Protein AF-0000000069709027 (afdb_homodimer)

InterPro domains:
  IPR002847 Coenzyme F420:L-glutamate ligase-like domain [PF01996] (66-306)

Sequence (684 aa):
MWPVWLRSEYRHFIRIFPNGDAGCELFLTDSVRKNRYDISSTPVEVRFDLPGTRRITHMSELSFRGIDIGRVEPGEDLVEPLVETTNDEYPLQDGDVVVITSKVVSTAETRFVAADSVTVTDRDERVADVTGLDPREVAVIYEESEVLGAIPVGDIGKDLLLEQAVDTETAEEAIERMPAALLTDRNGRLCTNAGVDWSNSPEGMMTLLPEDPDASAREIREQLEDRTGADLAVILADSEIMGSGSMDLAVGCSGIEAIDSNFARTDLYGEPKVGGVDLVANEITAGSALLFGQTDERIPVVVARGLDYEDGEGVPNAGGLIRRGLRKTIQLTTRLKAREWFMWPVWLRSEYRHFIRIFPNGDAGCELFLTDSVRKNRYDISSTPVEVRFDLPGTRRITHMSELSFRGIDIGRVEPGEDLVEPLVETTNDEYPLQDGDVVVITSKVVSTAETRFVAADSVTVTDRDERVADVTGLDPREVAVIYEESEVLGAIPVGDIGKDLLLEQAVDTETAEEAIERMPAALLTDRNGRLCTNAGVDWSNSPEGMMTLLPEDPDASAREIREQLEDRTGADLAVILADSEIMGSGSMDLAVGCSGIEAIDSNFARTDLYGEPKVGGVDLVANEITAGSALLFGQTDERIPVVVARGLDYEDGEGVPNAGGLIRRGLRKTIQLTTRLKAREWF

Organism: NCBI:txid1604004

Structure (mmCIF, N/CA/C/O backbone):
data_AF-0000000069709027-model_v1
#
loop_
_entity.id
_entity.type
_entity.pdbx_description
1 polymer 'Putative F420-dependent oxidoreductase'
#
loop_
_atom_site.group_PDB
_atom_site.id
_atom_site.type_symbol
_atom_site.label_atom_id
_atom_site.label_alt_id
_atom_site.label_comp_id
_atom_site.label_asym_id
_atom_site.label_entity_id
_atom_site.label_seq_id
_atom_site.pdbx_PDB_ins_code
_atom_site.Cartn_x
_atom_site.Cartn_y
_atom_site.Cartn_z
_atom_site.occupancy
_atom_site.B_iso_or_equiv
_atom_site.auth_seq_id
_atom_site.auth_comp_id
_atom_site.auth_asym_id
_atom_site.auth_atom_id
_atom_site.pdbx_PDB_model_num
ATOM 1 N N . MET A 1 1 ? 38.281 -3.936 33.312 1 17.36 1 MET A N 1
ATOM 2 C CA . MET A 1 1 ? 38.344 -3.707 31.875 1 17.36 1 MET A CA 1
ATOM 3 C C . MET A 1 1 ? 37.25 -4.469 31.141 1 17.36 1 MET A C 1
ATOM 5 O O . MET A 1 1 ? 37.344 -5.691 31 1 17.36 1 MET A O 1
ATOM 9 N N . TRP A 1 2 ? 36.094 -4.195 31.438 1 18.45 2 TRP A N 1
ATOM 10 C CA . TRP A 1 2 ? 35 -5.16 31.312 1 18.45 2 TRP A CA 1
ATOM 11 C C . TRP A 1 2 ? 34.688 -5.43 29.844 1 18.45 2 TRP A C 1
ATOM 13 O O . TRP A 1 2 ? 34.656 -4.504 29.031 1 18.45 2 TRP A O 1
ATOM 23 N N . PRO A 1 3 ? 34.938 -6.605 29.312 1 21.3 3 PRO A N 1
ATOM 24 C CA . PRO A 1 3 ? 34.688 -7.055 27.953 1 21.3 3 PRO A CA 1
ATOM 25 C C . PRO A 1 3 ? 33.219 -6.824 27.531 1 21.3 3 PRO A C 1
ATOM 27 O O . PRO A 1 3 ? 32.312 -7.051 28.328 1 21.3 3 PRO A O 1
ATOM 30 N N . VAL A 1 4 ? 32.906 -5.559 27.125 1 20.73 4 VAL A N 1
ATOM 31 C CA . VAL A 1 4 ? 31.531 -5.355 26.719 1 20.73 4 VAL A CA 1
ATOM 32 C C . VAL A 1 4 ? 31.203 -6.312 25.578 1 20.73 4 VAL A C 1
ATOM 34 O O . VAL A 1 4 ? 31.891 -6.336 24.547 1 20.73 4 VAL A O 1
ATOM 37 N N . TRP A 1 5 ? 30.703 -7.387 25.844 1 21.86 5 TRP A N 1
ATOM 38 C CA . TRP A 1 5 ? 30.25 -8.445 24.938 1 21.86 5 TRP A CA 1
ATOM 39 C C . TRP A 1 5 ? 29.141 -7.945 24.031 1 21.86 5 TRP A C 1
ATOM 41 O O . TRP A 1 5 ? 28.125 -7.43 24.5 1 21.86 5 TRP A O 1
ATOM 51 N N . LEU A 1 6 ? 29.594 -7.152 23.031 1 23.28 6 LEU A N 1
ATOM 52 C CA . LEU A 1 6 ? 28.609 -6.805 22 1 23.28 6 LEU A CA 1
ATOM 53 C C . LEU A 1 6 ? 28.047 -8.055 21.344 1 23.28 6 LEU A C 1
ATOM 55 O O . LEU A 1 6 ? 28.812 -8.906 20.859 1 23.28 6 LEU A O 1
ATOM 59 N N . ARG A 1 7 ? 27.078 -8.586 21.812 1 22.44 7 ARG A N 1
ATOM 60 C CA . ARG A 1 7 ? 26.469 -9.836 21.375 1 22.44 7 ARG A CA 1
ATOM 61 C C . ARG A 1 7 ? 26.438 -9.938 19.859 1 22.44 7 ARG A C 1
ATOM 63 O O . ARG A 1 7 ? 26.625 -8.945 19.156 1 22.44 7 ARG A O 1
ATOM 70 N N . SER A 1 8 ? 25.453 -10.562 19.203 1 23.52 8 SER A N 1
ATOM 71 C CA . SER A 1 8 ? 25.172 -11.461 18.078 1 23.52 8 SER A CA 1
ATOM 72 C C . SER A 1 8 ? 25.391 -10.758 16.75 1 23.52 8 SER A C 1
ATOM 74 O O . SER A 1 8 ? 25.469 -9.531 16.688 1 23.52 8 SER A O 1
ATOM 76 N N . GLU A 1 9 ? 24.75 -11.148 15.328 1 27.02 9 GLU A N 1
ATOM 77 C CA . GLU A 1 9 ? 25.312 -11.484 14.023 1 27.02 9 GLU A CA 1
ATOM 78 C C . GLU A 1 9 ? 25.75 -10.227 13.273 1 27.02 9 GLU A C 1
ATOM 80 O O . GLU A 1 9 ? 26.578 -10.297 12.367 1 27.02 9 GLU A O 1
ATOM 85 N N . TYR A 1 10 ? 24.984 -9.227 12.945 1 26.95 10 TYR A N 1
ATOM 86 C CA . TYR A 1 10 ? 25.609 -8.203 12.109 1 26.95 10 TYR A CA 1
ATOM 87 C C . TYR A 1 10 ? 26.672 -7.441 12.875 1 26.95 10 TYR A C 1
ATOM 89 O O . TYR A 1 10 ? 26.391 -6.801 13.891 1 26.95 10 TYR A O 1
ATOM 97 N N . ARG A 1 11 ? 27.844 -8.078 12.938 1 26.89 11 ARG A N 1
ATOM 98 C CA . ARG A 1 11 ? 29 -7.707 13.758 1 26.89 11 ARG A CA 1
ATOM 99 C C . ARG A 1 11 ? 29.516 -6.324 13.367 1 26.89 11 ARG A C 1
ATOM 101 O O . ARG A 1 11 ? 30.266 -6.191 12.398 1 26.89 11 ARG A O 1
ATOM 108 N N . HIS A 1 12 ? 28.688 -5.379 13.242 1 26.98 12 HIS A N 1
ATOM 109 C CA . HIS A 1 12 ? 29.25 -4.059 13 1 26.98 12 HIS A CA 1
ATOM 110 C C . HIS A 1 12 ? 30.156 -3.629 14.164 1 26.98 12 HIS A C 1
ATOM 112 O O . HIS A 1 12 ? 29.766 -3.744 15.328 1 26.98 12 HIS A O 1
ATOM 118 N N . PHE A 1 13 ? 31.375 -4.137 14.047 1 27.06 13 PHE A N 1
ATOM 119 C CA . PHE A 1 13 ? 32.281 -3.729 15.125 1 27.06 13 PHE A CA 1
ATOM 120 C C . PHE A 1 13 ? 32.625 -2.25 15 1 27.06 13 PHE A C 1
ATOM 122 O O . PHE A 1 13 ? 32.938 -1.771 13.906 1 27.06 13 PHE A O 1
ATOM 129 N N . ILE A 1 14 ? 31.812 -1.492 15.664 1 27.14 14 ILE A N 1
ATOM 130 C CA . ILE A 1 14 ? 32.25 -0.11 15.773 1 27.14 14 ILE A CA 1
ATOM 131 C C . ILE A 1 14 ? 33.344 -0.004 16.859 1 27.14 14 ILE A C 1
ATOM 133 O O . ILE A 1 14 ? 33.125 -0.445 17.984 1 27.14 14 ILE A O 1
ATOM 137 N N . ARG A 1 15 ? 34.5 -0.347 16.531 1 26.61 15 ARG A N 1
ATOM 138 C CA . ARG A 1 15 ? 35.5 -0.124 17.562 1 26.61 15 ARG A CA 1
ATOM 139 C C . ARG A 1 15 ? 35.781 1.365 17.766 1 26.61 15 ARG A C 1
ATOM 141 O O . ARG A 1 15 ? 36.062 2.08 16.797 1 26.61 15 ARG A O 1
ATOM 148 N N . ILE A 1 16 ? 35.094 1.826 18.656 1 27.06 16 ILE A N 1
ATOM 149 C CA . ILE A 1 16 ? 35.25 3.207 19.109 1 27.06 16 ILE A CA 1
ATOM 150 C C . ILE A 1 16 ? 36.562 3.377 19.828 1 27.06 16 ILE A C 1
ATOM 152 O O . ILE A 1 16 ? 36.844 2.666 20.797 1 27.06 16 ILE A O 1
ATOM 156 N N . PHE A 1 17 ? 37.594 3.658 19.047 1 27.22 17 PHE A N 1
ATOM 157 C CA . PHE A 1 17 ? 38.812 3.889 19.781 1 27.22 17 PHE A CA 1
ATOM 158 C C . PHE A 1 17 ? 38.781 5.207 20.531 1 27.22 17 PHE A C 1
ATOM 160 O O . PHE A 1 17 ? 38.031 6.125 20.141 1 27.22 17 PHE A O 1
ATOM 167 N N . PRO A 1 18 ? 39.469 5.281 21.625 1 26.23 18 PRO A N 1
ATOM 168 C CA . PRO A 1 18 ? 39.531 6.344 22.625 1 26.23 18 PRO A CA 1
ATOM 169 C C . PRO A 1 18 ? 39.812 7.715 22.031 1 26.23 18 PRO A C 1
ATOM 171 O O . PRO A 1 18 ? 39.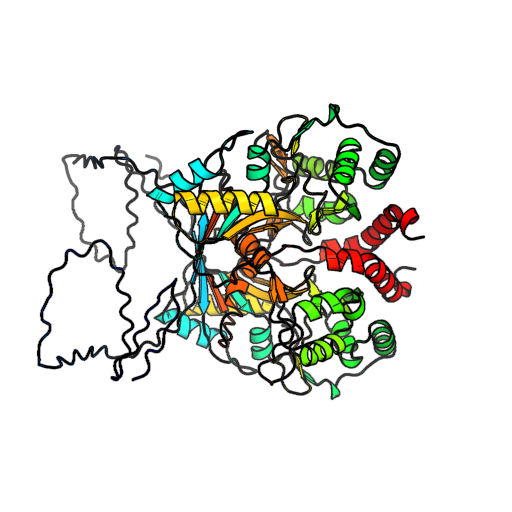5 8.742 22.625 1 26.23 18 PRO A O 1
ATOM 174 N N . ASN A 1 19 ? 40.781 7.816 21.125 1 25.81 19 ASN A N 1
ATOM 175 C CA . ASN A 1 19 ? 41.125 9.211 20.906 1 25.81 19 ASN A CA 1
ATOM 176 C C . ASN A 1 19 ? 40.094 9.945 20.062 1 25.81 19 ASN A C 1
ATOM 178 O O . ASN A 1 19 ? 39.281 9.312 19.391 1 25.81 19 ASN A O 1
ATOM 182 N N . GLY A 1 20 ? 40.219 11.227 19.797 1 26.39 20 GLY A N 1
ATOM 183 C CA . GLY A 1 20 ? 39.406 12.305 19.297 1 26.39 20 GLY A CA 1
ATOM 184 C C . GLY A 1 20 ? 38.719 11.992 17.969 1 26.39 20 GLY A C 1
ATOM 185 O O . GLY A 1 20 ? 37.625 12.484 17.672 1 26.39 20 GLY A O 1
ATOM 186 N N . ASP A 1 21 ? 39.562 11.602 16.938 1 27.48 21 ASP A N 1
ATOM 187 C CA . ASP A 1 21 ? 39.219 11.633 15.516 1 27.48 21 ASP A CA 1
ATOM 188 C C . ASP A 1 21 ? 38.281 10.484 15.148 1 27.48 21 ASP A C 1
ATOM 190 O O . ASP A 1 21 ? 38.656 9.312 15.273 1 27.48 21 ASP A O 1
ATOM 194 N N . ALA A 1 22 ? 37.031 10.531 15.477 1 27.2 22 ALA A N 1
ATOM 195 C CA . ALA A 1 22 ? 36.062 9.445 15.516 1 27.2 22 ALA A CA 1
ATOM 196 C C . ALA A 1 22 ? 35.906 8.797 14.141 1 27.2 22 ALA A C 1
ATOM 198 O O . ALA A 1 22 ? 35.219 9.336 13.266 1 27.2 22 ALA A O 1
ATOM 199 N N . GLY A 1 23 ? 37.062 8.602 13.367 1 26.88 23 GLY A N 1
ATOM 200 C CA . GLY A 1 23 ? 36.969 8 12.055 1 26.88 23 GLY A CA 1
ATOM 201 C C . GLY A 1 23 ? 36.469 6.574 12.086 1 26.88 23 GLY A C 1
ATOM 202 O O . GLY A 1 23 ? 36.562 5.898 13.117 1 26.88 23 GLY A O 1
ATOM 203 N N . CYS A 1 24 ? 35.219 6.195 11.602 1 25.27 24 CYS A N 1
ATOM 204 C CA . CYS A 1 24 ? 34.75 4.812 11.602 1 25.27 24 CYS A CA 1
ATOM 205 C C . CYS A 1 24 ? 35.344 4.043 10.422 1 25.27 24 CYS A C 1
ATOM 207 O O . CYS A 1 24 ? 35.375 4.551 9.297 1 25.27 24 CYS A O 1
ATOM 209 N N . GLU A 1 25 ? 36.531 3.404 10.617 1 26.58 25 GLU A N 1
ATOM 210 C CA . GLU A 1 25 ? 37.094 2.529 9.594 1 26.58 25 GLU A CA 1
ATOM 211 C C . GLU A 1 25 ? 36.312 1.241 9.461 1 26.58 25 GLU A C 1
ATOM 213 O O . GLU A 1 25 ? 35.969 0.602 10.461 1 26.58 25 GLU A O 1
ATOM 218 N N . LEU A 1 26 ? 35.438 1.162 8.422 1 25.77 26 LEU A N 1
ATOM 219 C CA . LEU A 1 26 ? 34.812 -0.118 8.141 1 25.77 26 LEU A CA 1
ATOM 220 C C . LEU A 1 26 ? 35.719 -1.015 7.32 1 25.77 26 LEU A C 1
ATOM 222 O O . LEU A 1 26 ? 36.25 -0.598 6.281 1 25.77 26 LEU A O 1
ATOM 226 N N . PHE A 1 27 ? 36.531 -1.855 7.957 1 25.48 27 PHE A N 1
ATOM 227 C CA . PHE A 1 27 ? 37.406 -2.834 7.301 1 25.48 27 PHE A CA 1
ATOM 228 C C . PHE A 1 27 ? 36.594 -4.023 6.809 1 25.48 27 PHE A C 1
ATOM 230 O O . PHE A 1 27 ? 35.781 -4.59 7.559 1 25.48 27 PHE A O 1
ATOM 237 N N . LEU A 1 28 ? 36.344 -4.148 5.488 1 23.8 28 LEU A N 1
ATOM 238 C CA . LEU A 1 28 ? 35.781 -5.363 4.887 1 23.8 28 LEU A CA 1
ATOM 239 C C . LEU A 1 28 ? 36.875 -6.418 4.711 1 23.8 28 LEU A C 1
ATOM 241 O O . LEU A 1 28 ? 37.906 -6.145 4.109 1 23.8 28 LEU A O 1
ATOM 245 N N . THR A 1 29 ? 37.25 -7.277 5.703 1 23.16 29 THR A N 1
ATOM 246 C CA . THR A 1 29 ? 38.281 -8.305 5.621 1 23.16 29 THR A CA 1
ATOM 247 C C . THR A 1 29 ? 37.844 -9.445 4.719 1 23.16 29 THR A C 1
ATOM 249 O O . THR A 1 29 ? 36.719 -9.922 4.824 1 23.16 29 THR A O 1
ATOM 252 N N . ASP A 1 30 ? 38.406 -9.688 3.465 1 23.89 30 ASP A N 1
ATOM 253 C CA . ASP A 1 30 ? 38.469 -11.023 2.875 1 23.89 30 ASP A CA 1
ATOM 254 C C . ASP A 1 30 ? 39.125 -12.008 3.84 1 23.89 30 ASP A C 1
ATOM 256 O O . ASP A 1 30 ? 39.312 -11.711 5.023 1 23.89 30 ASP A O 1
ATOM 260 N N . SER A 1 31 ? 40.344 -13.07 3.297 1 22.73 31 SER A N 1
ATOM 261 C CA . SER A 1 31 ? 41.344 -13.984 3.84 1 22.73 31 SER A CA 1
ATOM 262 C C . SER A 1 31 ? 42.375 -13.234 4.66 1 22.73 31 SER A C 1
ATOM 264 O O . SER A 1 31 ? 43.188 -12.469 4.109 1 22.73 31 SER A O 1
ATOM 266 N N . VAL A 1 32 ? 42.375 -12.93 5.836 1 23.12 32 VAL A N 1
ATOM 267 C CA . VAL A 1 32 ? 43.406 -12.484 6.762 1 23.12 32 VAL A CA 1
ATOM 268 C C . VAL A 1 32 ? 44.438 -13.609 6.973 1 23.12 32 VAL A C 1
ATOM 270 O O . VAL A 1 32 ? 44.094 -14.664 7.508 1 23.12 32 VAL A O 1
ATOM 273 N N . ARG A 1 33 ? 45.562 -13.898 6.098 1 23.11 33 ARG A N 1
ATOM 274 C CA . ARG A 1 33 ? 46.875 -14.242 6.637 1 23.11 33 ARG A CA 1
ATOM 275 C C . ARG A 1 33 ? 47.219 -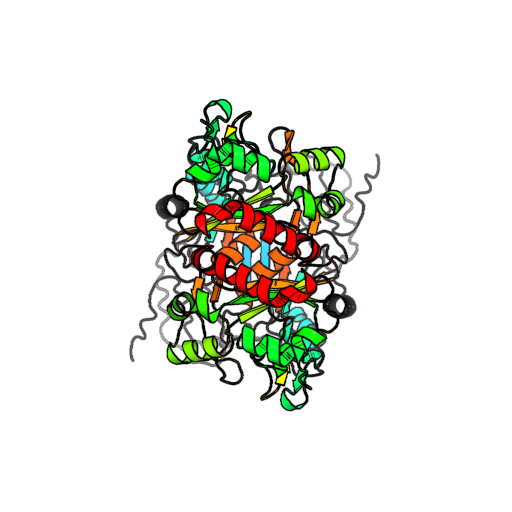13.336 7.809 1 23.11 33 ARG A C 1
ATOM 277 O O . ARG A 1 33 ? 46.812 -12.172 7.855 1 23.11 33 ARG A O 1
ATOM 284 N N . LYS A 1 34 ? 47.906 -13.828 9.156 1 24.44 34 LYS A N 1
ATOM 285 C CA . LYS A 1 34 ? 48.25 -13.531 10.547 1 24.44 34 LYS A CA 1
ATOM 286 C C . LYS A 1 34 ? 49.156 -12.32 10.648 1 24.44 34 LYS A C 1
ATOM 288 O O . LYS A 1 34 ? 49.562 -11.93 11.75 1 24.44 34 LYS A O 1
ATOM 293 N N . ASN A 1 35 ? 49.75 -11.672 9.719 1 21.33 35 ASN A N 1
ATOM 294 C CA . ASN A 1 35 ? 50.938 -10.945 10.117 1 21.33 35 ASN A CA 1
ATOM 295 C C . ASN A 1 35 ? 50.656 -9.984 11.273 1 21.33 35 ASN A C 1
ATOM 297 O O . ASN A 1 35 ? 49.719 -9.195 11.211 1 21.33 35 ASN A O 1
ATOM 301 N N . ARG A 1 36 ? 51.188 -10.344 12.68 1 23.16 36 ARG A N 1
ATOM 302 C CA . ARG A 1 36 ? 51.25 -9.781 14.023 1 23.16 36 ARG A CA 1
ATOM 303 C C . ARG A 1 36 ? 51.875 -8.391 14.016 1 23.16 36 ARG A C 1
ATOM 305 O O . ARG A 1 36 ? 53.031 -8.227 13.594 1 23.16 36 ARG A O 1
ATOM 312 N N . TYR A 1 37 ? 51.469 -7.359 13.43 1 22.34 37 TYR A N 1
ATOM 313 C CA . TYR A 1 37 ? 52.312 -6.191 13.664 1 22.34 37 TYR A CA 1
ATOM 314 C C . TYR A 1 37 ? 52.25 -5.773 15.133 1 22.34 37 TYR A C 1
ATOM 316 O O . TYR A 1 37 ? 51.188 -5.793 15.758 1 22.34 37 TYR A O 1
ATOM 324 N N . ASP A 1 38 ? 53.344 -5.98 15.93 1 22.41 38 ASP A N 1
ATOM 325 C CA . ASP A 1 38 ? 53.719 -5.621 17.297 1 22.41 38 ASP A CA 1
ATOM 326 C C . ASP A 1 38 ? 53.531 -4.125 17.547 1 22.41 38 ASP A C 1
ATOM 328 O O . ASP A 1 38 ? 54.25 -3.297 16.984 1 22.41 38 ASP A O 1
ATOM 332 N N . ILE A 1 39 ? 52.438 -3.576 17.562 1 24.62 39 ILE A N 1
ATOM 333 C CA . ILE A 1 39 ? 52.219 -2.17 17.891 1 24.62 39 ILE A CA 1
ATOM 334 C C . ILE A 1 39 ? 52.625 -1.926 19.344 1 24.62 39 ILE A C 1
ATOM 336 O O . ILE A 1 39 ? 51.875 -2.266 20.266 1 24.62 39 ILE A O 1
ATOM 340 N N . SER A 1 40 ? 53.844 -2.182 19.719 1 24.27 40 SER A N 1
ATOM 341 C CA . SER A 1 40 ? 54.531 -1.891 20.984 1 24.27 40 SER A CA 1
ATOM 342 C C . SER A 1 40 ? 54.094 -0.53 21.531 1 24.27 40 SER A C 1
ATOM 344 O O . SER A 1 40 ? 53.562 -0.439 22.641 1 24.27 40 SER A O 1
ATOM 346 N N . SER A 1 41 ? 55.125 0.423 21.828 1 22.91 41 SER A N 1
ATOM 347 C CA . SER A 1 41 ? 55.375 1.443 22.828 1 22.91 41 SER A CA 1
ATOM 348 C C . SER A 1 41 ? 54.469 2.646 22.656 1 22.91 41 SER A C 1
ATOM 350 O O . SER A 1 41 ? 53.812 3.084 23.609 1 22.91 41 SER A O 1
ATOM 352 N N . THR A 1 42 ? 55.062 3.629 21.828 1 20.86 42 THR A N 1
ATOM 353 C CA . THR A 1 42 ? 54.781 5.062 21.891 1 20.86 42 THR A CA 1
ATOM 354 C C . THR A 1 42 ? 53.438 5.383 21.281 1 20.86 42 THR A C 1
ATOM 356 O O . THR A 1 42 ? 53.094 4.902 20.188 1 20.86 42 THR A O 1
ATOM 359 N N . PRO A 1 43 ? 52.406 5.777 22.016 1 23.55 43 PRO A N 1
ATOM 360 C CA . PRO A 1 43 ? 51 6 21.719 1 23.55 43 PRO A CA 1
ATOM 361 C C . PRO A 1 43 ? 50.781 6.844 20.453 1 23.55 43 PRO A C 1
ATOM 363 O O . PRO A 1 43 ? 51.375 7.918 20.328 1 23.55 43 PRO A O 1
ATOM 366 N N . VAL A 1 44 ? 51.094 6.316 19.297 1 21.12 44 VAL A N 1
ATOM 367 C CA . VAL A 1 44 ? 51.062 7.336 18.25 1 21.12 44 VAL A CA 1
ATOM 368 C C . VAL A 1 44 ? 49.625 7.867 18.078 1 21.12 44 VAL A C 1
ATOM 370 O O . VAL A 1 44 ? 48.688 7.086 17.969 1 21.12 44 VAL A O 1
ATOM 373 N N . GLU A 1 45 ? 49.312 8.992 18.594 1 23.12 45 GLU A N 1
ATOM 374 C CA . GLU A 1 45 ? 48.094 9.789 18.484 1 23.12 45 GLU A CA 1
ATOM 375 C C . GLU A 1 45 ? 47.781 10.117 17.031 1 23.12 45 GLU A C 1
ATOM 377 O O . GLU A 1 45 ? 48.656 10.609 16.297 1 23.12 45 GLU A O 1
ATOM 382 N N . VAL A 1 46 ? 47.312 9.234 16.328 1 21.88 46 VAL A N 1
ATOM 383 C CA . VAL A 1 46 ? 47.156 9.773 14.984 1 21.88 46 VAL A CA 1
ATOM 384 C C . VAL A 1 46 ? 45.938 10.703 14.938 1 21.88 46 VAL A C 1
ATOM 386 O O . VAL A 1 46 ? 44.844 10.305 15.312 1 21.88 46 VAL A O 1
ATOM 389 N N . ARG A 1 47 ? 46 11.883 15.188 1 23.02 47 ARG A N 1
ATOM 390 C CA . ARG A 1 47 ? 45.094 13.008 15.102 1 23.02 47 ARG A CA 1
ATOM 391 C C . ARG A 1 47 ? 44.594 13.203 13.672 1 23.02 47 ARG A C 1
ATOM 393 O O . ARG A 1 47 ? 45.406 13.219 12.734 1 23.02 47 ARG A O 1
ATOM 400 N N . PHE A 1 48 ? 43.562 12.492 13.289 1 22.73 48 PHE A N 1
ATOM 401 C CA . PHE A 1 48 ? 43.188 12.953 11.953 1 22.73 48 PHE A CA 1
ATOM 402 C C . PHE A 1 48 ? 42.594 14.344 12.016 1 22.73 48 PHE A C 1
ATOM 404 O O . PHE A 1 48 ? 41.781 14.625 12.898 1 22.73 48 PHE A O 1
ATOM 411 N N . ASP A 1 49 ? 43.156 15.25 11.836 1 24.16 49 ASP A N 1
ATOM 412 C CA . ASP A 1 49 ? 42.812 16.656 11.68 1 24.16 49 ASP A CA 1
ATOM 413 C C . ASP A 1 49 ? 41.844 16.859 10.516 1 24.16 49 ASP A C 1
ATOM 415 O O . ASP A 1 49 ? 42.25 16.875 9.352 1 24.16 49 ASP A O 1
ATOM 419 N N . LEU A 1 50 ? 40.719 15.992 10.18 1 23.47 50 LEU A N 1
ATOM 420 C CA . LEU A 1 50 ? 40.219 16.562 8.938 1 23.47 50 LEU A CA 1
ATOM 421 C C . LEU A 1 50 ? 39.719 17.984 9.141 1 23.47 50 LEU A C 1
ATOM 423 O O . LEU A 1 50 ? 39.219 18.328 10.219 1 23.47 50 LEU A O 1
ATOM 427 N N . PRO A 1 51 ? 40.031 18.828 8.555 1 24.22 51 PRO A N 1
ATOM 428 C CA . PRO A 1 51 ? 39.438 20.141 8.297 1 24.22 51 PRO A CA 1
ATOM 429 C C . PRO A 1 51 ? 38.062 20.047 7.645 1 24.22 51 PRO A C 1
ATOM 431 O O . PRO A 1 51 ? 37.812 19.125 6.852 1 24.22 51 PRO A O 1
ATOM 434 N N . GLY A 1 52 ? 36.719 20.562 8.055 1 25.47 52 GLY A N 1
ATOM 435 C CA . GLY A 1 52 ? 35.281 20.719 8.062 1 25.47 52 GLY A CA 1
ATOM 436 C C . GLY A 1 52 ? 34.531 19.422 8.367 1 25.47 52 GLY A C 1
ATOM 437 O O . GLY A 1 52 ? 34.844 18.391 7.781 1 25.47 52 GLY A O 1
ATOM 438 N N . THR A 1 53 ? 34.281 18.875 9.539 1 26.61 53 THR A N 1
ATOM 439 C CA . THR A 1 53 ? 33.625 17.734 10.164 1 26.61 53 THR A CA 1
ATOM 440 C C . THR A 1 53 ? 32.281 17.453 9.469 1 26.61 53 THR A C 1
ATOM 442 O O . THR A 1 53 ? 31.344 18.25 9.586 1 26.61 53 THR A O 1
ATOM 445 N N . ARG A 1 54 ? 32.344 16.969 8.281 1 26.06 54 ARG A N 1
ATOM 446 C CA . ARG A 1 54 ? 31.047 16.641 7.691 1 26.06 54 ARG A CA 1
ATOM 447 C C . ARG A 1 54 ? 30.344 15.531 8.477 1 26.06 54 ARG A C 1
ATOM 449 O O . ARG A 1 54 ? 30.969 14.523 8.828 1 26.06 54 ARG A O 1
ATOM 456 N N . ARG A 1 55 ? 29.406 15.688 9.438 1 26.39 55 ARG A N 1
ATOM 457 C CA . ARG A 1 55 ? 28.391 14.867 10.094 1 26.39 55 ARG A CA 1
ATOM 458 C C . ARG A 1 55 ? 27.938 13.727 9.18 1 26.39 55 ARG A C 1
ATOM 460 O O . ARG A 1 55 ? 27.516 13.961 8.047 1 26.39 55 ARG A O 1
ATOM 467 N N . ILE A 1 56 ? 28.641 12.609 9.219 1 29.14 56 ILE A N 1
ATOM 468 C CA . ILE A 1 56 ? 28.078 11.43 8.555 1 29.14 56 ILE A CA 1
ATOM 469 C C . ILE A 1 56 ? 26.641 11.211 9.023 1 29.14 56 ILE A C 1
ATOM 471 O O . ILE A 1 56 ? 26.406 10.875 10.18 1 29.14 56 ILE A O 1
ATOM 475 N N . THR A 1 57 ? 25.797 11.961 8.945 1 33.31 57 THR A N 1
ATOM 476 C CA . THR A 1 57 ? 24.375 11.656 9.133 1 33.31 57 THR A CA 1
ATOM 477 C C . THR A 1 57 ? 24.047 10.289 8.539 1 33.31 57 THR A C 1
ATOM 479 O O . THR A 1 57 ? 24.359 10.008 7.379 1 33.31 57 THR A O 1
ATOM 482 N N . HIS A 1 58 ? 24.375 9.156 9.328 1 37.75 58 HIS A N 1
ATOM 483 C CA . HIS A 1 58 ? 23.922 7.82 8.969 1 37.75 58 HIS A CA 1
ATOM 484 C C . HIS A 1 58 ? 22.703 7.883 8.055 1 37.75 58 HIS A C 1
ATOM 486 O O . HIS A 1 58 ? 21.594 8.125 8.516 1 37.75 58 HIS A O 1
ATOM 492 N N . MET A 1 59 ? 22.922 8.32 6.934 1 48.34 59 MET A N 1
ATOM 493 C CA . MET A 1 59 ? 21.844 8.312 5.945 1 48.34 59 MET A CA 1
ATOM 494 C C . MET A 1 59 ? 21.469 6.883 5.574 1 48.34 59 MET A C 1
ATOM 496 O O . MET A 1 59 ? 22.312 6.117 5.09 1 48.34 59 MET A O 1
ATOM 500 N N . SER A 1 60 ? 20.5 6.105 6.281 1 66.5 60 SER A N 1
ATOM 501 C CA . SER A 1 60 ? 19.969 4.773 5.984 1 66.5 60 SER A CA 1
ATOM 502 C C . SER A 1 60 ? 19.531 4.668 4.531 1 66.5 60 SER A C 1
ATOM 504 O O . SER A 1 60 ? 18.906 5.586 3.996 1 66.5 60 SER A O 1
ATOM 506 N N . GLU A 1 61 ? 20.391 3.84 3.744 1 83.19 61 GLU A N 1
ATOM 507 C CA . GLU A 1 61 ? 20.047 3.596 2.346 1 83.19 61 GLU A CA 1
ATOM 508 C C . GLU A 1 61 ? 19.453 2.203 2.156 1 83.19 61 GLU A C 1
ATOM 510 O O . GLU A 1 61 ? 19.922 1.237 2.766 1 83.19 61 GLU A O 1
ATOM 515 N N . LEU A 1 62 ? 18.312 2.246 1.505 1 92.19 62 LEU A N 1
ATOM 516 C CA . LEU A 1 62 ? 17.625 1.034 1.079 1 92.19 62 LEU A CA 1
ATOM 517 C C . LEU A 1 62 ? 17.656 0.896 -0.44 1 92.19 62 LEU A C 1
ATOM 519 O O . LEU A 1 62 ? 17.406 1.863 -1.161 1 92.19 62 LEU A O 1
ATOM 523 N N . SER A 1 63 ? 18.156 -0.261 -0.903 1 93.31 63 SER A N 1
ATOM 524 C CA . SER A 1 63 ? 18.203 -0.456 -2.348 1 93.31 63 SER A CA 1
ATOM 525 C C . SER A 1 63 ? 17.359 -1.645 -2.775 1 93.31 63 SER A C 1
ATOM 527 O O . SER A 1 63 ? 17.188 -2.598 -2.012 1 93.31 63 SER A O 1
ATOM 529 N N . PHE A 1 64 ? 16.781 -1.529 -3.91 1 93.75 64 PHE A N 1
ATOM 530 C CA . PHE A 1 64 ? 16.047 -2.592 -4.59 1 93.75 64 PHE A CA 1
ATOM 531 C C . PHE A 1 64 ? 16.688 -2.928 -5.926 1 93.75 64 PHE A C 1
ATOM 533 O O . PHE A 1 64 ? 16.938 -2.037 -6.742 1 93.75 64 PHE A O 1
ATOM 540 N N . ARG A 1 65 ? 16.984 -4.191 -6.113 1 92.38 65 ARG A N 1
ATOM 541 C CA . ARG A 1 65 ? 17.594 -4.629 -7.359 1 92.38 65 ARG A CA 1
ATOM 542 C C . ARG A 1 65 ? 16.766 -5.727 -8.023 1 92.38 65 ARG A C 1
ATOM 544 O O . ARG A 1 65 ? 16.469 -6.746 -7.402 1 92.38 65 ARG A O 1
ATOM 551 N N . GLY A 1 66 ? 16.406 -5.461 -9.289 1 92 66 GLY A N 1
ATOM 552 C CA . GLY A 1 66 ? 15.734 -6.492 -10.062 1 92 66 GLY A CA 1
ATOM 553 C C . GLY A 1 66 ? 16.656 -7.605 -10.508 1 92 66 GLY A C 1
ATOM 554 O O . GLY A 1 66 ? 17.812 -7.355 -10.867 1 92 66 GLY A O 1
ATOM 555 N N . ILE A 1 67 ? 16.156 -8.844 -10.406 1 90.56 67 ILE A N 1
ATOM 556 C CA . ILE A 1 67 ? 16.906 -10.023 -10.828 1 90.56 67 ILE A CA 1
ATOM 557 C C . ILE A 1 67 ? 16.156 -10.719 -11.969 1 90.56 67 ILE A C 1
ATOM 559 O O . ILE A 1 67 ? 15.031 -11.18 -11.797 1 90.56 67 ILE A O 1
ATOM 563 N N . ASP A 1 68 ? 16.781 -10.781 -13.109 1 85.88 68 ASP A N 1
ATOM 564 C CA . ASP A 1 68 ? 16.203 -11.484 -14.25 1 85.88 68 ASP A CA 1
ATOM 565 C C . ASP A 1 68 ? 16.578 -12.961 -14.234 1 85.88 68 ASP A C 1
ATOM 567 O O . ASP A 1 68 ? 17.688 -13.328 -14.625 1 85.88 68 ASP A O 1
ATOM 571 N N . ILE A 1 69 ? 15.617 -13.75 -13.828 1 87.75 69 ILE A N 1
ATOM 572 C CA . ILE A 1 69 ? 15.922 -15.172 -13.703 1 87.75 69 ILE A CA 1
ATOM 573 C C . ILE A 1 69 ? 15.422 -15.914 -14.945 1 87.75 69 ILE A C 1
ATOM 575 O O . ILE A 1 69 ? 15.391 -17.141 -14.961 1 87.75 69 ILE A O 1
ATOM 579 N N . GLY A 1 70 ? 14.945 -15.227 -15.938 1 83.38 70 GLY A N 1
ATOM 580 C CA . GLY A 1 70 ? 14.414 -15.852 -17.141 1 83.38 70 GLY A CA 1
ATOM 581 C C . GLY A 1 70 ? 13.016 -16.406 -16.953 1 83.38 70 GLY A C 1
ATOM 582 O O . GLY A 1 70 ? 12.336 -16.078 -15.984 1 83.38 70 GLY A O 1
ATOM 583 N N . ARG A 1 71 ? 12.602 -17.172 -17.922 1 83.38 71 ARG A N 1
ATOM 584 C CA . ARG A 1 71 ? 11.273 -17.781 -17.891 1 83.38 71 ARG A CA 1
ATOM 585 C C . ARG A 1 71 ? 11.242 -19 -16.984 1 83.38 71 ARG A C 1
ATOM 587 O O . ARG A 1 71 ? 12.18 -19.797 -16.969 1 83.38 71 ARG A O 1
ATOM 594 N N . VAL A 1 72 ? 10.203 -19.047 -16.219 1 87.19 72 VAL A N 1
ATOM 595 C CA . VAL A 1 72 ? 10.008 -20.172 -15.32 1 87.19 72 VAL A CA 1
ATOM 596 C C . VAL A 1 72 ? 8.953 -21.125 -15.898 1 87.19 72 VAL A C 1
ATOM 598 O O . VAL A 1 72 ? 7.852 -20.688 -16.25 1 87.19 72 VAL A O 1
ATOM 601 N N . GLU A 1 73 ? 9.305 -22.391 -16.047 1 89.06 73 GLU A N 1
ATOM 602 C CA . GLU A 1 73 ? 8.383 -23.406 -16.531 1 89.06 73 GLU A CA 1
ATOM 603 C C . GLU A 1 73 ? 7.762 -24.188 -15.375 1 89.06 73 GLU A C 1
ATOM 605 O O . GLU A 1 73 ? 8.328 -24.234 -14.281 1 89.06 73 GLU A O 1
ATOM 610 N N . PRO A 1 74 ? 6.602 -24.75 -15.719 1 91.94 74 PRO A N 1
ATOM 611 C CA . PRO A 1 74 ? 5.965 -25.547 -14.672 1 91.94 74 PRO A CA 1
ATOM 612 C C . PRO A 1 74 ? 6.867 -26.672 -14.156 1 91.94 74 PRO A C 1
ATOM 614 O O . PRO A 1 74 ? 7.473 -27.391 -14.953 1 91.94 74 PRO A O 1
ATOM 617 N N . GLY A 1 75 ? 7.023 -26.75 -12.852 1 93.75 75 GLY A N 1
ATOM 618 C CA . GLY A 1 75 ? 7.785 -27.828 -12.242 1 93.75 75 GLY A CA 1
ATOM 619 C C . GLY A 1 75 ? 9.266 -27.516 -12.117 1 93.75 75 GLY A C 1
ATOM 620 O O . GLY A 1 75 ? 10.023 -28.312 -11.539 1 93.75 75 GLY A O 1
ATOM 621 N N . GLU A 1 76 ? 9.688 -26.422 -12.562 1 92.12 76 GLU A N 1
ATOM 622 C CA . GLU A 1 76 ? 11.102 -26.078 -12.555 1 92.12 76 GLU A CA 1
ATOM 623 C C . GLU A 1 76 ? 11.531 -25.547 -11.188 1 92.12 76 GLU A C 1
ATOM 625 O O . GLU A 1 76 ? 10.711 -25.031 -10.43 1 92.12 76 GLU A O 1
ATOM 630 N N . ASP A 1 77 ? 12.797 -25.781 -11 1 92.56 77 ASP A N 1
ATOM 631 C CA . ASP A 1 77 ? 13.406 -25.219 -9.805 1 92.56 77 ASP A CA 1
ATOM 632 C C . ASP A 1 77 ? 13.555 -23.703 -9.938 1 92.56 77 ASP A C 1
ATOM 634 O O . ASP A 1 77 ? 14.164 -23.203 -10.883 1 92.56 77 ASP A O 1
ATOM 638 N N . LEU A 1 78 ? 13.016 -23 -8.969 1 94.06 78 LEU A N 1
ATOM 639 C CA . LEU A 1 78 ? 13.055 -21.531 -9 1 94.06 78 LEU A CA 1
ATOM 640 C C . LEU A 1 78 ? 14.352 -21.016 -8.367 1 94.06 78 LEU A C 1
ATOM 642 O O . LEU A 1 78 ? 14.82 -19.938 -8.711 1 94.06 78 LEU A O 1
ATOM 646 N N . VAL A 1 79 ? 14.938 -21.797 -7.496 1 96.31 79 VAL A N 1
ATOM 647 C CA . VAL A 1 79 ? 16.047 -21.328 -6.668 1 96.31 79 VAL A CA 1
ATOM 648 C C . VAL A 1 79 ? 17.344 -21.391 -7.461 1 96.31 79 VAL A C 1
ATOM 650 O O . VAL A 1 79 ? 18.188 -20.484 -7.359 1 96.31 79 VAL A O 1
ATOM 653 N N . GLU A 1 80 ? 17.516 -22.375 -8.258 1 93.62 80 GLU A N 1
ATOM 654 C CA . GLU A 1 80 ? 18.766 -22.562 -9 1 93.62 80 GLU A CA 1
ATOM 655 C C . GLU A 1 80 ? 19.047 -21.375 -9.906 1 93.62 80 GLU A C 1
ATOM 657 O O . GLU A 1 80 ? 20.094 -20.75 -9.797 1 93.62 80 GLU A O 1
ATOM 662 N N . PRO A 1 81 ? 18.062 -21.016 -10.812 1 92.06 81 PRO A N 1
ATOM 663 C CA . PRO A 1 81 ? 18.328 -19.844 -11.641 1 92.06 81 PRO A CA 1
ATOM 664 C C . PRO A 1 81 ? 18.531 -18.578 -10.82 1 92.06 81 PRO A C 1
ATOM 666 O O . PRO A 1 81 ? 19.297 -17.688 -11.211 1 92.06 81 PRO A O 1
ATOM 669 N N . LEU A 1 82 ? 17.875 -18.453 -9.711 1 93.38 82 LEU A N 1
ATOM 670 C CA . LEU A 1 82 ? 18.016 -17.281 -8.844 1 93.38 82 LEU A CA 1
ATOM 671 C C . LEU A 1 82 ? 19.438 -17.203 -8.281 1 93.38 82 LEU A C 1
ATOM 673 O O . LEU A 1 82 ? 20.062 -16.141 -8.336 1 93.38 82 LEU A O 1
ATOM 677 N N . VAL A 1 83 ? 19.969 -18.297 -7.801 1 94.75 83 VAL A N 1
ATOM 678 C CA . VAL A 1 83 ? 21.328 -18.344 -7.234 1 94.75 83 VAL A CA 1
ATOM 679 C C . VAL A 1 83 ? 22.359 -18.094 -8.328 1 94.75 83 VAL A C 1
ATOM 681 O O . VAL A 1 83 ? 23.297 -17.328 -8.141 1 94.75 83 VAL A O 1
ATOM 684 N N . GLU A 1 84 ? 22.172 -18.703 -9.438 1 90.69 84 GLU A N 1
ATOM 685 C CA . GLU A 1 84 ? 23.109 -18.547 -10.547 1 90.69 84 GLU A CA 1
ATOM 686 C C . GLU A 1 84 ? 23.188 -17.094 -11.008 1 90.69 84 GLU A C 1
ATOM 688 O O . GLU A 1 84 ? 24.281 -16.562 -11.234 1 90.69 84 GLU A O 1
ATOM 693 N N . THR A 1 85 ? 22.047 -16.484 -11.102 1 89.25 85 THR A N 1
ATOM 694 C CA . THR A 1 85 ? 21.984 -15.109 -11.594 1 89.25 85 THR A CA 1
ATOM 695 C C . THR A 1 85 ? 22.578 -14.141 -10.57 1 89.25 85 THR A C 1
ATOM 697 O O . THR A 1 85 ? 23.297 -13.211 -10.938 1 89.25 85 THR A O 1
ATOM 700 N N . THR A 1 86 ? 22.328 -14.391 -9.273 1 90.44 86 THR A N 1
ATOM 701 C CA . THR A 1 86 ? 22.781 -13.461 -8.25 1 90.44 86 THR A CA 1
ATOM 702 C C . THR A 1 86 ? 24.25 -13.688 -7.926 1 90.44 86 THR A C 1
ATOM 704 O O . THR A 1 86 ? 24.969 -12.75 -7.555 1 90.44 86 THR A O 1
ATOM 707 N N . ASN A 1 87 ? 24.781 -14.852 -7.965 1 85.62 87 ASN A N 1
ATOM 708 C CA . ASN A 1 87 ? 26.172 -15.172 -7.602 1 85.62 87 ASN A CA 1
ATOM 709 C C . ASN A 1 87 ? 27.156 -14.359 -8.422 1 85.62 87 ASN A C 1
ATOM 711 O O . ASN A 1 87 ? 28.188 -13.914 -7.891 1 85.62 87 ASN A O 1
ATOM 715 N N . ASP A 1 88 ? 26.875 -14.086 -9.57 1 75.06 88 ASP A N 1
ATOM 716 C CA . ASP A 1 88 ? 27.812 -13.406 -10.461 1 75.06 88 ASP A CA 1
ATOM 717 C C . ASP A 1 88 ? 27.656 -11.891 -10.359 1 75.06 88 ASP A C 1
ATOM 719 O O . ASP A 1 88 ? 28.641 -11.172 -10.227 1 75.06 88 ASP A O 1
ATOM 723 N N . GLU A 1 89 ? 26.531 -11.453 -10.266 1 72.44 89 GLU A N 1
ATOM 724 C CA . GLU A 1 89 ? 26.25 -10.039 -10.484 1 72.44 89 GLU A CA 1
ATOM 725 C C . GLU A 1 89 ? 25.938 -9.328 -9.172 1 72.44 89 GLU A C 1
ATOM 727 O O . GLU A 1 89 ? 26.281 -8.156 -8.984 1 72.44 89 GLU A O 1
ATOM 732 N N . TYR A 1 90 ? 25.375 -10.062 -8.273 1 86.31 90 TYR A N 1
ATOM 733 C CA . TYR A 1 90 ? 24.812 -9.477 -7.055 1 86.31 90 TYR A CA 1
ATOM 734 C C . TYR A 1 90 ? 24.641 -10.539 -5.973 1 86.31 90 TYR A C 1
ATOM 736 O O . TYR A 1 90 ? 23.516 -10.867 -5.594 1 86.31 90 TYR A O 1
ATOM 744 N N . PRO A 1 91 ? 25.812 -11.008 -5.461 1 92 91 PRO A N 1
ATOM 745 C CA . PRO A 1 91 ? 25.703 -12.086 -4.473 1 92 91 PRO A CA 1
ATOM 746 C C . PRO A 1 91 ? 24.781 -11.727 -3.305 1 92 91 PRO A C 1
ATOM 748 O O . PRO A 1 91 ? 24.859 -10.617 -2.781 1 92 91 PRO A O 1
ATOM 751 N N . LEU A 1 92 ? 23.906 -12.648 -2.971 1 96.31 92 LEU A N 1
ATOM 752 C CA . LEU A 1 92 ? 23 -12.445 -1.845 1 96.31 92 LEU A CA 1
ATOM 753 C C . LEU A 1 92 ? 23.781 -12.336 -0.537 1 96.31 92 LEU A C 1
ATOM 755 O O . LEU A 1 92 ? 24.781 -13.023 -0.348 1 96.31 92 LEU A O 1
ATOM 759 N N . GLN A 1 93 ? 23.359 -11.445 0.349 1 94.88 93 GLN A N 1
ATOM 760 C CA . GLN A 1 93 ? 24.031 -11.156 1.61 1 94.88 93 GLN A CA 1
ATOM 761 C C . GLN A 1 93 ? 23.062 -11.266 2.789 1 94.88 93 GLN A C 1
ATOM 763 O O . GLN A 1 93 ? 21.859 -11.305 2.6 1 94.88 93 GLN A O 1
ATOM 768 N N . ASP A 1 94 ? 23.719 -11.32 4 1 95.5 94 ASP A N 1
ATOM 769 C CA . ASP A 1 94 ? 22.906 -11.289 5.215 1 95.5 94 ASP A CA 1
ATOM 770 C C . ASP A 1 94 ? 22.016 -10.047 5.246 1 95.5 94 ASP A C 1
ATOM 772 O O . ASP A 1 94 ? 22.469 -8.938 4.953 1 95.5 94 ASP A O 1
ATOM 776 N N . GLY A 1 95 ? 20.766 -10.305 5.559 1 95.81 95 GLY A N 1
ATOM 777 C CA . GLY A 1 95 ? 19.844 -9.188 5.711 1 95.81 95 GLY A CA 1
ATOM 778 C C . GLY A 1 95 ? 19.062 -8.891 4.445 1 95.81 95 GLY A C 1
ATOM 779 O O . GLY A 1 95 ? 18.109 -8.094 4.469 1 95.81 95 GLY A O 1
ATOM 780 N N . ASP A 1 96 ? 19.453 -9.531 3.338 1 97.25 96 ASP A N 1
ATOM 781 C CA . ASP A 1 96 ? 18.688 -9.336 2.105 1 97.25 96 ASP A CA 1
ATOM 782 C C . ASP A 1 96 ? 17.266 -9.836 2.254 1 97.25 96 ASP A C 1
ATOM 784 O O . ASP A 1 96 ? 17.016 -10.805 2.98 1 97.25 96 ASP A O 1
ATOM 788 N N . VAL A 1 97 ? 16.359 -9.148 1.664 1 98.06 97 VAL A N 1
ATOM 789 C CA . VAL A 1 97 ? 15 -9.648 1.494 1 98.06 97 VAL A CA 1
ATOM 790 C C . VAL A 1 97 ? 14.734 -9.93 0.018 1 98.06 97 VAL A C 1
ATOM 792 O O . VAL A 1 97 ? 14.773 -9.023 -0.813 1 98.06 97 VAL A O 1
ATOM 795 N N . VAL A 1 98 ? 14.523 -11.172 -0.348 1 98.25 98 VAL A N 1
ATOM 796 C CA . VAL A 1 98 ? 14.219 -11.57 -1.717 1 98.25 98 VAL A CA 1
ATOM 797 C C . VAL A 1 98 ? 12.703 -11.578 -1.928 1 98.25 98 VAL A C 1
ATOM 799 O O . VAL A 1 98 ? 11.984 -12.367 -1.31 1 98.25 98 VAL A O 1
ATOM 802 N N . VAL A 1 99 ? 12.234 -10.695 -2.787 1 97.94 99 VAL A N 1
ATOM 803 C CA . VAL A 1 99 ? 10.82 -10.594 -3.104 1 97.94 99 VAL A CA 1
ATOM 804 C C . VAL A 1 99 ? 10.539 -11.25 -4.449 1 97.94 99 VAL A C 1
ATOM 806 O O . VAL A 1 99 ? 11.156 -10.898 -5.461 1 97.94 99 VAL A O 1
ATOM 809 N N . ILE A 1 100 ? 9.617 -12.172 -4.453 1 97 100 ILE A N 1
ATOM 810 C CA . ILE A 1 100 ? 9.312 -12.961 -5.645 1 97 100 ILE A CA 1
ATOM 811 C C . ILE A 1 100 ? 7.82 -12.867 -5.957 1 97 100 ILE A C 1
ATOM 813 O O . ILE A 1 100 ? 6.984 -12.969 -5.059 1 97 100 ILE A O 1
ATOM 817 N N . THR A 1 101 ? 7.473 -12.641 -7.223 1 94.44 101 THR A N 1
ATOM 818 C CA . THR A 1 101 ? 6.062 -12.641 -7.586 1 94.44 101 THR A CA 1
ATOM 819 C C . THR A 1 101 ? 5.449 -14.023 -7.371 1 94.44 101 THR A C 1
ATOM 821 O O . THR A 1 101 ? 6.09 -15.039 -7.637 1 94.44 101 THR A O 1
ATOM 824 N N . SER A 1 102 ? 4.223 -14.023 -6.832 1 94.31 102 SER A N 1
ATOM 825 C CA . SER A 1 102 ? 3.555 -15.289 -6.535 1 94.31 102 SER A CA 1
ATOM 826 C C . SER A 1 102 ? 3.312 -16.094 -7.805 1 94.31 102 SER A C 1
ATOM 828 O O . SER A 1 102 ? 3.307 -17.328 -7.77 1 94.31 102 SER A O 1
ATOM 830 N N . LYS A 1 103 ? 3.188 -15.422 -8.898 1 89.75 103 LYS A N 1
ATOM 831 C CA . LYS A 1 103 ? 2.879 -16.094 -10.156 1 89.75 103 LYS A CA 1
ATOM 832 C C . LYS A 1 103 ? 3.99 -17.062 -10.547 1 89.75 103 LYS A C 1
ATOM 834 O O . LYS A 1 103 ? 3.719 -18.203 -10.945 1 89.75 103 LYS A O 1
ATOM 839 N N . VAL A 1 104 ? 5.227 -16.672 -10.492 1 92.12 104 VAL A N 1
ATOM 840 C CA . VAL A 1 104 ? 6.324 -17.547 -10.891 1 92.12 104 VAL A CA 1
ATOM 841 C C . VAL A 1 104 ? 6.449 -18.703 -9.906 1 92.12 104 VAL A C 1
ATOM 843 O O . VAL A 1 104 ? 6.812 -19.812 -10.289 1 92.12 104 VAL A O 1
ATOM 846 N N . VAL A 1 105 ? 6.176 -18.469 -8.664 1 96.19 105 VAL A N 1
ATOM 847 C CA . VAL A 1 105 ? 6.188 -19.547 -7.676 1 96.19 105 VAL A CA 1
ATOM 848 C C . VAL A 1 105 ? 5.066 -20.531 -7.973 1 96.19 105 VAL A C 1
ATOM 850 O O . VAL A 1 105 ? 5.281 -21.75 -7.957 1 96.19 105 VAL A O 1
ATOM 853 N N . SER A 1 106 ? 3.893 -19.969 -8.219 1 95.44 106 SER A N 1
ATOM 854 C CA . SER A 1 106 ? 2.756 -20.812 -8.586 1 95.44 106 SER A CA 1
ATOM 855 C C . SER A 1 106 ? 3.068 -21.656 -9.812 1 95.44 106 SER A C 1
ATOM 857 O O . SER A 1 106 ? 2.717 -22.844 -9.867 1 95.44 106 SER A O 1
ATOM 859 N N . THR A 1 107 ? 3.666 -21.031 -10.797 1 92.44 107 THR A N 1
ATOM 860 C CA . THR A 1 107 ? 4.039 -21.75 -12.008 1 92.44 107 THR A CA 1
ATOM 861 C C . THR A 1 107 ? 5.023 -22.875 -11.688 1 92.44 107 THR A C 1
ATOM 863 O O . THR A 1 107 ? 4.836 -24.016 -12.117 1 92.44 107 THR A O 1
ATOM 866 N N . ALA A 1 108 ? 6.043 -22.562 -10.938 1 95.12 108 ALA A N 1
ATOM 867 C CA . ALA A 1 108 ? 7.031 -23.562 -10.539 1 95.12 108 ALA A CA 1
ATOM 868 C C . ALA A 1 108 ? 6.371 -24.719 -9.789 1 95.12 108 ALA A C 1
ATOM 870 O O . ALA A 1 108 ? 6.77 -25.875 -9.945 1 95.12 108 ALA A O 1
ATOM 871 N N . GLU A 1 109 ? 5.34 -24.406 -9.055 1 96.94 109 GLU A N 1
ATOM 872 C CA . GLU A 1 109 ? 4.648 -25.406 -8.25 1 96.94 109 GLU A CA 1
ATOM 873 C C . GLU A 1 109 ? 3.48 -26.016 -9.016 1 96.94 109 GLU A C 1
ATOM 875 O O . GLU A 1 109 ? 2.723 -26.812 -8.469 1 96.94 109 GLU A O 1
ATOM 880 N N . THR A 1 110 ? 3.266 -25.672 -10.219 1 95.56 110 THR A N 1
ATOM 881 C CA . THR A 1 110 ? 2.254 -26.188 -11.125 1 95.56 110 THR A CA 1
ATOM 882 C C . THR A 1 110 ? 0.855 -26.016 -10.547 1 95.56 110 THR A C 1
ATOM 884 O O . THR A 1 110 ? 0.048 -26.953 -10.555 1 95.56 110 THR A O 1
ATOM 887 N N . ARG A 1 111 ? 0.653 -24.844 -10.016 1 96.56 111 ARG A N 1
ATOM 888 C CA . ARG A 1 111 ? -0.647 -24.516 -9.445 1 96.56 111 ARG A CA 1
ATOM 889 C C . ARG A 1 111 ? -1.607 -24.016 -10.516 1 96.56 111 ARG A C 1
ATOM 891 O O . ARG A 1 111 ? -1.887 -22.812 -10.586 1 96.56 111 ARG A O 1
ATOM 898 N N . PHE A 1 112 ? -2.146 -24.938 -11.344 1 95.62 112 PHE A N 1
ATOM 899 C CA . PHE A 1 112 ? -3.072 -24.641 -12.43 1 95.62 112 PHE A CA 1
ATOM 900 C C . PHE A 1 112 ? -4.344 -25.469 -12.305 1 95.62 112 PHE A C 1
ATOM 902 O O . PHE A 1 112 ? -4.312 -26.594 -11.797 1 95.62 112 PHE A O 1
ATOM 909 N N . VAL A 1 113 ? -5.352 -24.859 -12.781 1 96.88 113 VAL A N 1
ATOM 910 C CA . VAL A 1 113 ? -6.617 -25.578 -12.883 1 96.88 113 VAL A CA 1
ATOM 911 C C . VAL A 1 113 ? -7.219 -25.359 -14.273 1 96.88 113 VAL A C 1
ATOM 913 O O . VAL A 1 113 ? -7.328 -24.219 -14.734 1 96.88 113 VAL A O 1
ATOM 916 N N . ALA A 1 114 ? -7.527 -26.422 -14.938 1 96.81 114 ALA A N 1
ATOM 917 C CA . ALA A 1 114 ? -8.227 -26.328 -16.219 1 96.81 114 ALA A CA 1
ATOM 918 C C . ALA A 1 114 ? -9.68 -25.891 -16.016 1 96.81 114 ALA A C 1
ATOM 920 O O . ALA A 1 114 ? -10.43 -26.547 -15.297 1 96.81 114 ALA A O 1
ATOM 921 N N . ALA A 1 115 ? -10 -24.828 -16.672 1 95.81 115 ALA A N 1
ATOM 922 C CA . ALA A 1 115 ? -11.352 -24.297 -16.516 1 95.81 115 ALA A CA 1
ATOM 923 C C . ALA A 1 115 ? -12.398 -25.359 -16.844 1 95.81 115 ALA A C 1
ATOM 925 O O . ALA A 1 115 ? -13.414 -25.469 -16.141 1 95.81 115 ALA A O 1
ATOM 926 N N . ASP A 1 116 ? -12.141 -26.141 -17.844 1 96.06 116 ASP A N 1
ATOM 927 C CA . ASP A 1 116 ? -13.117 -27.109 -18.312 1 96.06 116 ASP A CA 1
ATOM 928 C C . ASP A 1 116 ? -13.25 -28.281 -17.344 1 96.06 116 ASP A C 1
ATOM 930 O O . ASP A 1 116 ? -14.195 -29.062 -17.438 1 96.06 116 ASP A O 1
ATOM 934 N N . SER A 1 117 ? -12.398 -28.422 -16.406 1 97.25 117 SER A N 1
ATOM 935 C CA . SER A 1 117 ? -12.453 -29.5 -15.43 1 97.25 117 SER A CA 1
ATOM 936 C C . SER A 1 117 ? -13.188 -29.078 -14.164 1 97.25 117 SER A C 1
ATOM 938 O O . SER A 1 117 ? -13.445 -29.906 -13.281 1 97.25 117 SER A O 1
ATOM 940 N N . VAL A 1 118 ? -13.578 -27.859 -14.062 1 97.88 118 VAL A N 1
ATOM 941 C CA . VAL A 1 118 ? -14.164 -27.297 -12.844 1 97.88 118 VAL A CA 1
ATOM 942 C C . VAL A 1 118 ? -15.641 -27.688 -12.758 1 97.88 118 VAL A C 1
ATOM 944 O O . VAL A 1 118 ? -16.375 -27.547 -13.734 1 97.88 118 VAL A O 1
ATOM 947 N N . THR A 1 119 ? -16.016 -28.234 -11.68 1 97.81 119 THR A N 1
ATOM 948 C CA . THR A 1 119 ? -17.438 -28.469 -11.398 1 97.81 119 THR A CA 1
ATOM 949 C C . THR A 1 119 ? -18.078 -27.219 -10.797 1 97.81 119 THR A C 1
ATOM 951 O O . THR A 1 119 ? -17.609 -26.703 -9.789 1 97.81 119 THR A O 1
ATOM 954 N N . VAL A 1 120 ? -19.109 -26.828 -11.406 1 97.88 120 VAL A N 1
ATOM 955 C CA . VAL A 1 120 ? -19.828 -25.625 -10.977 1 97.88 120 VAL A CA 1
ATOM 956 C C . VAL A 1 120 ? -21.062 -26.031 -10.188 1 97.88 120 VAL A C 1
ATOM 958 O O . VAL A 1 120 ? -21.859 -26.859 -10.648 1 97.88 120 VAL A O 1
ATOM 961 N N . THR A 1 121 ? -21.25 -25.531 -9.023 1 97.12 121 THR A N 1
ATOM 962 C CA . THR A 1 121 ? -22.406 -25.812 -8.18 1 97.12 121 THR A CA 1
ATOM 963 C C . THR A 1 121 ? -23.484 -24.734 -8.383 1 97.12 121 THR A C 1
ATOM 965 O O . THR A 1 121 ? -23.25 -23.75 -9.062 1 97.12 121 THR A O 1
ATOM 968 N N . ASP A 1 122 ? -24.609 -24.953 -7.738 1 96.31 122 ASP A N 1
ATOM 969 C CA . ASP A 1 122 ? -25.688 -23.969 -7.773 1 96.31 122 ASP A CA 1
ATOM 970 C C . ASP A 1 122 ? -25.25 -22.656 -7.141 1 96.31 122 ASP A C 1
ATOM 972 O O . ASP A 1 122 ? -25.609 -21.578 -7.621 1 96.31 122 ASP A O 1
ATOM 976 N N . ARG A 1 123 ? -24.562 -22.812 -6.082 1 93.81 123 ARG A N 1
ATOM 977 C CA . ARG A 1 123 ? -24.031 -21.625 -5.426 1 93.81 123 ARG A CA 1
ATOM 978 C C . ARG A 1 123 ? -23.188 -20.797 -6.395 1 93.81 123 ARG A C 1
ATOM 980 O O . ARG A 1 123 ? -23.344 -19.578 -6.48 1 93.81 123 ARG A O 1
ATOM 987 N N . ASP A 1 124 ? -22.328 -21.484 -7.086 1 96.25 124 ASP A N 1
ATOM 988 C CA . ASP A 1 124 ? -21.406 -20.812 -8 1 96.25 124 ASP A CA 1
ATOM 989 C C . ASP A 1 124 ? -22.188 -20.078 -9.094 1 96.25 124 ASP A C 1
ATOM 991 O O . ASP A 1 124 ? -21.828 -18.953 -9.453 1 96.25 124 ASP A O 1
ATOM 995 N N . GLU A 1 125 ? -23.203 -20.656 -9.578 1 96.5 125 GLU A N 1
ATOM 996 C CA . GLU A 1 125 ? -24.031 -20.047 -10.602 1 96.5 125 GLU A CA 1
ATOM 997 C C . GLU A 1 125 ? -24.719 -18.781 -10.07 1 96.5 125 GLU A C 1
ATOM 999 O O . GLU A 1 125 ? -24.797 -17.766 -10.766 1 96.5 125 GLU A O 1
ATOM 1004 N N . ARG A 1 126 ? -25.203 -18.891 -8.945 1 94.12 126 ARG A N 1
ATOM 1005 C CA . ARG A 1 126 ? -25.891 -17.75 -8.352 1 94.12 126 ARG A CA 1
ATOM 1006 C C . ARG A 1 126 ? -24.938 -16.578 -8.172 1 94.12 126 ARG A C 1
ATOM 1008 O O . ARG A 1 126 ? -25.281 -15.43 -8.469 1 94.12 126 ARG A O 1
ATOM 1015 N N . VAL A 1 127 ? -23.766 -16.891 -7.617 1 94.12 127 VAL A N 1
ATOM 1016 C CA . VAL A 1 127 ? -22.766 -15.852 -7.41 1 94.12 127 VAL A CA 1
ATOM 1017 C C . VAL A 1 127 ? -22.344 -15.258 -8.758 1 94.12 127 VAL A C 1
ATOM 1019 O O . VAL A 1 127 ? -22.188 -14.047 -8.891 1 94.12 127 VAL A O 1
ATOM 1022 N N . ALA A 1 128 ? -22.156 -16.094 -9.719 1 94.75 128 ALA A N 1
ATOM 1023 C CA . ALA A 1 128 ? -21.797 -15.648 -11.062 1 94.75 128 ALA A CA 1
ATOM 1024 C C . ALA A 1 128 ? -22.875 -14.719 -11.625 1 94.75 128 ALA A C 1
ATOM 1026 O O . ALA A 1 128 ? -22.562 -13.727 -12.281 1 94.75 128 ALA A O 1
ATOM 1027 N N . ASP A 1 129 ? -24.078 -15.023 -11.375 1 92.94 129 ASP A N 1
ATOM 1028 C CA . ASP A 1 129 ? -25.203 -14.219 -11.859 1 92.94 129 ASP A CA 1
ATOM 1029 C C . ASP A 1 129 ? -25.172 -12.828 -11.242 1 92.94 129 ASP A C 1
ATOM 1031 O O . ASP A 1 129 ? -25.469 -11.836 -11.922 1 92.94 129 ASP A O 1
ATOM 1035 N N . VAL A 1 130 ? -24.828 -12.82 -10.016 1 89.69 130 VAL A N 1
ATOM 1036 C CA . VAL A 1 130 ? -24.875 -11.57 -9.266 1 89.69 130 VAL A CA 1
ATOM 1037 C C . VAL A 1 130 ? -23.641 -10.734 -9.586 1 89.69 130 VAL A C 1
ATOM 1039 O O . VAL A 1 130 ? -23.719 -9.5 -9.641 1 89.69 130 VAL A O 1
ATOM 1042 N N . THR A 1 131 ? -22.547 -11.32 -9.828 1 91.69 131 THR A N 1
ATOM 1043 C CA . THR A 1 131 ? -21.281 -10.602 -9.953 1 91.69 131 THR A CA 1
ATOM 1044 C C . THR A 1 131 ? -20.891 -10.445 -11.422 1 91.69 131 THR A C 1
ATOM 1046 O O . THR A 1 131 ? -20.047 -9.609 -11.758 1 91.69 131 THR A O 1
ATOM 1049 N N . GLY A 1 132 ? -21.359 -11.305 -12.266 1 90.44 132 GLY A N 1
ATOM 1050 C CA . GLY A 1 132 ? -20.969 -11.312 -13.664 1 90.44 132 GLY A CA 1
ATOM 1051 C C . GLY A 1 132 ? -19.703 -12.109 -13.922 1 90.44 132 GLY A C 1
ATOM 1052 O O . GLY A 1 132 ? -19.234 -12.188 -15.062 1 90.44 132 GLY A O 1
ATOM 1053 N N . LEU A 1 133 ? -19.156 -12.758 -12.953 1 93.12 133 LEU A N 1
ATOM 1054 C CA . LEU A 1 133 ? -17.938 -13.539 -13.102 1 93.12 133 LEU A CA 1
ATOM 1055 C C . LEU A 1 133 ? -18.219 -14.875 -13.773 1 93.12 133 LEU A C 1
ATOM 1057 O O . LEU A 1 133 ? -19.359 -15.344 -13.781 1 93.12 133 LEU A O 1
ATOM 1061 N N . ASP A 1 134 ? -17.141 -15.445 -14.398 1 93.38 134 ASP A N 1
ATOM 1062 C CA . ASP A 1 134 ? -17.219 -16.828 -14.883 1 93.38 134 ASP A CA 1
ATOM 1063 C C . ASP A 1 134 ? -17.516 -17.781 -13.734 1 93.38 134 ASP A C 1
ATOM 1065 O O . ASP A 1 134 ? -16.812 -17.797 -12.727 1 93.38 134 ASP A O 1
ATOM 1069 N N . PRO A 1 135 ? -18.625 -18.594 -13.93 1 96.38 135 PRO A N 1
ATOM 1070 C CA . PRO A 1 135 ? -18.984 -19.484 -12.836 1 96.38 135 PRO A CA 1
ATOM 1071 C C . PRO A 1 135 ? -17.875 -20.484 -12.484 1 96.38 135 PRO A C 1
ATOM 1073 O O . PRO A 1 135 ? -17.766 -20.906 -11.336 1 96.38 135 PRO A O 1
ATOM 1076 N N . ARG A 1 136 ? -17.109 -20.922 -13.461 1 97.06 136 ARG A N 1
ATOM 1077 C CA . ARG A 1 136 ? -15.984 -21.812 -13.195 1 97.06 136 ARG A CA 1
ATOM 1078 C C . ARG A 1 136 ? -14.945 -21.125 -12.312 1 97.06 136 ARG A C 1
ATOM 1080 O O . ARG A 1 136 ? -14.383 -21.766 -11.414 1 97.06 136 ARG A O 1
ATOM 1087 N N . GLU A 1 137 ? -14.695 -19.797 -12.508 1 96.06 137 GLU A N 1
ATOM 1088 C CA . GLU A 1 137 ? -13.805 -19.016 -11.664 1 96.06 137 GLU A CA 1
ATOM 1089 C C . GLU A 1 137 ? -14.352 -18.891 -10.242 1 96.06 137 GLU A C 1
ATOM 1091 O O . GLU A 1 137 ? -13.609 -19.047 -9.266 1 96.06 137 GLU A O 1
ATOM 1096 N N . VAL A 1 138 ? -15.617 -18.625 -10.195 1 96.69 138 VAL A N 1
ATOM 1097 C CA . VAL A 1 138 ? -16.266 -18.516 -8.898 1 96.69 138 VAL A CA 1
ATOM 1098 C C . VAL A 1 138 ? -16.062 -19.812 -8.102 1 96.69 138 VAL A C 1
ATOM 1100 O O . VAL A 1 138 ? -15.719 -19.781 -6.922 1 96.69 138 VAL A O 1
ATOM 1103 N N . ALA A 1 139 ? -16.266 -20.922 -8.773 1 98 139 ALA A N 1
ATOM 1104 C CA .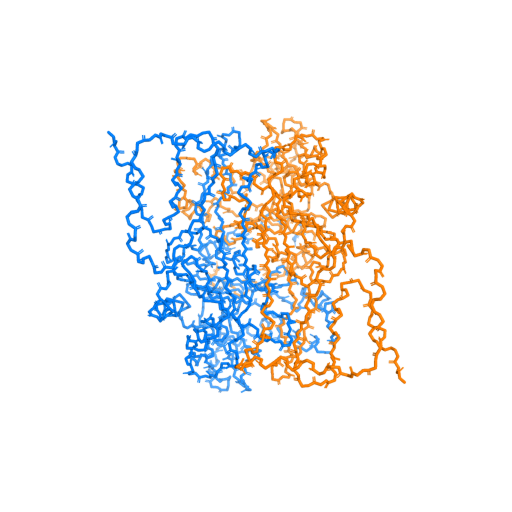 ALA A 1 139 ? -16.125 -22.219 -8.125 1 98 139 ALA A CA 1
ATOM 1105 C C . ALA A 1 139 ? -14.719 -22.375 -7.543 1 98 139 ALA A C 1
ATOM 1107 O O . ALA A 1 139 ? -14.555 -22.797 -6.398 1 98 139 ALA A O 1
ATOM 1108 N N . VAL A 1 140 ? -13.758 -22.016 -8.32 1 97.75 140 VAL A N 1
ATOM 1109 C CA . VAL A 1 140 ? -12.367 -22.156 -7.895 1 97.75 140 VAL A CA 1
ATOM 1110 C C . VAL A 1 140 ? -12.078 -21.219 -6.734 1 97.75 140 VAL A C 1
ATOM 1112 O O . VAL A 1 140 ? -11.414 -21.594 -5.766 1 97.75 140 VAL A O 1
ATOM 1115 N N . ILE A 1 141 ? -12.562 -19.984 -6.789 1 96.94 141 ILE A N 1
ATOM 1116 C CA . ILE A 1 141 ? -12.367 -18.984 -5.73 1 96.94 141 ILE A CA 1
ATOM 1117 C C . ILE A 1 141 ? -12.93 -19.531 -4.418 1 96.94 141 ILE A C 1
ATOM 1119 O O . ILE A 1 141 ? -12.281 -19.438 -3.373 1 96.94 141 ILE A O 1
ATOM 1123 N N . TYR A 1 142 ? -14.086 -20.141 -4.453 1 96.06 142 TYR A N 1
ATOM 1124 C CA . TYR A 1 142 ? -14.719 -20.656 -3.25 1 96.06 142 TYR A CA 1
ATOM 1125 C C . TYR A 1 142 ? -13.977 -21.875 -2.729 1 96.06 142 TYR A C 1
ATOM 1127 O O . TYR A 1 142 ? -13.953 -22.125 -1.521 1 96.06 142 TYR A O 1
ATOM 1135 N N . GLU A 1 143 ? -13.469 -22.625 -3.572 1 96.12 143 GLU A N 1
ATOM 1136 C CA . GLU A 1 143 ? -12.672 -23.766 -3.156 1 96.12 143 GLU A CA 1
ATOM 1137 C C . GLU A 1 143 ? -11.383 -23.344 -2.463 1 96.12 143 GLU A C 1
ATOM 1139 O O . GLU A 1 143 ? -10.953 -23.969 -1.494 1 96.12 143 GLU A O 1
ATOM 1144 N N . GLU A 1 144 ? -10.805 -22.25 -2.936 1 96.19 144 GLU A N 1
ATOM 1145 C CA . GLU A 1 144 ? -9.477 -21.812 -2.514 1 96.19 144 GLU A CA 1
ATOM 1146 C C . GLU A 1 144 ? -9.555 -20.875 -1.314 1 96.19 144 GLU A C 1
ATOM 1148 O O . GLU A 1 144 ? -8.539 -20.578 -0.684 1 96.19 144 GLU A O 1
ATOM 1153 N N . SER A 1 145 ? -10.773 -20.328 -1.002 1 94.19 145 SER A N 1
ATOM 1154 C CA . SER A 1 145 ? -10.82 -19.219 -0.049 1 94.19 145 SER A CA 1
ATOM 1155 C C . SER A 1 145 ? -12.203 -19.094 0.581 1 94.19 145 SER A C 1
ATOM 1157 O O . SER A 1 145 ? -13.125 -19.844 0.229 1 94.19 145 SER A O 1
ATOM 1159 N N . GLU A 1 146 ? -12.273 -18.312 1.574 1 91.81 146 GLU A N 1
ATOM 1160 C CA . GLU A 1 146 ? -13.547 -17.797 2.07 1 91.81 146 GLU A CA 1
ATOM 1161 C C . GLU A 1 146 ? -13.883 -16.438 1.462 1 91.81 146 GLU A C 1
ATOM 1163 O O . GLU A 1 146 ? -13.086 -15.508 1.557 1 91.81 146 GLU A O 1
ATOM 1168 N N . VAL A 1 147 ? -15.023 -16.344 0.832 1 93.06 147 VAL A N 1
ATOM 1169 C CA . VAL A 1 147 ? -15.438 -15.102 0.204 1 93.06 147 VAL A CA 1
ATOM 1170 C C . VAL A 1 147 ? -16.062 -14.18 1.25 1 93.06 147 VAL A C 1
ATOM 1172 O O . VAL A 1 147 ? -17 -14.562 1.938 1 93.06 147 VAL A O 1
ATOM 1175 N N . LEU A 1 148 ? -15.555 -12.953 1.337 1 89.31 148 LEU A N 1
ATOM 1176 C CA . LEU A 1 148 ? -16 -12 2.352 1 89.31 148 LEU A CA 1
ATOM 1177 C C . LEU A 1 148 ? -16.953 -10.969 1.752 1 89.31 148 LEU A C 1
ATOM 1179 O O . LEU A 1 148 ? -17.859 -10.484 2.436 1 89.31 148 LEU A O 1
ATOM 1183 N N . GLY A 1 149 ? -16.734 -10.609 0.601 1 90.31 149 GLY A N 1
ATOM 1184 C CA . GLY A 1 149 ? -17.5 -9.578 -0.074 1 90.31 149 GLY A CA 1
ATOM 1185 C C . GLY A 1 149 ? -17.141 -9.43 -1.542 1 90.31 149 GLY A C 1
ATOM 1186 O O . GLY A 1 149 ? -16.469 -10.289 -2.111 1 90.31 149 GLY A O 1
ATOM 1187 N N . ALA A 1 150 ? -17.734 -8.367 -2.16 1 90.5 150 ALA A N 1
ATOM 1188 C CA . ALA A 1 150 ? -17.484 -8.141 -3.58 1 90.5 150 ALA A CA 1
ATOM 1189 C C . ALA A 1 150 ? -17.469 -6.645 -3.904 1 90.5 150 ALA A C 1
ATOM 1191 O O . ALA A 1 150 ? -18.156 -5.855 -3.25 1 90.5 150 ALA A O 1
ATOM 1192 N N . ILE A 1 151 ? -16.656 -6.336 -4.816 1 85.88 151 ILE A N 1
ATOM 1193 C CA . ILE A 1 151 ? -16.594 -4.984 -5.363 1 85.88 151 ILE A CA 1
ATOM 1194 C C . ILE A 1 151 ? -17.031 -4.996 -6.824 1 85.88 151 ILE A C 1
ATOM 1196 O O . ILE A 1 151 ? -16.469 -5.734 -7.645 1 85.88 151 ILE A O 1
ATOM 1200 N N . PRO A 1 152 ? -18.016 -4.219 -7.199 1 87.56 152 PRO A N 1
ATOM 1201 C CA . PRO A 1 152 ? -18.469 -4.172 -8.594 1 87.56 152 PRO A CA 1
ATOM 1202 C C . PRO A 1 152 ? -17.578 -3.297 -9.469 1 87.56 152 PRO A C 1
ATOM 1204 O O . PRO A 1 152 ? -17.969 -2.188 -9.844 1 87.56 152 PRO A O 1
ATOM 1207 N N . VAL A 1 153 ? -16.547 -3.84 -9.867 1 80.62 153 VAL A N 1
ATOM 1208 C CA . VAL A 1 153 ? -15.5 -3.111 -10.578 1 80.62 153 VAL A CA 1
ATOM 1209 C C . VAL A 1 153 ? -16.062 -2.547 -11.883 1 80.62 153 VAL A C 1
ATOM 1211 O O . VAL A 1 153 ? -15.82 -1.384 -12.219 1 80.62 153 VAL A O 1
ATOM 1214 N N . GLY A 1 154 ? -16.719 -3.32 -12.672 1 76.62 154 GLY A N 1
ATOM 1215 C CA . GLY A 1 154 ? -17.281 -2.879 -13.945 1 76.62 154 GLY A CA 1
ATOM 1216 C C . GLY A 1 154 ? -18.203 -1.687 -13.805 1 76.62 154 GLY A C 1
ATOM 1217 O O . GLY A 1 154 ? -18.188 -0.777 -14.633 1 76.62 154 GLY A O 1
ATOM 1218 N N . ASP A 1 155 ? -18.938 -1.68 -12.742 1 76.31 155 ASP A N 1
ATOM 1219 C CA . ASP A 1 155 ? -19.938 -0.63 -12.531 1 76.31 155 ASP A CA 1
ATOM 1220 C C . ASP A 1 155 ? -19.281 0.66 -12.055 1 76.31 155 ASP A C 1
ATOM 1222 O O . ASP A 1 155 ? -19.703 1.757 -12.422 1 76.31 155 ASP A O 1
ATOM 1226 N N . ILE A 1 156 ? -18.281 0.459 -11.289 1 74.31 156 ILE A N 1
ATOM 1227 C CA . ILE A 1 156 ? -17.812 1.656 -10.602 1 74.31 156 ILE A CA 1
ATOM 1228 C C . ILE A 1 156 ? -16.484 2.117 -11.227 1 74.31 156 ILE A C 1
ATOM 1230 O O . ILE A 1 156 ? -16.078 3.266 -11.047 1 74.31 156 ILE A O 1
ATOM 1234 N N . GLY A 1 157 ? -15.914 1.286 -11.883 1 71.94 157 GLY A N 1
ATOM 1235 C CA . GLY A 1 157 ? -14.562 1.61 -12.32 1 71.94 157 GLY A CA 1
ATOM 1236 C C . GLY A 1 157 ? -14.438 1.737 -13.82 1 71.94 157 GLY A C 1
ATOM 1237 O O . GLY A 1 157 ? -13.359 2.061 -14.336 1 71.94 157 GLY A O 1
ATOM 1238 N N . LYS A 1 158 ? -15.523 1.519 -14.531 1 75.06 158 LYS A N 1
ATOM 1239 C CA . LYS A 1 158 ? -15.414 1.434 -15.984 1 75.06 158 LYS A CA 1
ATOM 1240 C C . LYS A 1 158 ? -14.82 2.713 -16.562 1 75.06 158 LYS A C 1
ATOM 1242 O O . LYS A 1 158 ? -13.859 2.662 -17.328 1 75.06 158 LYS A O 1
ATOM 1247 N N . ASP A 1 159 ? -15.367 3.793 -16.203 1 75.75 159 ASP A N 1
ATOM 1248 C CA . ASP A 1 159 ? -14.898 5.059 -16.766 1 75.75 159 ASP A CA 1
ATOM 1249 C C . ASP A 1 159 ? -13.445 5.324 -16.375 1 75.75 159 ASP A C 1
ATOM 1251 O O . ASP A 1 159 ? -12.641 5.746 -17.219 1 75.75 159 ASP A O 1
ATOM 1255 N N . LEU A 1 160 ? -13.117 5.059 -15.188 1 72.19 160 LEU A N 1
ATOM 1256 C CA . LEU A 1 160 ? -11.766 5.289 -14.688 1 72.19 160 LEU A CA 1
ATOM 1257 C C . LEU A 1 160 ? -10.766 4.383 -15.398 1 72.19 160 LEU A C 1
ATOM 1259 O O . LEU A 1 160 ? -9.672 4.82 -15.766 1 72.19 160 LEU A O 1
ATOM 1263 N N . LEU A 1 161 ? -11.172 3.191 -15.539 1 75.56 161 LEU A N 1
ATOM 1264 C CA . LEU A 1 161 ? -10.289 2.223 -16.188 1 75.56 161 LEU A CA 1
ATOM 1265 C C . LEU A 1 161 ? -10.102 2.553 -17.656 1 75.56 161 LEU A C 1
ATOM 1267 O O . LEU A 1 161 ? -9 2.418 -18.188 1 75.56 161 LEU A O 1
ATOM 1271 N N . LEU A 1 162 ? -11.133 3.01 -18.25 1 77.19 162 LEU A N 1
ATOM 1272 C CA . LEU A 1 162 ? -11.047 3.379 -19.656 1 77.19 162 LEU A CA 1
ATOM 1273 C C . LEU A 1 162 ? -10.125 4.578 -19.844 1 77.19 162 LEU A C 1
ATOM 1275 O O . LEU A 1 162 ? -9.414 4.668 -20.844 1 77.19 162 LEU A O 1
ATOM 1279 N N . GLU A 1 163 ? -10.156 5.449 -18.859 1 76.25 163 GLU A N 1
ATOM 1280 C CA . GLU A 1 163 ? -9.281 6.617 -18.922 1 76.25 163 GLU A CA 1
ATOM 1281 C C . GLU A 1 163 ? -7.812 6.211 -18.828 1 76.25 163 GLU A C 1
ATOM 1283 O O . GLU A 1 163 ? -6.938 6.918 -19.328 1 76.25 163 GLU A O 1
ATOM 1288 N N . GLN A 1 164 ? -7.57 5.066 -18.266 1 74.94 164 GLN A N 1
ATOM 1289 C CA . GLN A 1 164 ? -6.199 4.617 -18.047 1 74.94 164 GLN A CA 1
ATOM 1290 C C . GLN A 1 164 ? -5.785 3.58 -19.078 1 74.94 164 GLN A C 1
ATOM 1292 O O . GLN A 1 164 ? -4.699 3.002 -18.984 1 74.94 164 GLN A O 1
ATOM 1297 N N . ALA A 1 165 ? -6.672 3.42 -20.109 1 75.94 165 ALA A N 1
ATOM 1298 C CA . ALA A 1 165 ? -6.461 2.326 -21.047 1 75.94 165 ALA A CA 1
ATOM 1299 C C . ALA A 1 165 ? -5.504 2.736 -22.156 1 75.94 165 ALA A C 1
ATOM 1301 O O . ALA A 1 165 ? -5.543 3.877 -22.625 1 75.94 165 ALA A O 1
ATOM 1302 N N . VAL A 1 166 ? -4.574 1.844 -22.484 1 72.12 166 VAL A N 1
ATOM 1303 C CA . VAL A 1 166 ? -3.713 2.041 -23.641 1 72.12 166 VAL A CA 1
ATOM 1304 C C . VAL A 1 166 ? -4.527 1.884 -24.922 1 72.12 166 VAL A C 1
ATOM 1306 O O . VAL A 1 166 ? -4.352 2.646 -25.875 1 72.12 166 VAL A O 1
ATOM 1309 N N . ASP A 1 167 ? -5.371 0.871 -24.938 1 78.25 167 ASP A N 1
ATOM 1310 C CA . ASP A 1 167 ? -6.273 0.543 -26.047 1 78.25 167 ASP A CA 1
ATOM 1311 C C . ASP A 1 167 ? -7.703 0.354 -25.547 1 78.25 167 ASP A C 1
ATOM 1313 O O . ASP A 1 167 ? -7.973 -0.543 -24.734 1 78.25 167 ASP A O 1
ATOM 1317 N N . THR A 1 168 ? -8.539 1.133 -26.062 1 79.75 168 THR A N 1
ATOM 1318 C CA . THR A 1 168 ? -9.914 1.185 -25.562 1 79.75 168 THR A CA 1
ATOM 1319 C C . THR A 1 168 ? -10.617 -0.147 -25.797 1 79.75 168 THR A C 1
ATOM 1321 O O . THR A 1 168 ? -11.336 -0.633 -24.922 1 79.75 168 THR A O 1
ATOM 1324 N N . GLU A 1 169 ? -10.469 -0.665 -26.922 1 81.25 169 GLU A N 1
ATOM 1325 C CA . GLU A 1 169 ? -11.141 -1.92 -27.25 1 81.25 169 GLU A CA 1
ATOM 1326 C C . GLU A 1 169 ? -10.68 -3.045 -26.328 1 81.25 169 GLU A C 1
ATOM 1328 O O . GLU A 1 169 ? -11.492 -3.789 -25.781 1 81.25 169 GLU A O 1
ATOM 1333 N N . THR A 1 170 ? -9.383 -3.092 -26.156 1 77.19 170 THR A N 1
ATOM 1334 C CA . THR A 1 170 ? -8.828 -4.102 -25.266 1 77.19 170 THR A CA 1
ATOM 1335 C C . THR A 1 170 ? -9.273 -3.861 -23.828 1 77.19 170 THR A C 1
ATOM 1337 O O . THR A 1 170 ? -9.508 -4.812 -23.078 1 77.19 170 THR A O 1
ATOM 1340 N N . ALA A 1 171 ? -9.367 -2.594 -23.547 1 78.19 171 ALA A N 1
ATOM 1341 C CA . ALA A 1 171 ? -9.789 -2.227 -22.203 1 78.19 171 ALA A CA 1
ATOM 1342 C C . ALA A 1 171 ? -11.227 -2.666 -21.938 1 78.19 171 ALA A C 1
ATOM 1344 O O . ALA A 1 171 ? -11.539 -3.164 -20.859 1 78.19 171 ALA A O 1
ATOM 1345 N N . GLU A 1 172 ? -12 -2.445 -22.875 1 81 172 GLU A N 1
ATOM 1346 C CA . GLU A 1 172 ? -13.398 -2.854 -22.734 1 81 172 GLU A CA 1
ATOM 1347 C C . GLU A 1 172 ? -13.516 -4.363 -22.547 1 81 172 GLU A C 1
ATOM 1349 O O . GLU A 1 172 ? -14.305 -4.84 -21.734 1 81 172 GLU A O 1
ATOM 1354 N N . GLU A 1 173 ? -12.766 -5.074 -23.25 1 79.94 173 GLU A N 1
ATOM 1355 C CA . GLU A 1 173 ? -12.75 -6.527 -23.125 1 79.94 173 GLU A CA 1
ATOM 1356 C C . GLU A 1 173 ? -12.258 -6.957 -21.75 1 79.94 173 GLU A C 1
ATOM 1358 O O . GLU A 1 173 ? -12.797 -7.895 -21.156 1 79.94 173 GLU A O 1
ATOM 1363 N N . ALA A 1 174 ? -11.258 -6.262 -21.328 1 76.06 174 ALA A N 1
ATOM 1364 C CA . ALA A 1 174 ? -10.719 -6.57 -20.016 1 76.06 174 ALA A CA 1
ATOM 1365 C C . ALA A 1 174 ? -11.758 -6.328 -18.922 1 76.06 174 ALA A C 1
ATOM 1367 O O . ALA A 1 174 ? -11.891 -7.125 -17.984 1 76.06 174 ALA A O 1
ATOM 1368 N N . ILE A 1 175 ? -12.438 -5.25 -19.094 1 78.75 175 ILE A N 1
ATOM 1369 C CA . ILE A 1 175 ? -13.453 -4.887 -18.109 1 78.75 175 ILE A CA 1
ATOM 1370 C C . ILE A 1 175 ? -14.578 -5.922 -18.125 1 78.75 175 ILE A C 1
ATOM 1372 O O . ILE A 1 175 ? -15.109 -6.281 -17.062 1 78.75 175 ILE A O 1
ATOM 1376 N N . GLU A 1 176 ? -14.883 -6.391 -19.266 1 78.56 176 GLU A N 1
ATOM 1377 C CA . GLU A 1 176 ? -15.922 -7.41 -19.391 1 78.56 176 GLU A CA 1
ATOM 1378 C C . GLU A 1 176 ? -15.5 -8.711 -18.703 1 78.56 176 GLU A C 1
ATOM 1380 O O . GLU A 1 176 ? -16.359 -9.461 -18.219 1 78.56 176 GLU A O 1
ATOM 1385 N N . ARG A 1 177 ? -14.219 -8.859 -18.609 1 76.75 177 ARG A N 1
ATOM 1386 C CA . ARG A 1 177 ? -13.695 -10.086 -18.016 1 76.75 177 ARG A CA 1
ATOM 1387 C C . ARG A 1 177 ? -13.633 -9.977 -16.5 1 76.75 177 ARG A C 1
ATOM 1389 O O . ARG A 1 177 ? -13.508 -10.992 -15.812 1 76.75 177 ARG A O 1
ATOM 1396 N N . MET A 1 178 ? -13.711 -8.789 -16.031 1 79.06 178 MET A N 1
ATOM 1397 C CA . MET A 1 178 ? -13.641 -8.617 -14.578 1 79.06 178 MET A CA 1
ATOM 1398 C C . MET A 1 178 ? -14.711 -7.641 -14.094 1 79.06 178 MET A C 1
ATOM 1400 O O . MET A 1 178 ? -14.391 -6.594 -13.531 1 79.06 178 MET A O 1
ATOM 1404 N N . PRO A 1 179 ? -15.977 -8.086 -14.195 1 84.94 179 PRO A N 1
ATOM 1405 C CA . PRO A 1 179 ? -17.078 -7.215 -13.773 1 84.94 179 PRO A CA 1
ATOM 1406 C C . PRO A 1 179 ? -17.094 -6.949 -12.273 1 84.94 179 PRO A C 1
ATOM 1408 O O . PRO A 1 179 ? -17.594 -5.918 -11.82 1 84.94 179 PRO A O 1
ATOM 1411 N N . ALA A 1 180 ? -16.516 -7.922 -11.57 1 89.38 180 ALA A N 1
ATOM 1412 C CA . ALA A 1 180 ? -16.453 -7.773 -10.117 1 89.38 180 ALA A CA 1
ATOM 1413 C C . ALA A 1 180 ? -15.18 -8.422 -9.562 1 89.38 180 ALA A C 1
ATOM 1415 O O . ALA A 1 180 ? -14.555 -9.242 -10.234 1 89.38 180 ALA A O 1
ATOM 1416 N N . ALA A 1 181 ? -14.789 -7.918 -8.469 1 90.19 181 ALA A N 1
ATOM 1417 C CA . ALA A 1 181 ? -13.719 -8.547 -7.699 1 90.19 181 ALA A CA 1
ATOM 1418 C C . ALA A 1 181 ? -14.234 -9.055 -6.355 1 90.19 181 ALA A C 1
ATOM 1420 O O . ALA A 1 181 ? -14.922 -8.328 -5.633 1 90.19 181 ALA A O 1
ATOM 1421 N N . LEU A 1 182 ? -13.938 -10.289 -6.113 1 93.12 182 LEU A N 1
ATOM 1422 C CA . LEU A 1 182 ? -14.32 -10.852 -4.824 1 93.12 182 LEU A CA 1
ATOM 1423 C C . LEU A 1 182 ? -13.227 -10.625 -3.787 1 93.12 182 LEU A C 1
ATOM 1425 O O . LEU A 1 182 ? -12.047 -10.844 -4.066 1 93.12 182 LEU A O 1
ATOM 1429 N N . LEU A 1 183 ? -13.617 -10.039 -2.678 1 90.88 183 LEU A N 1
ATOM 1430 C CA . LEU A 1 183 ? -12.742 -9.977 -1.512 1 90.88 183 LEU A CA 1
ATOM 1431 C C . LEU A 1 183 ? -12.734 -11.297 -0.76 1 90.88 183 LEU A C 1
ATOM 1433 O O . LEU A 1 183 ? -13.781 -11.766 -0.301 1 90.88 183 LEU A O 1
ATOM 1437 N N . THR A 1 184 ? -11.547 -11.891 -0.606 1 92.81 184 THR A N 1
ATOM 1438 C CA . THR A 1 184 ? -11.492 -13.242 -0.058 1 92.81 184 THR A CA 1
ATOM 1439 C C . THR A 1 184 ? -10.461 -13.328 1.062 1 92.81 184 THR A C 1
ATOM 1441 O O . THR A 1 184 ? -9.586 -12.469 1.182 1 92.81 184 THR A O 1
ATOM 1444 N N . ASP A 1 185 ? -10.695 -14.242 1.954 1 89.88 185 ASP A N 1
ATOM 1445 C CA . ASP A 1 185 ? -9.719 -14.688 2.943 1 89.88 185 ASP A CA 1
ATOM 1446 C C . ASP A 1 185 ? -9.141 -16.047 2.57 1 89.88 185 ASP A C 1
ATOM 1448 O O . ASP A 1 185 ? -9.844 -17.062 2.605 1 89.88 185 ASP A O 1
ATOM 1452 N N . ARG A 1 186 ? -7.945 -16.016 2.203 1 89.38 186 ARG A N 1
ATOM 1453 C CA . ARG A 1 186 ? -7.238 -17.25 1.894 1 89.38 186 ARG A CA 1
ATOM 1454 C C . ARG A 1 186 ? -6.145 -17.531 2.92 1 89.38 186 ARG A C 1
ATOM 1456 O O . ARG A 1 186 ? -5.098 -16.875 2.908 1 89.38 186 ARG A O 1
ATOM 1463 N N . ASN A 1 187 ? -6.332 -18.531 3.752 1 80.94 187 ASN A N 1
ATOM 1464 C CA . ASN A 1 187 ? -5.367 -18.891 4.785 1 80.94 187 ASN A CA 1
ATOM 1465 C C . ASN A 1 187 ? -5.02 -17.703 5.672 1 80.94 187 ASN A C 1
ATOM 1467 O O . ASN A 1 187 ? -3.842 -17.453 5.941 1 80.94 187 ASN A O 1
ATOM 1471 N N . GLY A 1 188 ? -6.07 -16.891 5.953 1 78.69 188 GLY A N 1
ATOM 1472 C CA . GLY A 1 188 ? -5.883 -15.781 6.879 1 78.69 188 GLY A CA 1
ATOM 1473 C C . GLY A 1 188 ? -5.418 -14.508 6.199 1 78.69 188 GLY A C 1
ATOM 1474 O O . GLY A 1 188 ? -5.172 -13.5 6.863 1 78.69 188 GLY A O 1
ATOM 1475 N N . ARG A 1 189 ? -5.348 -14.531 4.938 1 85.44 189 ARG A N 1
ATOM 1476 C CA . ARG A 1 189 ? -4.871 -13.375 4.195 1 85.44 189 ARG A CA 1
ATOM 1477 C C . ARG A 1 189 ? -5.961 -12.828 3.275 1 85.44 189 ARG A C 1
ATOM 1479 O O . ARG A 1 189 ? -6.711 -13.594 2.67 1 85.44 189 ARG A O 1
ATOM 1486 N N . LEU A 1 190 ? -5.98 -11.523 3.24 1 84.62 190 LEU A N 1
ATOM 1487 C CA . LEU A 1 190 ? -6.891 -10.891 2.293 1 84.62 190 LEU A CA 1
ATOM 1488 C C . LEU A 1 190 ? -6.32 -10.938 0.878 1 84.62 190 LEU A C 1
ATOM 1490 O O . LEU A 1 190 ? -5.141 -10.648 0.669 1 84.62 190 LEU A O 1
ATOM 1494 N N . CYS A 1 191 ? -7.137 -11.383 -0.015 1 89.56 191 CYS A N 1
ATOM 1495 C CA . CYS A 1 191 ? -6.734 -11.453 -1.415 1 89.56 191 CYS A CA 1
ATOM 1496 C C . CYS A 1 191 ? -7.918 -11.195 -2.338 1 89.56 191 CYS A C 1
ATOM 1498 O O . CYS A 1 191 ? -9.055 -11.555 -2.016 1 89.56 191 CYS A O 1
ATOM 1500 N N . THR A 1 192 ? -7.52 -10.57 -3.41 1 90.62 192 THR A N 1
ATOM 1501 C CA . THR A 1 192 ? -8.531 -10.406 -4.445 1 90.62 192 THR A CA 1
ATOM 1502 C C . THR A 1 192 ? -8.711 -11.688 -5.246 1 90.62 192 THR A C 1
ATOM 1504 O O . THR A 1 192 ? -7.73 -12.266 -5.723 1 90.62 192 THR A O 1
ATOM 1507 N N . ASN A 1 193 ? -9.945 -12.227 -5.324 1 93.75 193 ASN A N 1
ATOM 1508 C CA . ASN A 1 193 ? -10.32 -13.406 -6.098 1 93.75 193 ASN A CA 1
ATOM 1509 C C . ASN A 1 193 ? -9.484 -14.617 -5.703 1 93.75 193 ASN A C 1
ATOM 1511 O O . ASN A 1 193 ? -9.117 -15.43 -6.559 1 93.75 193 ASN A O 1
ATOM 1515 N N . ALA A 1 194 ? -9.117 -14.656 -4.469 1 94.12 194 ALA A N 1
ATOM 1516 C CA . ALA A 1 194 ? -8.312 -15.742 -3.922 1 94.12 194 ALA A CA 1
ATOM 1517 C C . ALA A 1 194 ? -6.984 -15.875 -4.664 1 94.12 194 ALA A C 1
ATOM 1519 O O . ALA A 1 194 ? -6.348 -16.922 -4.637 1 94.12 194 ALA A O 1
ATOM 1520 N N . GLY A 1 195 ? -6.664 -14.836 -5.414 1 92.38 195 GLY A N 1
ATOM 1521 C CA . GLY A 1 195 ? -5.438 -14.859 -6.191 1 92.38 195 GLY A CA 1
ATOM 1522 C C . GLY A 1 195 ? -5.582 -15.594 -7.512 1 92.38 195 GLY A C 1
ATOM 1523 O O . GLY A 1 195 ? -4.598 -15.805 -8.227 1 92.38 195 GLY A O 1
ATOM 1524 N N . VAL A 1 196 ? -6.793 -16.047 -7.852 1 93.31 196 VAL A N 1
ATOM 1525 C CA . VAL A 1 196 ? -7.027 -16.719 -9.117 1 93.31 196 VAL A CA 1
ATOM 1526 C C . VAL A 1 196 ? -6.805 -15.758 -10.281 1 93.31 196 VAL A C 1
ATOM 1528 O O . VAL A 1 196 ? -7.289 -14.625 -10.25 1 93.31 196 VAL A O 1
ATOM 1531 N N . ASP A 1 197 ? -6.051 -16.25 -11.273 1 88.25 197 ASP A N 1
ATOM 1532 C CA . ASP A 1 197 ? -5.68 -15.383 -12.383 1 88.25 197 ASP A CA 1
ATOM 1533 C C . ASP A 1 197 ? -5.797 -16.125 -13.719 1 88.25 197 ASP A C 1
ATOM 1535 O O . ASP A 1 197 ? -5.277 -17.219 -13.867 1 88.25 197 ASP A O 1
ATOM 1539 N N . TRP A 1 198 ? -6.445 -15.398 -14.633 1 83.56 198 TRP A N 1
ATOM 1540 C CA . TRP A 1 198 ? -6.531 -15.922 -15.992 1 83.56 198 TRP A CA 1
ATOM 1541 C C . TRP A 1 198 ? -5.348 -15.453 -16.828 1 83.56 198 TRP A C 1
ATOM 1543 O O . TRP A 1 198 ? -4.953 -16.125 -17.781 1 83.56 198 TRP A O 1
ATOM 1553 N N . SER A 1 199 ? -4.844 -14.266 -16.359 1 76.69 199 SER A N 1
ATOM 1554 C CA . SER A 1 199 ? -3.785 -13.648 -17.156 1 76.69 199 SER A CA 1
ATOM 1555 C C . SER A 1 199 ? -2.459 -14.375 -16.969 1 76.69 199 SER A C 1
ATOM 1557 O O . SER A 1 199 ? -2.174 -14.898 -15.891 1 76.69 199 SER A O 1
ATOM 1559 N N . ASN A 1 200 ? -1.657 -14.391 -18.078 1 74.5 200 ASN A N 1
ATOM 1560 C CA . ASN A 1 200 ? -0.353 -15.039 -18.094 1 74.5 200 ASN A CA 1
ATOM 1561 C C . ASN A 1 200 ? -0.459 -16.516 -17.719 1 74.5 200 ASN A C 1
ATOM 1563 O O . ASN A 1 200 ? 0.451 -17.078 -17.109 1 74.5 200 ASN A O 1
ATOM 1567 N N . SER A 1 201 ? -1.552 -17.047 -17.922 1 79.69 201 SER A N 1
ATOM 1568 C CA . SER A 1 201 ? -1.786 -18.484 -17.734 1 79.69 201 SER A CA 1
ATOM 1569 C C . SER A 1 201 ? -1.927 -19.203 -19.062 1 79.69 201 SER A C 1
ATOM 1571 O O . SER A 1 201 ? -2.361 -18.625 -20.047 1 79.69 201 SER A O 1
ATOM 1573 N N . PRO A 1 202 ? -1.503 -20.5 -19.031 1 80.62 202 PRO A N 1
ATOM 1574 C CA . PRO A 1 202 ? -1.755 -21.281 -20.25 1 80.62 202 PRO A CA 1
ATOM 1575 C C . PRO A 1 202 ? -3.221 -21.234 -20.688 1 80.62 202 PRO A C 1
ATOM 1577 O O . PRO A 1 202 ? -4.102 -20.969 -19.859 1 80.62 202 PRO A O 1
ATOM 1580 N N . GLU A 1 203 ? -3.406 -21.406 -21.969 1 83.75 203 GLU A N 1
ATOM 1581 C CA . GLU A 1 203 ? -4.754 -21.328 -22.531 1 83.75 203 GLU A CA 1
ATOM 1582 C C . GLU A 1 203 ? -5.711 -22.25 -21.781 1 83.75 203 GLU A C 1
ATOM 1584 O O . GLU A 1 203 ? -5.398 -23.422 -21.547 1 83.75 203 GLU A O 1
ATOM 1589 N N . GLY A 1 204 ? -6.805 -21.688 -21.406 1 89.06 204 GLY A N 1
ATOM 1590 C CA . GLY A 1 204 ? -7.859 -22.453 -20.766 1 89.06 204 GLY A CA 1
ATOM 1591 C C . GLY A 1 204 ? -7.566 -22.766 -19.312 1 89.06 204 GLY A C 1
ATOM 1592 O O . GLY A 1 204 ? -8.344 -23.469 -18.656 1 89.06 204 GLY A O 1
ATOM 1593 N N . MET A 1 205 ? -6.449 -22.297 -18.859 1 92.69 205 MET A N 1
ATOM 1594 C CA . MET A 1 205 ? -6.051 -22.594 -17.484 1 92.69 205 MET A CA 1
ATOM 1595 C C . MET A 1 205 ? -6.133 -21.359 -16.609 1 92.69 205 MET A C 1
ATOM 1597 O O . MET A 1 205 ? -5.926 -20.234 -17.094 1 92.69 205 MET A O 1
ATOM 1601 N N . MET A 1 206 ? -6.504 -21.594 -15.367 1 93.62 206 MET A N 1
ATOM 1602 C CA . MET A 1 206 ? -6.383 -20.578 -14.32 1 93.62 206 MET A CA 1
ATOM 1603 C C . MET A 1 206 ? -5.184 -20.859 -13.422 1 93.62 206 MET A C 1
ATOM 1605 O O . MET A 1 206 ? -4.953 -22 -13.031 1 93.62 206 MET A O 1
ATOM 1609 N N . THR A 1 207 ? -4.406 -19.844 -13.219 1 93.56 207 THR A N 1
ATOM 1610 C CA . THR A 1 207 ? -3.305 -19.969 -12.266 1 93.56 207 THR A CA 1
ATOM 1611 C C . THR A 1 207 ? -3.77 -19.625 -10.852 1 93.56 207 THR A C 1
ATOM 1613 O O . THR A 1 207 ? -4.484 -18.641 -10.648 1 93.56 207 THR A O 1
ATOM 1616 N N . LEU A 1 208 ? -3.42 -20.484 -9.914 1 96.5 208 LEU A N 1
ATOM 1617 C CA . LEU A 1 208 ? -3.75 -20.281 -8.508 1 96.5 208 LEU A CA 1
ATOM 1618 C C . LEU A 1 208 ? -2.531 -19.812 -7.727 1 96.5 208 LEU A C 1
ATOM 1620 O O . LEU A 1 208 ? -1.394 -20 -8.164 1 96.5 208 LEU A O 1
ATOM 1624 N N . LEU A 1 209 ? -2.785 -19.141 -6.602 1 95.56 209 LEU A N 1
ATOM 1625 C CA . LEU A 1 209 ? -1.69 -18.891 -5.672 1 95.56 209 LEU A CA 1
ATOM 1626 C C . LEU A 1 209 ? -1.077 -20.188 -5.172 1 95.56 209 LEU A C 1
ATOM 1628 O O . LEU A 1 209 ? -1.713 -21.234 -5.234 1 95.56 209 LEU A O 1
ATOM 1632 N N . PRO A 1 210 ? 0.217 -20.109 -4.691 1 95.88 210 PRO A N 1
ATOM 1633 C CA . PRO A 1 210 ? 0.734 -21.297 -4.004 1 95.88 210 PRO A CA 1
ATOM 1634 C C . PRO A 1 210 ? -0.216 -21.812 -2.928 1 95.88 210 PRO A C 1
ATOM 1636 O O . PRO A 1 210 ? -0.934 -21.016 -2.303 1 95.88 210 PRO A O 1
ATOM 1639 N N . GLU A 1 211 ? -0.267 -23.141 -2.742 1 94.81 211 GLU A N 1
ATOM 1640 C CA . GLU A 1 211 ? -1.175 -23.719 -1.763 1 94.81 211 GLU A CA 1
ATOM 1641 C C . GLU A 1 211 ? -0.992 -23.078 -0.389 1 94.81 211 GLU A C 1
ATOM 1643 O O . GLU A 1 211 ? -1.972 -22.766 0.289 1 94.81 211 GLU A O 1
ATOM 1648 N N . ASP A 1 212 ? 0.155 -22.984 0.046 1 94.44 212 ASP A N 1
ATOM 1649 C CA . ASP A 1 212 ? 0.57 -22.281 1.259 1 94.44 212 ASP A CA 1
ATOM 1650 C C . ASP A 1 212 ? 1.741 -21.344 0.978 1 94.44 212 ASP A C 1
ATOM 1652 O O . ASP A 1 212 ? 2.902 -21.75 1.051 1 94.44 212 ASP A O 1
ATOM 1656 N N . PRO A 1 213 ? 1.357 -20.062 0.726 1 95.5 213 PRO A N 1
ATOM 1657 C CA . PRO A 1 213 ? 2.406 -19.125 0.318 1 95.5 213 PRO A CA 1
ATOM 1658 C C . PRO A 1 213 ? 3.506 -18.969 1.367 1 95.5 213 PRO A C 1
ATOM 1660 O O . PRO A 1 213 ? 4.676 -18.781 1.02 1 95.5 213 PRO A O 1
ATOM 1663 N N . ASP A 1 214 ? 3.201 -19.031 2.646 1 95.38 214 ASP A N 1
ATOM 1664 C CA . ASP A 1 214 ? 4.223 -18.953 3.686 1 95.38 214 ASP A CA 1
ATOM 1665 C C . ASP A 1 214 ? 5.156 -20.156 3.633 1 95.38 214 ASP A C 1
ATOM 1667 O O . ASP A 1 214 ? 6.371 -20.016 3.789 1 95.38 214 ASP A O 1
ATOM 1671 N N . ALA A 1 215 ? 4.598 -21.297 3.463 1 96.38 215 ALA A N 1
ATOM 1672 C CA . ALA A 1 215 ? 5.418 -22.5 3.346 1 96.38 215 ALA A CA 1
ATOM 1673 C C . ALA A 1 215 ? 6.316 -22.422 2.113 1 96.38 215 ALA A C 1
ATOM 1675 O O . ALA A 1 215 ? 7.48 -22.828 2.164 1 96.38 215 ALA A O 1
ATOM 1676 N N . SER A 1 216 ? 5.715 -21.953 0.974 1 97.5 216 SER A N 1
ATOM 1677 C CA . SER A 1 216 ? 6.508 -21.797 -0.239 1 97.5 216 SER A CA 1
ATOM 1678 C C . SER A 1 216 ? 7.676 -20.844 -0.011 1 97.5 216 SER A C 1
ATOM 1680 O O . SER A 1 216 ? 8.805 -21.125 -0.416 1 97.5 216 SER A O 1
ATOM 1682 N N . ALA A 1 217 ? 7.406 -19.734 0.624 1 97.81 217 ALA A N 1
ATOM 1683 C CA . ALA A 1 217 ? 8.461 -18.781 0.939 1 97.81 217 ALA A CA 1
ATOM 1684 C C . ALA A 1 217 ? 9.531 -19.406 1.82 1 97.81 217 ALA A C 1
ATOM 1686 O O . ALA A 1 217 ? 10.727 -19.188 1.603 1 97.81 217 ALA A O 1
ATOM 1687 N N . ARG A 1 218 ? 9.125 -20.156 2.809 1 97.94 218 ARG A N 1
ATOM 1688 C CA . ARG A 1 218 ? 10.047 -20.812 3.73 1 97.94 218 ARG A CA 1
ATOM 1689 C C . ARG A 1 218 ? 10.945 -21.812 2.996 1 97.94 218 ARG A C 1
ATOM 1691 O O . ARG A 1 218 ? 12.156 -21.844 3.219 1 97.94 218 ARG A O 1
ATOM 1698 N N . GLU A 1 219 ? 10.32 -22.594 2.158 1 98.12 219 GLU A N 1
ATOM 1699 C CA . GLU A 1 219 ? 11.094 -23.562 1.395 1 98.12 219 GLU A CA 1
ATOM 1700 C C . GLU A 1 219 ? 12.133 -22.875 0.508 1 98.12 219 GLU A C 1
ATOM 1702 O O . GLU A 1 219 ? 13.289 -23.312 0.447 1 98.12 219 GLU A O 1
ATOM 1707 N N . ILE A 1 220 ? 11.703 -21.859 -0.179 1 98.38 220 ILE A N 1
ATOM 1708 C CA . ILE A 1 220 ? 12.617 -21.094 -1.033 1 98.38 220 ILE A CA 1
ATOM 1709 C C . ILE A 1 220 ? 13.727 -20.484 -0.186 1 98.38 220 ILE A C 1
ATOM 1711 O O . ILE A 1 220 ? 14.906 -20.547 -0.556 1 98.38 220 ILE A O 1
ATOM 1715 N N . ARG A 1 221 ? 13.398 -19.891 0.933 1 98.44 221 ARG A N 1
ATOM 1716 C CA . ARG A 1 221 ? 14.367 -19.266 1.829 1 98.44 221 ARG A CA 1
ATOM 1717 C C . ARG A 1 221 ? 15.414 -20.281 2.279 1 98.44 221 ARG A C 1
ATOM 1719 O O . ARG A 1 221 ? 16.609 -20.016 2.223 1 98.44 221 ARG A O 1
ATOM 1726 N N . GLU A 1 222 ? 14.953 -21.438 2.754 1 98.12 222 GLU A N 1
ATOM 1727 C CA . GLU A 1 222 ? 15.859 -22.484 3.23 1 98.12 222 GLU A CA 1
ATOM 1728 C C . GLU A 1 222 ? 16.812 -22.922 2.129 1 98.12 222 GLU A C 1
ATOM 1730 O O . GLU A 1 222 ? 18.016 -23.109 2.373 1 98.12 222 GLU A O 1
ATOM 1735 N N . GLN A 1 223 ? 16.281 -23.094 0.941 1 98.25 223 GLN A N 1
ATOM 1736 C CA . GLN A 1 223 ? 17.125 -23.484 -0.182 1 98.25 223 GLN A CA 1
ATOM 1737 C C . GLN A 1 223 ? 18.141 -22.406 -0.528 1 98.25 223 GLN A C 1
ATOM 1739 O O . GLN A 1 223 ? 19.281 -22.703 -0.856 1 98.25 223 GLN A O 1
ATOM 1744 N N . LEU A 1 224 ? 17.719 -21.156 -0.491 1 98 224 LEU A N 1
ATOM 1745 C CA . LEU A 1 224 ? 18.641 -20.047 -0.748 1 98 224 LEU A CA 1
ATOM 1746 C C . LEU A 1 224 ? 19.734 -20 0.302 1 98 224 LEU A C 1
ATOM 1748 O O . LEU A 1 224 ? 20.906 -19.828 -0.032 1 98 224 LEU A O 1
ATOM 1752 N N . GLU A 1 225 ? 19.359 -20.156 1.559 1 97.56 225 GLU A N 1
ATOM 1753 C CA . GLU A 1 225 ? 20.344 -20.156 2.645 1 97.56 225 GLU A CA 1
ATOM 1754 C C . GLU A 1 225 ? 21.328 -21.297 2.504 1 97.56 225 GLU A C 1
ATOM 1756 O O . GLU A 1 225 ? 22.531 -21.109 2.697 1 97.56 225 GLU A O 1
ATOM 1761 N N . ASP A 1 226 ? 20.828 -22.438 2.158 1 97.12 226 ASP A N 1
ATOM 1762 C CA . ASP A 1 226 ? 21.672 -23.609 1.99 1 97.12 226 ASP A CA 1
ATOM 1763 C C . ASP A 1 226 ? 22.688 -23.406 0.877 1 97.12 226 ASP A C 1
ATOM 1765 O O . ASP A 1 226 ? 23.844 -23.812 1.003 1 97.12 226 ASP A O 1
ATOM 1769 N N . ARG A 1 227 ? 22.328 -22.766 -0.171 1 96.06 227 ARG A N 1
ATOM 1770 C CA . ARG A 1 227 ? 23.156 -22.672 -1.372 1 96.06 227 ARG A CA 1
ATOM 1771 C C . ARG A 1 227 ? 24.062 -21.438 -1.325 1 96.06 227 ARG A C 1
ATOM 1773 O O . ARG A 1 227 ? 25.094 -21.406 -1.994 1 96.06 227 ARG A O 1
ATOM 1780 N N . THR A 1 228 ? 23.703 -20.438 -0.566 1 95.56 228 THR A N 1
ATOM 1781 C CA . THR A 1 228 ? 24.469 -19.203 -0.588 1 95.56 228 THR A CA 1
ATOM 1782 C C . THR A 1 228 ? 25.156 -18.953 0.758 1 95.56 228 THR A C 1
ATOM 1784 O O . THR A 1 228 ? 26.109 -18.188 0.848 1 95.56 228 THR A O 1
ATOM 1787 N N . GLY A 1 229 ? 24.594 -19.484 1.842 1 95.38 229 GLY A N 1
ATOM 1788 C CA . GLY A 1 229 ? 25.078 -19.234 3.188 1 95.38 229 GLY A CA 1
ATOM 1789 C C . GLY A 1 229 ? 24.562 -17.938 3.789 1 95.38 229 GLY A C 1
ATOM 1790 O O . GLY A 1 229 ? 24.844 -17.641 4.953 1 95.38 229 GLY A O 1
ATOM 1791 N N . ALA A 1 230 ? 23.781 -17.25 3.072 1 96.56 230 ALA A N 1
ATOM 1792 C CA . ALA A 1 230 ? 23.281 -15.961 3.541 1 96.56 230 ALA A CA 1
ATOM 1793 C C . ALA A 1 230 ? 22.031 -16.141 4.402 1 96.56 230 ALA A C 1
ATOM 1795 O O . ALA A 1 230 ? 21.172 -16.953 4.086 1 96.56 230 ALA A O 1
ATOM 1796 N N . ASP A 1 231 ? 21.984 -15.422 5.535 1 96.81 231 ASP A N 1
ATOM 1797 C CA . ASP A 1 231 ? 20.766 -15.305 6.332 1 96.81 231 ASP A CA 1
ATOM 1798 C C . ASP A 1 231 ? 19.844 -14.219 5.766 1 96.81 231 ASP A C 1
ATOM 1800 O O . ASP A 1 231 ? 20.156 -13.031 5.852 1 96.81 231 ASP A O 1
ATOM 1804 N N . LEU A 1 232 ? 18.766 -14.641 5.168 1 97.94 232 LEU A N 1
ATOM 1805 C CA . LEU A 1 232 ? 17.938 -13.695 4.43 1 97.94 232 LEU A CA 1
ATOM 1806 C C . LEU A 1 232 ? 16.453 -13.992 4.633 1 97.94 232 LEU A C 1
ATOM 1808 O O . LEU A 1 232 ? 16.094 -14.93 5.344 1 97.94 232 LEU A O 1
ATOM 1812 N N . ALA A 1 233 ? 15.578 -13.141 4.176 1 98.25 233 ALA A N 1
ATOM 1813 C CA . ALA A 1 233 ? 14.133 -13.328 4.188 1 98.25 233 ALA A CA 1
ATOM 1814 C C . ALA A 1 233 ? 13.578 -13.445 2.77 1 98.25 233 ALA A C 1
ATOM 1816 O O . ALA A 1 233 ? 14.234 -13.031 1.807 1 98.25 233 ALA A O 1
ATOM 1817 N N . VAL A 1 234 ? 12.461 -14.086 2.619 1 98.62 234 VAL A N 1
ATOM 1818 C CA . VAL A 1 234 ? 11.773 -14.219 1.341 1 98.62 234 VAL A CA 1
ATOM 1819 C C . VAL A 1 234 ? 10.328 -13.75 1.483 1 98.62 234 VAL A C 1
ATOM 1821 O O . VAL A 1 234 ? 9.656 -14.078 2.465 1 98.62 234 VAL A O 1
ATOM 1824 N N . ILE A 1 235 ? 9.883 -12.93 0.564 1 98.12 235 ILE A N 1
ATOM 1825 C CA . ILE A 1 235 ? 8.5 -12.469 0.492 1 98.12 235 ILE A CA 1
ATOM 1826 C C . ILE A 1 235 ? 7.91 -12.828 -0.869 1 98.12 235 ILE A C 1
ATOM 1828 O O . ILE A 1 235 ? 8.57 -12.672 -1.899 1 98.12 235 ILE A O 1
ATOM 1832 N N . LEU A 1 236 ? 6.715 -13.344 -0.877 1 96.94 236 LEU A N 1
ATOM 1833 C CA . LEU A 1 236 ? 5.961 -13.547 -2.109 1 96.94 236 LEU A CA 1
ATOM 1834 C C . LEU A 1 236 ? 4.992 -12.391 -2.346 1 96.94 236 LEU A C 1
ATOM 1836 O O . LEU A 1 236 ? 4.238 -12.016 -1.446 1 96.94 236 LEU A O 1
ATOM 1840 N N . ALA A 1 237 ? 5.047 -11.852 -3.539 1 95.81 237 ALA A N 1
ATOM 1841 C CA . ALA A 1 237 ? 4.281 -10.664 -3.902 1 95.81 237 ALA A CA 1
ATOM 1842 C C . ALA A 1 237 ? 3.145 -11.016 -4.859 1 95.81 237 ALA A C 1
ATOM 1844 O O . ALA A 1 237 ? 3.314 -11.844 -5.758 1 95.81 237 ALA A O 1
ATOM 1845 N N . ASP A 1 238 ? 2.033 -10.391 -4.711 1 93.19 238 ASP A N 1
ATOM 1846 C CA . ASP A 1 238 ? 0.913 -10.477 -5.641 1 93.19 238 ASP A CA 1
ATOM 1847 C C . ASP A 1 238 ? 0.222 -9.125 -5.797 1 93.19 238 ASP A C 1
ATOM 1849 O O . ASP A 1 238 ? 0.27 -8.289 -4.887 1 93.19 238 ASP A O 1
ATOM 1853 N N . SER A 1 239 ? -0.385 -8.953 -6.934 1 89.38 239 SER A N 1
ATOM 1854 C CA . SER A 1 239 ? -1.078 -7.699 -7.219 1 89.38 239 SER A CA 1
ATOM 1855 C C . SER A 1 239 ? -2.467 -7.68 -6.586 1 89.38 239 SER A C 1
ATOM 1857 O O . SER A 1 239 ? -3.225 -8.641 -6.707 1 89.38 239 SER A O 1
ATOM 1859 N N . GLU A 1 240 ? -2.764 -6.637 -5.883 1 87.75 240 GLU A N 1
ATOM 1860 C CA . GLU A 1 240 ? -4.062 -6.457 -5.242 1 87.75 240 GLU A CA 1
ATOM 1861 C C . GLU A 1 240 ? -4.738 -5.168 -5.711 1 87.75 240 GLU A C 1
ATOM 1863 O O . GLU A 1 240 ? -4.066 -4.16 -5.938 1 87.75 240 GLU A O 1
ATOM 1868 N N . ILE A 1 241 ? -6.023 -5.273 -5.789 1 80.56 241 ILE A N 1
ATOM 1869 C CA . ILE A 1 241 ? -6.785 -4.074 -6.137 1 80.56 241 ILE A CA 1
ATOM 1870 C C . ILE A 1 241 ? -6.777 -3.1 -4.961 1 80.56 241 ILE A C 1
ATOM 1872 O O . ILE A 1 241 ? -7.027 -3.492 -3.82 1 80.56 241 ILE A O 1
ATOM 1876 N N . MET A 1 242 ? -6.348 -1.905 -5.277 1 76.5 242 MET A N 1
ATOM 1877 C CA . MET A 1 242 ? -6.312 -0.827 -4.293 1 76.5 242 MET A CA 1
ATOM 1878 C C . MET A 1 242 ? -6.828 0.475 -4.898 1 76.5 242 MET A C 1
ATOM 1880 O O . MET A 1 242 ? -6.25 0.995 -5.852 1 76.5 242 MET A O 1
ATOM 1884 N N . GLY A 1 243 ? -7.895 0.986 -4.258 1 69.81 243 GLY A N 1
ATOM 1885 C CA . GLY A 1 243 ? -8.414 2.256 -4.738 1 69.81 243 GLY A CA 1
ATOM 1886 C C . GLY A 1 243 ? -8.742 2.24 -6.219 1 69.81 243 GLY A C 1
ATOM 1887 O O . GLY A 1 243 ? -9.547 1.418 -6.676 1 69.81 243 GLY A O 1
ATOM 1888 N N . SER A 1 244 ? -7.973 3.15 -6.922 1 69.62 244 SER A N 1
ATOM 1889 C CA . SER A 1 244 ? -8.219 3.338 -8.344 1 69.62 244 SER A CA 1
ATOM 1890 C C . SER A 1 244 ? -7.332 2.43 -9.188 1 69.62 244 SER A C 1
ATOM 1892 O O . SER A 1 244 ? -7.414 2.434 -10.422 1 69.62 244 SER A O 1
ATOM 1894 N N . GLY A 1 245 ? -6.59 1.604 -8.508 1 80.44 245 GLY A N 1
ATOM 1895 C CA . GLY A 1 245 ? -5.652 0.755 -9.227 1 80.44 245 GLY A CA 1
ATOM 1896 C C . GLY A 1 245 ? -5.211 -0.455 -8.43 1 80.44 245 GLY A C 1
ATOM 1897 O O . GLY A 1 245 ? -6.02 -1.09 -7.75 1 80.44 245 GLY A O 1
ATOM 1898 N N . SER A 1 246 ? -3.98 -0.766 -8.695 1 85.5 246 SER A N 1
ATOM 1899 C CA . SER A 1 246 ? -3.449 -1.943 -8.016 1 85.5 246 SER A CA 1
ATOM 1900 C C . SER A 1 246 ? -2.07 -1.666 -7.426 1 85.5 246 SER A C 1
ATOM 1902 O O . SER A 1 246 ? -1.388 -0.729 -7.844 1 85.5 246 SER A O 1
ATOM 1904 N N . MET A 1 247 ? -1.768 -2.379 -6.426 1 89 247 MET A N 1
ATOM 1905 C CA . MET A 1 247 ? -0.448 -2.434 -5.801 1 89 247 MET A CA 1
ATOM 1906 C C . MET A 1 247 ? -0.075 -3.867 -5.441 1 89 247 MET A C 1
ATOM 1908 O O . MET A 1 247 ? -0.95 -4.695 -5.18 1 89 247 MET A O 1
ATOM 1912 N N . ASP A 1 248 ? 1.208 -4.07 -5.527 1 92.19 248 ASP A N 1
ATOM 1913 C CA . ASP A 1 248 ? 1.637 -5.387 -5.07 1 92.19 248 ASP A CA 1
ATOM 1914 C C . ASP A 1 248 ? 1.792 -5.422 -3.553 1 92.19 248 ASP A C 1
ATOM 1916 O O . ASP A 1 248 ? 2.324 -4.48 -2.957 1 92.19 248 ASP A O 1
ATOM 1920 N N . LEU A 1 249 ? 1.235 -6.461 -2.99 1 93 249 LEU A N 1
ATOM 1921 C CA . LEU A 1 249 ? 1.334 -6.695 -1.555 1 93 249 LEU A CA 1
ATOM 1922 C C . LEU A 1 249 ? 1.867 -8.094 -1.271 1 93 249 LEU A C 1
ATOM 1924 O O . LEU A 1 249 ? 1.909 -8.945 -2.166 1 93 249 LEU A O 1
ATOM 1928 N N . ALA A 1 250 ? 2.311 -8.227 -0.054 1 94.94 250 ALA A N 1
ATOM 1929 C CA . ALA A 1 250 ? 2.85 -9.523 0.359 1 94.94 250 ALA A CA 1
ATOM 1930 C C . ALA A 1 250 ? 1.729 -10.531 0.587 1 94.94 250 ALA A C 1
ATOM 1932 O O . ALA A 1 250 ? 0.736 -10.234 1.253 1 94.94 250 ALA A O 1
ATOM 1933 N N . VAL A 1 251 ? 1.935 -11.75 0.02 1 94.31 251 VAL A N 1
ATOM 1934 C CA . VAL A 1 251 ? 0.937 -12.789 0.236 1 94.31 251 VAL A CA 1
ATOM 1935 C C . VAL A 1 251 ? 1.557 -13.945 1.023 1 94.31 251 VAL A C 1
ATOM 1937 O O . VAL A 1 251 ? 0.846 -14.836 1.492 1 94.31 251 VAL A O 1
ATOM 1940 N N . GLY A 1 252 ? 2.824 -13.945 1.217 1 94.94 252 GLY A N 1
ATOM 1941 C CA . GLY A 1 252 ? 3.588 -14.891 2.01 1 94.94 252 GLY A CA 1
ATOM 1942 C C . GLY A 1 252 ? 4.984 -14.406 2.348 1 94.94 252 GLY A C 1
ATOM 1943 O O . GLY A 1 252 ? 5.551 -13.586 1.621 1 94.94 252 GLY A O 1
ATOM 1944 N N . CYS A 1 253 ? 5.434 -14.898 3.482 1 96.44 253 CYS A N 1
ATOM 1945 C CA . CYS A 1 253 ? 6.805 -14.516 3.803 1 96.44 253 CYS A CA 1
ATOM 1946 C C . CYS A 1 253 ? 7.438 -15.5 4.777 1 96.44 253 CYS A C 1
ATOM 1948 O O . CYS A 1 253 ? 6.734 -16.297 5.395 1 96.44 253 CYS A O 1
ATOM 1950 N N . SER A 1 254 ? 8.68 -15.484 4.828 1 97.75 254 SER A N 1
ATOM 1951 C CA . SER A 1 254 ? 9.492 -16.25 5.762 1 97.75 254 SER A CA 1
ATOM 1952 C C . SER A 1 254 ? 10.797 -15.523 6.074 1 97.75 254 SER A C 1
ATOM 1954 O O . SER A 1 254 ? 11.391 -14.891 5.195 1 97.75 254 SER A O 1
ATOM 1956 N N . GLY A 1 255 ? 11.25 -15.602 7.367 1 97.44 255 GLY A N 1
ATOM 1957 C CA . GLY A 1 255 ? 12.484 -14.969 7.793 1 97.44 255 GLY A CA 1
ATOM 1958 C C . GLY A 1 255 ? 12.305 -13.523 8.203 1 97.44 255 GLY A C 1
ATOM 1959 O O . GLY A 1 255 ? 13.281 -12.812 8.445 1 97.44 255 GLY A O 1
ATOM 1960 N N . ILE A 1 256 ? 11.055 -13.109 8.273 1 94.94 256 ILE A N 1
ATOM 1961 C CA . ILE A 1 256 ? 10.766 -11.727 8.617 1 94.94 256 ILE A CA 1
ATOM 1962 C C . ILE A 1 256 ? 9.398 -11.641 9.297 1 94.94 256 ILE A C 1
ATOM 1964 O O . ILE A 1 256 ? 8.461 -12.344 8.922 1 94.94 256 ILE A O 1
ATOM 1968 N N . GLU A 1 257 ? 9.375 -10.742 10.281 1 91 257 GLU A N 1
ATOM 1969 C CA . GLU A 1 257 ? 8.062 -10.391 10.805 1 91 257 GLU A CA 1
ATOM 1970 C C . GLU A 1 257 ? 7.305 -9.492 9.836 1 91 257 GLU A C 1
ATOM 1972 O O . GLU A 1 257 ? 7.867 -8.539 9.297 1 91 257 GLU A O 1
ATOM 1977 N N . ALA A 1 258 ? 6.141 -9.867 9.469 1 88.88 258 ALA A N 1
ATOM 1978 C CA . ALA A 1 258 ? 5.359 -9.133 8.477 1 88.88 258 ALA A CA 1
ATOM 1979 C C . ALA A 1 258 ? 4.938 -7.77 9.016 1 88.88 258 ALA A C 1
ATOM 1981 O O . ALA A 1 258 ? 4.645 -6.852 8.242 1 88.88 258 ALA A O 1
ATOM 1982 N N . ILE A 1 259 ? 4.84 -7.648 10.281 1 85.62 259 ILE A N 1
ATOM 1983 C CA . ILE A 1 259 ? 4.367 -6.441 10.953 1 85.62 259 ILE A CA 1
ATOM 1984 C C . ILE A 1 259 ? 5.414 -5.969 11.961 1 85.62 259 ILE A C 1
ATOM 1986 O O . ILE A 1 259 ? 6 -6.773 12.68 1 85.62 259 ILE A O 1
ATOM 1990 N N . ASP A 1 260 ? 5.77 -4.707 11.773 1 78.62 260 ASP A N 1
ATOM 1991 C CA . ASP A 1 260 ? 6.578 -4.086 12.82 1 78.62 260 ASP A CA 1
ATOM 1992 C C . ASP A 1 260 ? 5.699 -3.518 13.93 1 78.62 260 ASP A C 1
ATOM 1994 O O . ASP A 1 260 ? 4.98 -2.537 13.727 1 78.62 260 ASP A O 1
ATOM 1998 N N . SER A 1 261 ? 5.812 -4.176 15.031 1 71.12 261 SER A N 1
ATOM 1999 C CA . SER A 1 261 ? 4.914 -3.918 16.156 1 71.12 261 SER A CA 1
ATOM 2000 C C . SER A 1 261 ? 5.469 -2.828 17.062 1 71.12 261 SER A C 1
ATOM 2002 O O . SER A 1 261 ? 6.367 -3.082 17.859 1 71.12 261 SER A O 1
ATOM 2004 N N . ASN A 1 262 ? 5.148 -1.678 16.828 1 68.44 262 ASN A N 1
ATOM 2005 C CA . ASN A 1 262 ? 5.512 -0.557 17.688 1 68.44 262 ASN A CA 1
ATOM 2006 C C . ASN A 1 262 ? 4.285 0.242 18.109 1 68.44 262 ASN A C 1
ATOM 2008 O O . ASN A 1 262 ? 4.355 1.462 18.266 1 68.44 262 ASN A O 1
ATOM 2012 N N . PHE A 1 263 ? 3.258 -0.585 18.281 1 66.38 263 PHE A N 1
ATOM 2013 C CA . PHE A 1 263 ? 2.012 0.089 18.625 1 66.38 263 PHE A CA 1
ATOM 2014 C C . PHE A 1 263 ? 2.107 0.727 20 1 66.38 263 PHE A C 1
ATOM 2016 O O . PHE A 1 263 ? 2.639 0.122 20.938 1 66.38 263 PHE A O 1
ATOM 2023 N N . ALA A 1 264 ? 1.654 1.958 19.984 1 59.97 264 ALA A N 1
ATOM 2024 C CA . ALA A 1 264 ? 1.445 2.75 21.188 1 59.97 264 ALA A CA 1
ATOM 2025 C C . ALA A 1 264 ? 2.775 3.141 21.828 1 59.97 264 ALA A C 1
ATOM 2027 O O . ALA A 1 264 ? 2.914 3.117 23.047 1 59.97 264 ALA A O 1
ATOM 2028 N N . ARG A 1 265 ? 3.787 3.328 20.969 1 67.38 265 ARG A N 1
ATOM 2029 C CA . ARG A 1 265 ? 4.953 4.035 21.5 1 67.38 265 ARG A CA 1
ATOM 2030 C C . ARG A 1 265 ? 4.629 5.5 21.766 1 67.38 265 ARG A C 1
ATOM 2032 O O . ARG A 1 265 ? 3.588 6 21.344 1 67.38 265 ARG A O 1
ATOM 2039 N N . THR A 1 266 ? 5.371 6.082 22.641 1 67.5 266 THR A N 1
ATOM 2040 C CA . THR A 1 266 ? 5.094 7.484 22.938 1 67.5 266 THR A CA 1
ATOM 2041 C C . THR A 1 266 ? 5.594 8.383 21.812 1 67.5 266 THR A C 1
ATOM 2043 O O . THR A 1 266 ? 6.59 8.062 21.156 1 67.5 266 THR A O 1
ATOM 2046 N N . ASP A 1 267 ? 4.832 9.453 21.516 1 65.38 267 ASP A N 1
ATOM 2047 C CA . ASP A 1 267 ? 5.219 10.391 20.469 1 65.38 267 ASP A CA 1
ATOM 2048 C C . ASP A 1 267 ? 6.191 11.438 21 1 65.38 267 ASP A C 1
ATOM 2050 O O . ASP A 1 267 ? 6.785 11.258 22.078 1 65.38 267 ASP A O 1
ATOM 2054 N N . LEU A 1 268 ? 6.527 12.422 20.141 1 66.06 268 LEU A N 1
ATOM 2055 C CA . LEU A 1 268 ? 7.504 13.461 20.438 1 66.06 268 LEU A CA 1
ATOM 2056 C C . LEU A 1 268 ? 7.082 14.25 21.672 1 66.06 268 LEU A C 1
ATOM 2058 O O . LEU A 1 268 ? 7.906 14.93 22.297 1 66.06 268 LEU A O 1
ATOM 2062 N N . TYR A 1 269 ? 5.801 14.164 22.078 1 70.06 269 TYR A N 1
ATOM 2063 C CA . TYR A 1 269 ? 5.289 14.93 23.203 1 70.06 269 TYR A CA 1
ATOM 2064 C C . TYR A 1 269 ? 4.953 14.016 24.375 1 70.06 269 TYR A C 1
ATOM 2066 O O . TYR A 1 269 ? 4.305 14.438 25.328 1 70.06 269 TYR A O 1
ATOM 2074 N N . GLY A 1 270 ? 5.328 12.742 24.234 1 68.88 270 GLY A N 1
ATOM 2075 C CA . GLY A 1 270 ? 5.164 11.797 25.328 1 68.88 270 GLY A CA 1
ATOM 2076 C C . GLY A 1 270 ? 3.779 11.18 25.375 1 68.88 270 GLY A C 1
ATOM 2077 O O . GLY A 1 270 ? 3.424 10.523 26.359 1 68.88 270 GLY A O 1
ATOM 2078 N N . GLU A 1 271 ? 2.979 11.461 24.422 1 70.81 271 GLU A N 1
ATOM 2079 C CA . GLU A 1 271 ? 1.625 10.922 24.375 1 70.81 271 GLU A CA 1
ATOM 2080 C C . GLU A 1 271 ? 1.583 9.617 23.578 1 70.81 271 GLU A C 1
ATOM 2082 O O . GLU A 1 271 ? 2.395 9.406 22.672 1 70.81 271 GLU A O 1
ATOM 2087 N N . PRO A 1 272 ? 0.629 8.812 24.125 1 68.38 272 PRO A N 1
ATOM 2088 C CA . PRO A 1 272 ? 0.507 7.559 23.375 1 68.38 272 PRO A CA 1
ATOM 2089 C C . PRO A 1 272 ? 0.218 7.781 21.891 1 68.38 272 PRO A C 1
ATOM 2091 O O . PRO A 1 272 ? -0.688 8.547 21.547 1 68.38 272 PRO A O 1
ATOM 2094 N N . LYS A 1 273 ? 1.051 7.168 21.078 1 68.81 273 LYS A N 1
ATOM 2095 C CA . LYS A 1 273 ? 0.885 7.289 19.625 1 68.81 273 LYS A CA 1
ATOM 2096 C C . LYS A 1 273 ? -0.086 6.238 19.094 1 68.81 273 LYS A C 1
ATOM 2098 O O . LYS A 1 273 ? 0.047 5.051 19.406 1 68.81 273 LYS A O 1
ATOM 2103 N N . VAL A 1 274 ? -1.241 6.848 18.5 1 65.44 274 VAL A N 1
ATOM 2104 C CA . VAL A 1 274 ? -2.145 5.941 17.812 1 65.44 274 VAL A CA 1
ATOM 2105 C C . VAL A 1 274 ? -1.54 5.543 16.469 1 65.44 274 VAL A C 1
ATOM 2107 O O . VAL A 1 274 ? -1.177 6.402 15.656 1 65.44 274 VAL A O 1
ATOM 2110 N N . GLY A 1 275 ? -0.801 4.426 16.453 1 66.38 275 GLY A N 1
ATOM 2111 C CA . GLY A 1 275 ? -0.096 3.934 15.281 1 66.38 275 GLY A CA 1
ATOM 2112 C C . GLY A 1 275 ? 1.161 3.158 15.625 1 66.38 275 GLY A C 1
ATOM 2113 O O . GLY A 1 275 ? 1.365 2.773 16.781 1 66.38 275 GLY A O 1
ATOM 2114 N N . GLY A 1 276 ? 1.779 2.814 14.609 1 68.62 276 GLY A N 1
ATOM 2115 C CA . GLY A 1 276 ? 3.045 2.137 14.844 1 68.62 276 GLY A CA 1
ATOM 2116 C C . GLY A 1 276 ? 3.021 0.673 14.445 1 68.62 276 GLY A C 1
ATOM 2117 O O . GLY A 1 276 ? 3.992 -0.053 14.672 1 68.62 276 GLY A O 1
ATOM 2118 N N . VAL A 1 277 ? 1.849 0.323 14.031 1 78.69 277 VAL A N 1
ATOM 2119 C CA . VAL A 1 277 ? 1.805 -1.021 13.469 1 78.69 277 VAL A CA 1
ATOM 2120 C C . VAL A 1 277 ? 2.027 -0.954 11.961 1 78.69 277 VAL A C 1
ATOM 2122 O O . VAL A 1 277 ? 1.073 -0.804 11.188 1 78.69 277 VAL A O 1
ATOM 2125 N N . ASP A 1 278 ? 3.27 -1.085 11.578 1 84.94 278 ASP A N 1
ATOM 2126 C CA . ASP A 1 278 ? 3.627 -0.926 10.172 1 84.94 278 ASP A CA 1
ATOM 2127 C C . ASP A 1 278 ? 3.625 -2.271 9.453 1 84.94 278 ASP A C 1
ATOM 2129 O O . ASP A 1 278 ? 4.191 -3.248 9.945 1 84.94 278 ASP A O 1
ATOM 2133 N N . LEU A 1 279 ? 3.014 -2.252 8.336 1 89.56 279 LEU A N 1
ATOM 2134 C CA . LEU A 1 279 ? 2.992 -3.451 7.508 1 89.56 279 LEU A CA 1
ATOM 2135 C C . LEU A 1 279 ? 4.254 -3.545 6.656 1 89.56 279 LEU A C 1
ATOM 2137 O O . LEU A 1 279 ? 4.195 -3.396 5.434 1 89.56 279 LEU A O 1
ATOM 2141 N N . VAL A 1 280 ? 5.316 -3.949 7.262 1 91.56 280 VAL A N 1
ATOM 2142 C CA . VAL A 1 280 ? 6.66 -3.861 6.695 1 91.56 280 VAL A CA 1
ATOM 2143 C C . VAL A 1 280 ? 6.766 -4.77 5.473 1 91.56 280 VAL A C 1
ATOM 2145 O O . VAL A 1 280 ? 7.348 -4.387 4.457 1 91.56 280 VAL A O 1
ATOM 2148 N N . ALA A 1 281 ? 6.238 -5.957 5.543 1 94 281 ALA A N 1
ATOM 2149 C CA . ALA A 1 281 ? 6.297 -6.855 4.391 1 94 281 ALA A CA 1
ATOM 2150 C C . ALA A 1 281 ? 5.582 -6.246 3.188 1 94 281 ALA A C 1
ATOM 2152 O O . ALA A 1 281 ? 6.059 -6.359 2.055 1 94 281 ALA A O 1
ATOM 2153 N N . ASN A 1 282 ? 4.461 -5.617 3.447 1 93.5 282 ASN A N 1
ATOM 2154 C CA . ASN A 1 282 ? 3.738 -4.945 2.373 1 93.5 282 ASN A CA 1
ATOM 2155 C C . ASN A 1 282 ? 4.535 -3.773 1.808 1 93.5 282 ASN A C 1
ATOM 2157 O O . ASN A 1 282 ? 4.562 -3.564 0.594 1 93.5 282 ASN A O 1
ATOM 2161 N N . GLU A 1 283 ? 5.109 -3.066 2.672 1 94.44 283 GLU A N 1
ATOM 2162 C CA . GLU A 1 283 ? 5.867 -1.901 2.221 1 94.44 283 GLU A CA 1
ATOM 2163 C C . GLU A 1 283 ? 7.082 -2.318 1.399 1 94.44 283 GLU A C 1
ATOM 2165 O O . GLU A 1 283 ? 7.379 -1.713 0.367 1 94.44 283 GLU A O 1
ATOM 2170 N N . ILE A 1 284 ? 7.754 -3.355 1.816 1 96.06 284 ILE A N 1
ATOM 2171 C CA . ILE A 1 284 ? 8.867 -3.893 1.048 1 96.06 284 ILE A CA 1
ATOM 2172 C C . ILE A 1 284 ? 8.383 -4.352 -0.323 1 96.06 284 ILE A C 1
ATOM 2174 O O . ILE A 1 284 ? 9.008 -4.066 -1.343 1 96.06 284 ILE A O 1
ATOM 2178 N N . THR A 1 285 ? 7.289 -5.016 -0.306 1 96.56 285 THR A N 1
ATOM 2179 C CA . THR A 1 285 ? 6.723 -5.543 -1.542 1 96.56 285 THR A CA 1
ATOM 2180 C C . THR A 1 285 ? 6.344 -4.41 -2.49 1 96.56 285 THR A C 1
ATOM 2182 O O . THR A 1 285 ? 6.641 -4.465 -3.684 1 96.56 285 THR A O 1
ATOM 2185 N N . ALA A 1 286 ? 5.699 -3.408 -1.91 1 94.12 286 ALA A N 1
ATOM 2186 C CA . ALA A 1 286 ? 5.316 -2.266 -2.734 1 94.12 286 ALA A CA 1
ATOM 2187 C C . ALA A 1 286 ? 6.539 -1.602 -3.361 1 94.12 286 ALA A C 1
ATOM 2189 O O . ALA A 1 286 ? 6.527 -1.257 -4.543 1 94.12 286 ALA A O 1
ATOM 2190 N N . GLY A 1 287 ? 7.578 -1.414 -2.609 1 94.31 287 GLY A N 1
ATOM 2191 C CA . GLY A 1 287 ? 8.82 -0.892 -3.158 1 94.31 287 GLY A CA 1
ATOM 2192 C C . GLY A 1 287 ? 9.398 -1.764 -4.258 1 94.31 287 GLY A C 1
ATOM 2193 O O . GLY A 1 287 ? 9.891 -1.255 -5.266 1 94.31 287 GLY A O 1
ATOM 2194 N N . SER A 1 288 ? 9.32 -3.035 -4.117 1 94.69 288 SER A N 1
ATOM 2195 C CA . SER A 1 288 ? 9.836 -3.988 -5.098 1 94.69 288 SER A CA 1
ATOM 2196 C C . SER A 1 288 ? 9.016 -3.947 -6.387 1 94.69 288 SER A C 1
ATOM 2198 O O . SER A 1 288 ? 9.562 -4.137 -7.477 1 94.69 288 SER A O 1
ATOM 2200 N N . ALA A 1 289 ? 7.754 -3.709 -6.242 1 92.19 289 ALA A N 1
ATOM 2201 C CA . ALA A 1 289 ? 6.824 -3.738 -7.363 1 92.19 289 ALA A CA 1
ATOM 2202 C C . ALA A 1 289 ? 7.203 -2.703 -8.422 1 92.19 289 ALA A C 1
ATOM 2204 O O . ALA A 1 289 ? 6.867 -2.855 -9.594 1 92.19 289 ALA A O 1
ATOM 2205 N N . LEU A 1 290 ? 7.895 -1.701 -7.984 1 90.06 290 LEU A N 1
ATOM 2206 C CA . LEU A 1 290 ? 8.32 -0.645 -8.898 1 90.06 290 LEU A CA 1
ATOM 2207 C C . LEU A 1 290 ? 9.258 -1.195 -9.969 1 90.06 290 LEU A C 1
ATOM 2209 O O . LEU A 1 290 ? 9.461 -0.561 -11 1 90.06 290 LEU A O 1
ATOM 2213 N N . LEU A 1 291 ? 9.789 -2.381 -9.703 1 88.38 291 LEU A N 1
ATOM 2214 C CA . LEU A 1 291 ? 10.773 -2.938 -10.625 1 88.38 291 LEU A CA 1
ATOM 2215 C C . LEU A 1 291 ? 10.211 -4.152 -11.352 1 88.38 291 LEU A C 1
ATOM 2217 O O . LEU A 1 291 ? 10.789 -4.617 -12.336 1 88.38 291 LEU A O 1
ATOM 2221 N N . PHE A 1 292 ? 9.023 -4.773 -10.852 1 82.06 292 PHE A N 1
ATOM 2222 C CA . PHE A 1 292 ? 8.469 -5.965 -11.492 1 82.06 292 PHE A CA 1
ATOM 2223 C C . PHE A 1 292 ? 8.109 -5.688 -12.945 1 82.06 292 PHE A C 1
ATOM 2225 O O . PHE A 1 292 ? 8.25 -6.559 -13.805 1 82.06 292 PHE A O 1
ATOM 2232 N N . GLY A 1 293 ? 7.297 -4.477 -13.344 1 61.97 293 GLY A N 1
ATOM 2233 C CA . GLY A 1 293 ? 6.66 -4.176 -14.617 1 61.97 293 GLY A CA 1
ATOM 2234 C C . GLY A 1 293 ? 7.598 -3.523 -15.609 1 61.97 293 GLY A C 1
ATOM 2235 O O . GLY A 1 293 ? 7.172 -3.098 -16.688 1 61.97 293 GLY A O 1
ATOM 2236 N N . GLN A 1 294 ? 8.641 -2.854 -15.164 1 46.31 294 GLN A N 1
ATOM 2237 C CA . GLN A 1 294 ? 9.258 -1.877 -16.047 1 46.31 294 GLN A CA 1
ATOM 2238 C C . GLN A 1 294 ? 9.445 -2.449 -17.453 1 46.31 294 GLN A C 1
ATOM 2240 O O . GLN A 1 294 ? 9.305 -1.729 -18.453 1 46.31 294 GLN A O 1
ATOM 2245 N N . THR A 1 295 ? 10.297 -3.129 -17.812 1 39.31 295 THR A N 1
ATOM 2246 C CA . THR A 1 295 ? 10.57 -3.4 -19.219 1 39.31 295 THR A CA 1
ATOM 2247 C C . THR A 1 295 ? 9.789 -4.621 -19.688 1 39.31 295 THR A C 1
ATOM 2249 O O . THR A 1 295 ? 9.172 -5.324 -18.891 1 39.31 295 THR A O 1
ATOM 2252 N N . ASP A 1 296 ? 9.438 -4.668 -20.984 1 41.44 296 ASP A N 1
ATOM 2253 C CA . ASP A 1 296 ? 9.102 -5.926 -21.641 1 41.44 296 ASP A CA 1
ATOM 2254 C C . ASP A 1 296 ? 9.648 -7.117 -20.859 1 41.44 296 ASP A C 1
ATOM 2256 O O . ASP A 1 296 ? 9.391 -8.273 -21.219 1 41.44 296 ASP A O 1
ATOM 2260 N N . GLU A 1 297 ? 10.602 -6.703 -19.984 1 46.75 297 GLU A N 1
ATOM 2261 C CA . GLU A 1 297 ? 11.406 -7.723 -19.328 1 46.75 297 GLU A CA 1
ATOM 2262 C C . GLU A 1 297 ? 10.773 -8.148 -18 1 46.75 297 GLU A C 1
ATOM 2264 O O . GLU A 1 297 ? 10.383 -7.305 -17.188 1 46.75 297 GLU A O 1
ATOM 2269 N N . ARG A 1 298 ? 9.992 -9.164 -17.844 1 61.28 298 ARG A N 1
ATOM 2270 C CA . ARG A 1 298 ? 9.383 -9.844 -16.703 1 61.28 298 ARG A CA 1
ATOM 2271 C C . ARG A 1 298 ? 10.406 -10.078 -15.594 1 61.28 298 ARG A C 1
ATOM 2273 O O . ARG A 1 298 ? 11.297 -10.922 -15.742 1 61.28 298 ARG A O 1
ATOM 2280 N N . ILE A 1 299 ? 10.688 -9.062 -14.742 1 82.38 299 ILE A N 1
ATOM 2281 C CA . ILE A 1 299 ? 11.516 -9.266 -13.562 1 82.38 299 ILE A CA 1
ATOM 2282 C C . ILE A 1 299 ? 10.656 -9.781 -12.414 1 82.38 299 ILE A C 1
ATOM 2284 O O . ILE A 1 299 ? 10.039 -9 -11.68 1 82.38 299 ILE A O 1
ATOM 2288 N N . PRO A 1 300 ? 10.719 -11.078 -12.289 1 90.62 300 PRO A N 1
ATOM 2289 C CA . PRO A 1 300 ? 9.82 -11.625 -11.273 1 90.62 300 PRO A CA 1
ATOM 2290 C C . PRO A 1 300 ? 10.445 -11.617 -9.875 1 90.62 300 PRO A C 1
ATOM 2292 O O . PRO A 1 300 ? 9.781 -11.977 -8.898 1 90.62 300 PRO A O 1
ATOM 2295 N N . VAL A 1 301 ? 11.773 -11.195 -9.766 1 94.56 301 VAL A N 1
ATOM 2296 C CA . VAL A 1 301 ? 12.477 -11.227 -8.484 1 94.56 301 VAL A CA 1
ATOM 2297 C C . VAL A 1 301 ? 13.172 -9.891 -8.234 1 94.56 301 VAL A C 1
ATOM 2299 O O . VAL A 1 301 ? 13.805 -9.344 -9.141 1 94.56 301 VAL A O 1
ATOM 2302 N N . VAL A 1 302 ? 13.039 -9.391 -7.047 1 95.44 302 VAL A N 1
ATOM 2303 C CA . VAL A 1 302 ? 13.734 -8.188 -6.602 1 95.44 302 VAL A CA 1
ATOM 2304 C C . VAL A 1 302 ? 14.406 -8.445 -5.258 1 95.44 302 VAL A C 1
ATOM 2306 O O . VAL A 1 302 ? 13.836 -9.086 -4.379 1 95.44 302 VAL A O 1
ATOM 2309 N N . VAL A 1 303 ? 15.641 -7.977 -5.098 1 96.38 303 VAL A N 1
ATOM 2310 C CA . VAL A 1 303 ? 16.359 -8.078 -3.828 1 96.38 303 VAL A CA 1
ATOM 2311 C C . VAL A 1 303 ? 16.406 -6.703 -3.16 1 96.38 303 VAL A C 1
ATOM 2313 O O . VAL A 1 303 ? 16.891 -5.738 -3.754 1 96.38 303 VAL A O 1
ATOM 2316 N N . ALA A 1 304 ? 15.812 -6.629 -2 1 96.81 304 ALA A N 1
ATOM 2317 C CA . ALA A 1 304 ? 15.914 -5.43 -1.172 1 96.81 304 ALA A CA 1
ATOM 2318 C C . ALA A 1 304 ? 17.062 -5.543 -0.183 1 96.81 304 ALA A C 1
ATOM 2320 O O . ALA A 1 304 ? 17.188 -6.547 0.523 1 96.81 304 ALA A O 1
ATOM 2321 N N . ARG A 1 305 ? 17.922 -4.527 -0.131 1 94.81 305 ARG A N 1
ATOM 2322 C CA . ARG A 1 305 ? 19.094 -4.551 0.726 1 94.81 305 ARG A CA 1
ATOM 2323 C C . ARG A 1 305 ? 19.219 -3.262 1.534 1 94.81 305 ARG A C 1
ATOM 2325 O O . ARG A 1 305 ? 18.953 -2.172 1.016 1 94.81 305 ARG A O 1
ATOM 2332 N N . GLY A 1 306 ? 19.531 -3.367 2.83 1 91.25 306 GLY A N 1
ATOM 2333 C CA . GLY A 1 306 ? 19.797 -2.203 3.664 1 91.25 306 GLY A CA 1
ATOM 2334 C C . GLY A 1 306 ? 18.688 -1.945 4.68 1 91.25 306 GLY A C 1
ATOM 2335 O O . GLY A 1 306 ? 18.688 -0.906 5.344 1 91.25 306 GLY A O 1
ATOM 2336 N N . LEU A 1 307 ? 17.797 -2.879 4.773 1 88.31 307 LEU A N 1
ATOM 2337 C CA . LEU A 1 307 ? 16.688 -2.729 5.707 1 88.31 307 LEU A CA 1
ATOM 2338 C C . LEU A 1 307 ? 16.984 -3.439 7.023 1 88.31 307 LEU A C 1
ATOM 2340 O O . LEU A 1 307 ? 17.531 -4.543 7.027 1 88.31 307 LEU A O 1
ATOM 2344 N N . ASP A 1 308 ? 16.688 -2.756 8.07 1 82.94 308 ASP A N 1
ATOM 2345 C CA . ASP A 1 308 ? 16.641 -3.426 9.367 1 82.94 308 ASP A CA 1
ATOM 2346 C C . ASP A 1 308 ? 15.25 -3.969 9.656 1 82.94 308 ASP A C 1
ATOM 2348 O O . ASP A 1 308 ? 14.273 -3.217 9.656 1 82.94 308 ASP A O 1
ATOM 2352 N N . TYR A 1 309 ? 15.133 -5.273 9.727 1 87.06 309 TYR A N 1
ATOM 2353 C CA . TYR A 1 309 ? 13.844 -5.891 9.992 1 87.06 309 TYR A CA 1
ATOM 2354 C C . TYR A 1 309 ? 13.961 -6.957 11.078 1 87.06 309 TYR A C 1
ATOM 2356 O O . TYR A 1 309 ? 15.062 -7.418 11.383 1 87.06 309 TYR A O 1
ATOM 2364 N N . GLU A 1 310 ? 12.891 -7.281 11.672 1 87.31 310 GLU A N 1
ATOM 2365 C CA . GLU A 1 310 ? 12.852 -8.32 12.703 1 87.31 310 GLU A CA 1
ATOM 2366 C C . GLU A 1 310 ? 12.688 -9.703 12.078 1 87.31 310 GLU A C 1
ATOM 2368 O O . GLU A 1 310 ? 11.805 -9.914 11.242 1 87.31 310 GLU A O 1
ATOM 2373 N N . ASP A 1 311 ? 13.57 -10.617 12.492 1 91.25 311 ASP A N 1
ATOM 2374 C CA . ASP A 1 311 ? 13.461 -12.008 12.047 1 91.25 311 ASP A CA 1
ATOM 2375 C C . ASP A 1 311 ? 12.188 -12.656 12.586 1 91.25 311 ASP A C 1
ATOM 2377 O O . ASP A 1 311 ? 11.797 -12.422 13.727 1 91.25 311 ASP A O 1
ATOM 2381 N N . GLY A 1 312 ? 11.539 -13.43 11.727 1 91.56 312 GLY A N 1
ATOM 2382 C CA . GLY A 1 312 ? 10.336 -14.109 12.164 1 91.56 312 GLY A CA 1
ATOM 2383 C C . GLY A 1 312 ? 9.578 -14.773 11.02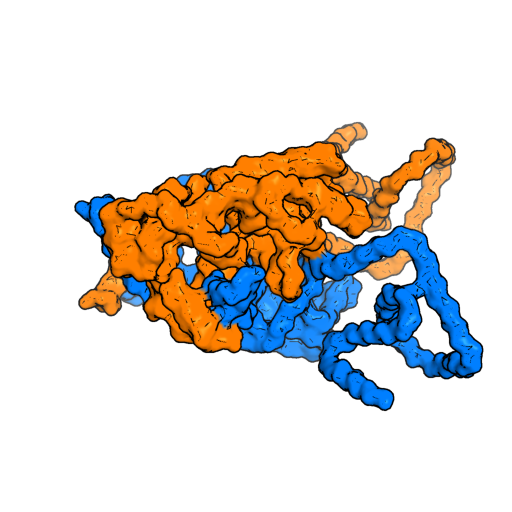3 1 91.56 312 GLY A C 1
ATOM 2384 O O . GLY A 1 312 ? 10.062 -14.812 9.891 1 91.56 312 GLY A O 1
ATOM 2385 N N . GLU A 1 313 ? 8.516 -15.43 11.375 1 90.62 313 GLU A N 1
ATOM 2386 C CA . GLU A 1 313 ? 7.613 -16.078 10.43 1 90.62 313 GLU A CA 1
ATOM 2387 C C . GLU A 1 313 ? 6.242 -15.398 10.43 1 90.62 313 GLU A C 1
ATOM 2389 O O . GLU A 1 313 ? 5.23 -16.031 10.711 1 90.62 313 GLU A O 1
ATOM 2394 N N . GLY A 1 314 ? 6.316 -14.148 10.078 1 80.5 314 GLY A N 1
ATOM 2395 C CA . GLY A 1 314 ? 5.086 -13.375 10.125 1 80.5 314 GLY A CA 1
ATOM 2396 C C . GLY A 1 314 ? 4.094 -13.758 9.039 1 80.5 314 GLY A C 1
ATOM 2397 O O . GLY A 1 314 ? 4.445 -14.477 8.102 1 80.5 314 GLY A O 1
ATOM 2398 N N . VAL A 1 315 ? 2.822 -13.383 9.242 1 78.75 315 VAL A N 1
ATOM 2399 C CA . VAL A 1 315 ? 1.772 -13.555 8.242 1 78.75 315 VAL A CA 1
ATOM 2400 C C . VAL A 1 315 ? 1.379 -12.195 7.672 1 78.75 315 VAL A C 1
ATOM 2402 O O . VAL A 1 315 ? 0.781 -11.367 8.367 1 78.75 315 VAL A O 1
ATOM 2405 N N . PRO A 1 316 ? 1.803 -12.031 6.43 1 80.44 316 PRO A N 1
ATOM 2406 C CA . PRO A 1 316 ? 1.441 -10.734 5.844 1 80.44 316 PRO A CA 1
ATOM 2407 C C . PRO A 1 316 ? -0.038 -10.648 5.477 1 80.44 316 PRO A C 1
ATOM 2409 O O . PRO A 1 316 ? -0.702 -11.68 5.32 1 80.44 316 PRO A O 1
ATOM 2412 N N . ASN A 1 317 ? -0.542 -9.398 5.355 1 66.19 317 ASN A N 1
ATOM 2413 C CA . ASN A 1 317 ? -1.893 -9.078 4.91 1 66.19 317 ASN A CA 1
ATOM 2414 C C . ASN A 1 317 ? -2.943 -9.867 5.688 1 66.19 317 ASN A C 1
ATOM 2416 O O . ASN A 1 317 ? -3.883 -10.398 5.102 1 66.19 317 ASN A O 1
ATOM 2420 N N . ALA A 1 318 ? -2.678 -9.969 6.93 1 65.44 318 ALA A N 1
ATOM 2421 C CA . ALA A 1 318 ? -3.58 -10.75 7.773 1 65.44 318 ALA A CA 1
ATOM 2422 C C . ALA A 1 318 ? -5 -10.195 7.723 1 65.44 318 ALA A C 1
ATOM 2424 O O . ALA A 1 318 ? -5.211 -9 7.949 1 65.44 318 ALA A O 1
ATOM 2425 N N . GLY A 1 319 ? -5.836 -10.93 7.234 1 59.66 319 GLY A N 1
ATOM 2426 C CA . GLY A 1 319 ? -7.234 -10.602 7.027 1 59.66 319 GLY A CA 1
ATOM 2427 C C . GLY A 1 319 ? -8.039 -10.578 8.312 1 59.66 319 GLY A C 1
ATOM 2428 O O . GLY A 1 319 ? -9.18 -10.102 8.328 1 59.66 319 GLY A O 1
ATOM 2429 N N . GLY A 1 320 ? -7.395 -10.875 9.312 1 62.28 320 GLY A N 1
ATOM 2430 C CA . GLY A 1 320 ? -8.172 -11.109 10.523 1 62.28 320 GLY A CA 1
ATOM 2431 C C . GLY A 1 320 ? -8.969 -9.898 10.969 1 62.28 320 GLY A C 1
ATOM 2432 O O . GLY A 1 320 ? -10.109 -10.031 11.414 1 62.28 320 GLY A O 1
ATOM 2433 N N . LEU A 1 321 ? -8.492 -8.727 10.719 1 63.34 321 LEU A N 1
ATOM 2434 C CA . LEU A 1 321 ? -9.234 -7.543 11.133 1 63.34 321 LEU A CA 1
ATOM 2435 C C . LEU A 1 321 ? -10.453 -7.32 10.234 1 63.34 321 LEU A C 1
ATOM 2437 O O . LEU A 1 321 ? -11.539 -7.008 10.727 1 63.34 321 LEU A O 1
ATOM 2441 N N . ILE A 1 322 ? -10.219 -7.531 9 1 65.31 322 ILE A N 1
ATOM 2442 C CA . ILE A 1 322 ? -11.297 -7.289 8.047 1 65.31 322 ILE A CA 1
ATOM 2443 C C . ILE A 1 322 ? -12.359 -8.383 8.188 1 65.31 322 ILE A C 1
ATOM 2445 O O . ILE A 1 322 ? -13.555 -8.094 8.156 1 65.31 322 ILE A O 1
ATOM 2449 N N . ARG A 1 323 ? -11.891 -9.539 8.375 1 67.62 323 ARG A N 1
ATOM 2450 C CA . ARG A 1 323 ? -12.828 -10.641 8.555 1 67.62 323 ARG A CA 1
ATOM 2451 C C . ARG A 1 323 ? -13.734 -10.398 9.758 1 67.62 323 ARG A C 1
ATOM 2453 O O . ARG A 1 323 ? -14.953 -10.594 9.672 1 67.62 323 ARG A O 1
ATOM 2460 N N . ARG A 1 324 ? -13.078 -9.93 10.797 1 69.31 324 ARG A N 1
ATOM 2461 C CA . ARG A 1 324 ? -13.812 -9.703 12.039 1 69.31 324 ARG A CA 1
ATOM 2462 C C . ARG A 1 324 ? -14.656 -8.43 11.953 1 69.31 324 ARG A C 1
ATOM 2464 O O . ARG A 1 324 ? -15.672 -8.312 12.641 1 69.31 324 ARG A O 1
ATOM 2471 N N . GLY A 1 325 ? -14.328 -7.707 11.055 1 78.19 325 GLY A N 1
ATOM 2472 C CA . GLY A 1 325 ? -14.852 -6.355 11.18 1 78.19 325 GLY A CA 1
ATOM 2473 C C . GLY A 1 325 ? -15.695 -5.93 9.992 1 78.19 325 GLY A C 1
ATOM 2474 O O . GLY A 1 325 ? -16.406 -4.918 10.062 1 78.19 325 GLY A O 1
ATOM 2475 N N . LEU A 1 326 ? -15.797 -6.777 9 1 80.62 326 LEU A N 1
ATOM 2476 C CA . LEU A 1 326 ? -16.453 -6.32 7.781 1 80.62 326 LEU A CA 1
ATOM 2477 C C . LEU A 1 326 ? -17.938 -6.039 8.039 1 80.62 326 LEU A C 1
ATOM 2479 O O . LEU A 1 326 ? -18.438 -4.984 7.656 1 80.62 326 LEU A O 1
ATOM 2483 N N . ARG A 1 327 ? -18.609 -6.996 8.672 1 81 327 ARG A N 1
ATOM 2484 C CA . ARG A 1 327 ? -20.031 -6.816 8.969 1 81 327 ARG A CA 1
ATOM 2485 C C . ARG A 1 327 ? -20.25 -5.578 9.82 1 81 327 ARG A C 1
ATOM 2487 O O . ARG A 1 327 ? -21.141 -4.77 9.539 1 81 327 ARG A O 1
ATOM 2494 N N . LYS A 1 328 ? -19.5 -5.457 10.82 1 83.81 328 LYS A N 1
ATOM 2495 C CA . LYS A 1 328 ? -19.625 -4.309 11.711 1 83.81 328 LYS A CA 1
ATOM 2496 C C . LYS A 1 328 ? -19.328 -3.008 10.977 1 83.81 328 LYS A C 1
ATOM 2498 O O . LYS A 1 328 ? -19.953 -1.979 11.234 1 83.81 328 LYS A O 1
ATOM 2503 N N . THR A 1 329 ? -18.391 -3.059 10.133 1 84.31 329 THR A N 1
ATOM 2504 C CA . THR A 1 329 ? -18.031 -1.887 9.344 1 84.31 329 THR A CA 1
ATOM 2505 C C . THR A 1 329 ? -19.172 -1.472 8.43 1 84.31 329 THR A C 1
ATOM 2507 O O . THR A 1 329 ? -19.516 -0.289 8.352 1 84.31 329 THR A O 1
ATOM 2510 N N . ILE A 1 330 ? -19.781 -2.428 7.82 1 85.19 330 ILE A N 1
ATOM 2511 C CA . ILE A 1 330 ? -20.906 -2.15 6.938 1 85.19 330 ILE A CA 1
ATOM 2512 C C . ILE A 1 330 ? -22.078 -1.586 7.75 1 85.19 330 ILE A C 1
ATOM 2514 O O . ILE A 1 330 ? -22.703 -0.607 7.344 1 85.19 330 ILE A O 1
ATOM 2518 N N . GLN A 1 331 ? -22.297 -2.182 8.875 1 84.69 331 GLN A N 1
ATOM 2519 C CA . GLN A 1 331 ? -23.375 -1.714 9.742 1 84.69 331 GLN A CA 1
ATOM 2520 C C . GLN A 1 331 ? -23.125 -0.281 10.203 1 84.69 331 GLN A C 1
ATOM 2522 O O . GLN A 1 331 ? -24.031 0.561 10.148 1 84.69 331 GLN A O 1
ATOM 2527 N N . LEU A 1 332 ? -21.984 -0.062 10.688 1 85.94 332 LEU A N 1
ATOM 2528 C CA . LEU A 1 332 ? -21.625 1.271 11.164 1 85.94 332 LEU A CA 1
ATOM 2529 C C . LEU A 1 332 ? -21.719 2.291 10.031 1 85.94 332 LEU A C 1
ATOM 2531 O O . LEU A 1 332 ? -22.25 3.385 10.219 1 85.94 332 LEU A O 1
ATOM 2535 N N . THR A 1 333 ? -21.234 1.948 8.883 1 85.62 333 THR A N 1
ATOM 2536 C CA . THR A 1 333 ? -21.281 2.832 7.719 1 85.62 333 THR A CA 1
ATOM 2537 C C . THR A 1 333 ? -22.719 3.113 7.301 1 85.62 333 THR A C 1
ATOM 2539 O O . THR A 1 333 ? -23.062 4.254 6.992 1 85.62 333 THR A O 1
ATOM 2542 N N . THR A 1 334 ? -23.484 2.104 7.301 1 84.25 334 THR A N 1
ATOM 2543 C CA . THR A 1 334 ? -24.891 2.268 6.93 1 84.25 334 THR A CA 1
ATOM 2544 C C . THR A 1 334 ? -25.609 3.18 7.922 1 84.25 334 THR A C 1
ATOM 2546 O O . THR A 1 334 ? -26.438 3.996 7.531 1 84.25 334 THR A O 1
ATOM 2549 N N . ARG A 1 335 ? -25.312 3.043 9.156 1 84.81 335 ARG A N 1
ATOM 2550 C CA . ARG A 1 335 ? -25.906 3.91 10.172 1 84.81 335 ARG A CA 1
ATOM 2551 C C . ARG A 1 335 ? -25.469 5.359 9.969 1 84.81 335 ARG A C 1
ATOM 2553 O O . ARG A 1 335 ? -26.281 6.277 10.078 1 84.81 335 ARG A O 1
ATOM 2560 N N . LEU A 1 336 ? -24.266 5.52 9.711 1 86.31 336 LEU A N 1
ATOM 2561 C CA . LEU A 1 336 ? -23.703 6.852 9.508 1 86.31 336 LEU A CA 1
ATOM 2562 C C . LEU A 1 336 ? -24.328 7.52 8.281 1 86.31 336 LEU A C 1
ATOM 2564 O O . LEU A 1 336 ? -24.562 8.727 8.281 1 86.31 336 LEU A O 1
ATOM 2568 N N . LYS A 1 337 ? -24.578 6.68 7.266 1 84.56 337 LYS A N 1
ATOM 2569 C CA . LYS A 1 337 ? -25.016 7.227 5.98 1 84.56 337 LYS A CA 1
ATOM 2570 C C . LYS A 1 337 ? -26.516 7.074 5.793 1 84.56 337 LYS A C 1
ATOM 2572 O O . LYS A 1 337 ? -27.047 7.34 4.711 1 84.56 337 LYS A O 1
ATOM 2577 N N . ALA A 1 338 ? -27.219 6.664 6.734 1 81.88 338 ALA A N 1
ATOM 2578 C CA . ALA A 1 338 ? -28.625 6.301 6.645 1 81.88 338 ALA A CA 1
ATOM 2579 C C . ALA A 1 338 ? -29.438 7.43 6.02 1 81.88 338 ALA A C 1
ATOM 2581 O O . ALA A 1 338 ? -30.25 7.191 5.117 1 81.88 338 ALA A O 1
ATOM 2582 N N . ARG A 1 339 ? -29.203 8.656 6.379 1 77.88 339 ARG A N 1
ATOM 2583 C CA . ARG A 1 339 ? -29.984 9.773 5.883 1 77.88 339 ARG A CA 1
ATOM 2584 C C . ARG A 1 339 ? -29.672 10.062 4.422 1 77.88 339 ARG A C 1
ATOM 2586 O O . ARG A 1 339 ? -30.547 10.477 3.656 1 77.88 339 ARG A O 1
ATOM 2593 N N . GLU A 1 340 ? -28.5 9.852 4.098 1 79.12 340 GLU A N 1
ATOM 2594 C CA . GLU A 1 340 ? -28.047 10.148 2.742 1 79.12 340 GLU A CA 1
ATOM 2595 C C . GLU A 1 340 ? -28.469 9.047 1.77 1 79.12 340 GLU A C 1
ATOM 2597 O O . GLU A 1 340 ? -28.797 9.328 0.615 1 79.12 340 GLU A O 1
ATOM 2602 N N . TRP A 1 341 ? -28.406 7.852 2.205 1 75.06 341 TRP A N 1
ATOM 2603 C CA . TRP A 1 341 ? -28.594 6.715 1.312 1 75.06 341 TRP A CA 1
ATOM 2604 C C . TRP A 1 341 ? -30.062 6.301 1.251 1 75.06 341 TRP A C 1
ATOM 2606 O O . TRP A 1 341 ? -30.484 5.625 0.31 1 75.06 341 TRP A O 1
ATOM 2616 N N . PHE A 1 342 ? -30.828 6.578 2.217 1 69.25 342 PHE A N 1
ATOM 2617 C CA . PHE A 1 342 ? -32.219 6.137 2.273 1 69.25 342 PHE A CA 1
ATOM 2618 C C . PHE A 1 342 ? -33.125 7.309 2.59 1 69.25 342 PHE A C 1
ATOM 2620 O O . PHE A 1 342 ? -34.281 7.363 2.098 1 69.25 342 PHE A O 1
ATOM 2627 N N . MET B 1 1 ? 22.609 9.68 -44.125 1 17.36 1 MET B N 1
ATOM 2628 C CA . MET B 1 1 ? 23.234 9.523 -42.812 1 17.36 1 MET B CA 1
ATOM 2629 C C . MET B 1 1 ? 22.359 10.117 -41.719 1 17.36 1 MET B C 1
ATOM 2631 O O . MET B 1 1 ? 22.266 11.344 -41.562 1 17.36 1 MET B O 1
ATOM 2635 N N . TRP B 1 2 ? 21.234 9.664 -41.562 1 18.73 2 TRP B N 1
ATOM 2636 C CA . TRP B 1 2 ? 20.141 10.43 -41 1 18.73 2 TRP B CA 1
ATOM 2637 C C . TRP B 1 2 ? 20.359 10.656 -39.5 1 18.73 2 TRP B C 1
ATOM 2639 O O . TRP B 1 2 ? 20.797 9.75 -38.781 1 18.73 2 TRP B O 1
ATOM 2649 N N . PRO B 1 3 ? 20.594 11.883 -39.031 1 21.14 3 PRO B N 1
ATOM 2650 C CA . PRO B 1 3 ? 20.812 12.289 -37.656 1 21.14 3 PRO B CA 1
ATOM 2651 C C . PRO B 1 3 ? 19.703 11.836 -36.719 1 21.14 3 PRO B C 1
ATOM 2653 O O . PRO B 1 3 ? 18.516 11.922 -37.062 1 21.14 3 PRO B O 1
ATOM 2656 N N . VAL B 1 4 ? 19.812 10.57 -36.25 1 20.52 4 VAL B N 1
ATOM 2657 C CA . VAL B 1 4 ? 18.781 10.141 -35.312 1 20.52 4 VAL B CA 1
ATOM 2658 C C . VAL B 1 4 ? 18.812 11.047 -34.094 1 20.52 4 VAL B C 1
ATOM 2660 O O . VAL B 1 4 ? 19.859 11.203 -33.469 1 20.52 4 VAL B O 1
ATOM 2663 N N . TRP B 1 5 ? 18.109 12.07 -34.031 1 21.55 5 TRP B N 1
ATOM 2664 C CA . TRP B 1 5 ? 17.906 13.039 -32.969 1 21.55 5 TRP B CA 1
ATOM 2665 C C . TRP B 1 5 ? 17.375 12.352 -31.719 1 21.55 5 TRP B C 1
ATOM 2667 O O . TRP B 1 5 ? 16.359 11.664 -31.766 1 21.55 5 TRP B O 1
ATOM 2677 N N . LEU B 1 6 ? 18.328 11.672 -31.031 1 23.23 6 LEU B N 1
ATOM 2678 C CA . LEU B 1 6 ? 17.969 11.156 -29.719 1 23.23 6 LEU B CA 1
ATOM 2679 C C . LEU B 1 6 ? 17.594 12.289 -28.766 1 23.23 6 LEU B C 1
ATOM 2681 O O . LEU B 1 6 ? 18.312 13.289 -28.688 1 23.23 6 LEU B O 1
ATOM 2685 N N . ARG B 1 7 ? 16.422 12.609 -28.625 1 22.86 7 ARG B N 1
ATOM 2686 C CA . ARG B 1 7 ? 15.859 13.672 -27.797 1 22.86 7 ARG B CA 1
ATOM 2687 C C . ARG B 1 7 ? 16.562 13.742 -26.453 1 22.86 7 ARG B C 1
ATOM 2689 O O . ARG B 1 7 ? 17.109 12.742 -25.969 1 22.86 7 ARG B O 1
ATOM 2696 N N . SER B 1 8 ? 16.719 14.922 -25.766 1 23.91 8 SER B N 1
ATOM 2697 C CA . SER B 1 8 ? 17.484 15.703 -24.812 1 23.91 8 SER B CA 1
ATOM 2698 C C . SER B 1 8 ? 17.641 14.961 -23.484 1 23.91 8 SER B C 1
ATOM 2700 O O . SER B 1 8 ? 18.766 14.836 -22.969 1 23.91 8 SER B O 1
ATOM 2702 N N . GLU B 1 9 ? 16.891 15.094 -22.344 1 26.73 9 GLU B N 1
ATOM 2703 C CA . GLU B 1 9 ? 17.594 15.422 -21.109 1 26.73 9 GLU B CA 1
ATOM 2704 C C . GLU B 1 9 ? 18.406 14.234 -20.609 1 26.73 9 GLU B C 1
ATOM 2706 O O . GLU B 1 9 ? 19.484 14.414 -20.047 1 26.73 9 GLU B O 1
ATOM 2711 N N . TYR B 1 10 ? 17.984 13.188 -20 1 26.92 10 TYR B N 1
ATOM 2712 C CA . TYR B 1 10 ? 18.969 12.219 -19.516 1 26.92 10 TYR B CA 1
ATOM 2713 C C . TYR B 1 10 ? 19.641 11.508 -20.688 1 26.92 10 TYR B C 1
ATOM 2715 O O . TYR B 1 10 ? 18.984 10.805 -21.453 1 26.92 10 TYR B O 1
ATOM 2723 N N . ARG B 1 11 ? 20.562 12.25 -21.281 1 26.52 11 ARG B N 1
ATOM 2724 C CA . ARG B 1 11 ? 21.266 11.945 -22.516 1 26.52 11 ARG B CA 1
ATOM 2725 C C . ARG B 1 11 ? 22.094 10.68 -22.391 1 26.52 11 ARG B C 1
ATOM 2727 O O . ARG B 1 11 ? 23.203 10.711 -21.844 1 26.52 11 ARG B O 1
ATOM 2734 N N . HIS B 1 12 ? 21.516 9.656 -21.906 1 26.91 12 HIS B N 1
ATOM 2735 C CA . HIS B 1 12 ? 22.328 8.445 -21.953 1 26.91 12 HIS B CA 1
ATOM 2736 C C . HIS B 1 12 ? 22.703 8.078 -23.375 1 26.91 12 HIS B C 1
ATOM 2738 O O . HIS B 1 12 ? 21.859 8.07 -24.266 1 26.91 12 HIS B O 1
ATOM 2744 N N . PHE B 1 13 ? 23.766 8.797 -23.812 1 27.09 13 PHE B N 1
ATOM 2745 C CA . PHE B 1 13 ? 24.188 8.469 -25.156 1 27.09 13 PHE B CA 1
ATOM 2746 C C . PHE B 1 13 ? 24.766 7.055 -25.219 1 27.09 13 PHE B C 1
ATOM 2748 O O . PHE B 1 13 ? 25.578 6.676 -24.375 1 27.09 13 PHE B O 1
ATOM 2755 N N . ILE B 1 14 ? 23.844 6.172 -25.469 1 27.19 14 ILE B N 1
ATOM 2756 C CA . ILE B 1 14 ? 24.391 4.855 -25.766 1 27.19 14 ILE B CA 1
ATOM 2757 C C . ILE B 1 14 ? 24.938 4.848 -27.203 1 27.19 14 ILE B C 1
ATOM 2759 O O . ILE B 1 14 ? 24.234 5.199 -28.141 1 27.19 14 ILE B O 1
ATOM 2763 N N . ARG B 1 15 ? 26.047 5.383 -27.375 1 26.41 15 ARG B N 1
ATOM 2764 C CA . ARG B 1 15 ? 26.562 5.262 -28.734 1 26.41 15 ARG B CA 1
ATOM 2765 C C . ARG B 1 15 ? 26.969 3.824 -29.031 1 26.41 15 ARG B C 1
ATOM 2767 O O . ARG B 1 15 ? 27.719 3.211 -28.281 1 26.41 15 ARG B O 1
ATOM 2774 N N . ILE B 1 16 ? 26.062 3.234 -29.578 1 27.12 16 ILE B N 1
ATOM 2775 C CA . ILE B 1 16 ? 26.234 1.874 -30.078 1 27.12 16 ILE B CA 1
ATOM 2776 C C . ILE B 1 16 ? 27.188 1.879 -31.281 1 27.12 16 ILE B C 1
ATOM 2778 O O . ILE B 1 16 ? 26.953 2.582 -32.25 1 27.12 16 ILE B O 1
ATOM 2782 N N . PHE B 1 17 ? 28.438 1.787 -30.953 1 27.09 17 PHE B N 1
ATOM 2783 C CA . PHE B 1 17 ? 29.328 1.728 -32.125 1 27.09 17 PHE B CA 1
ATOM 2784 C C . PHE B 1 17 ? 29.188 0.387 -32.844 1 27.09 17 PHE B C 1
ATOM 2786 O O . PHE B 1 17 ? 28.844 -0.619 -32.219 1 27.09 17 PHE B O 1
ATOM 2793 N N . PRO B 1 18 ? 29.406 0.443 -34.094 1 26.16 18 PRO B N 1
ATOM 2794 C CA . PRO B 1 18 ? 29.219 -0.646 -35.031 1 26.16 18 PRO B CA 1
ATOM 2795 C C . PRO B 1 18 ? 29.969 -1.919 -34.625 1 26.16 18 PRO B C 1
ATOM 2797 O O . PRO B 1 18 ? 29.594 -3.016 -35.062 1 26.16 18 PRO B O 1
ATOM 2800 N N . ASN B 1 19 ? 31.188 -1.805 -34.156 1 25.48 19 ASN B N 1
ATOM 2801 C CA . ASN B 1 19 ? 31.891 -3.09 -34.125 1 25.48 19 ASN B CA 1
ATOM 2802 C C . ASN B 1 19 ? 31.453 -3.914 -32.906 1 25.48 19 ASN B C 1
ATOM 2804 O O . ASN B 1 19 ? 30.891 -3.373 -31.953 1 25.48 19 ASN B O 1
ATOM 2808 N N . GLY B 1 20 ? 31.875 -5.156 -32.688 1 26.56 20 GLY B N 1
ATOM 2809 C CA . GLY B 1 20 ? 31.547 -6.336 -31.922 1 26.56 20 GLY B CA 1
ATOM 2810 C C . GLY B 1 20 ? 31.469 -6.059 -30.422 1 26.56 20 GLY B C 1
ATOM 2811 O O . GLY B 1 20 ? 30.812 -6.797 -29.688 1 26.56 20 GLY B O 1
ATOM 2812 N N . ASP B 1 21 ? 32.531 -5.383 -29.797 1 27.41 21 ASP B N 1
ATOM 2813 C CA . ASP B 1 21 ? 32.812 -5.379 -28.375 1 27.41 21 ASP B CA 1
ATOM 2814 C C . ASP B 1 21 ? 31.922 -4.402 -27.625 1 27.41 21 ASP B C 1
ATOM 2816 O O . ASP B 1 21 ? 31.984 -3.191 -27.859 1 27.41 21 ASP B O 1
ATOM 2820 N N . ALA B 1 22 ? 30.656 -4.664 -27.406 1 27.09 22 ALA B N 1
ATOM 2821 C CA . ALA B 1 22 ? 29.578 -3.77 -27 1 27.09 22 ALA B CA 1
ATOM 2822 C C . ALA B 1 22 ? 29.859 -3.15 -25.641 1 27.09 22 ALA B C 1
ATOM 2824 O O . ALA B 1 22 ? 29.641 -3.789 -24.609 1 27.09 22 ALA B O 1
ATOM 2825 N N . GLY B 1 23 ? 31.188 -2.713 -25.344 1 26.62 23 GLY B N 1
ATOM 2826 C CA . GLY B 1 23 ? 31.484 -2.135 -24.031 1 26.62 23 GLY B CA 1
ATOM 2827 C C . GLY B 1 23 ? 30.766 -0.816 -23.797 1 26.62 23 GLY B C 1
ATOM 2828 O O . GLY B 1 23 ? 30.375 -0.137 -24.75 1 26.62 23 GLY B O 1
ATOM 2829 N N . CYS B 1 24 ? 29.75 -0.637 -22.844 1 25.06 24 CYS B N 1
ATOM 2830 C CA . CYS B 1 24 ? 29.109 0.639 -22.562 1 25.06 24 CYS B CA 1
ATOM 2831 C C . CYS B 1 24 ? 29.953 1.503 -21.641 1 25.06 24 CYS B C 1
ATOM 2833 O O . CYS B 1 24 ? 30.484 1.018 -20.641 1 25.06 24 CYS B O 1
ATOM 2835 N N . GLU B 1 25 ? 30.859 2.383 -22.219 1 26.16 25 GLU B N 1
ATOM 2836 C CA . GLU B 1 25 ? 31.609 3.35 -21.422 1 26.16 25 GLU B CA 1
ATOM 2837 C C . GLU B 1 25 ? 30.703 4.473 -20.922 1 26.16 25 GLU B C 1
ATOM 2839 O O . GLU B 1 25 ? 29.938 5.051 -21.688 1 26.16 25 GLU B O 1
ATOM 2844 N N . LEU B 1 26 ? 30.328 4.41 -19.625 1 25.38 26 LEU B N 1
ATOM 2845 C CA . LEU B 1 26 ? 29.641 5.555 -19.031 1 25.38 26 LEU B CA 1
ATOM 2846 C C . LEU B 1 26 ? 30.641 6.586 -18.531 1 25.38 26 LEU B C 1
ATOM 2848 O O . LEU B 1 26 ? 31.562 6.254 -17.766 1 25.38 26 LEU B O 1
ATOM 2852 N N . PHE B 1 27 ? 31.016 7.598 -19.344 1 25.25 27 PHE B N 1
ATOM 2853 C CA . PHE B 1 27 ? 31.875 8.703 -18.969 1 25.25 27 PHE B CA 1
ATOM 2854 C C . PHE B 1 27 ? 31.109 9.734 -18.141 1 25.25 27 PHE B C 1
ATOM 2856 O O . PHE B 1 27 ? 30.031 10.172 -18.531 1 25.25 27 PHE B O 1
ATOM 2863 N N . LEU B 1 28 ? 31.344 9.82 -16.797 1 23.62 28 LEU B N 1
ATOM 2864 C CA . LEU B 1 28 ? 30.859 10.922 -15.977 1 23.62 28 LEU B CA 1
ATOM 2865 C C . LEU B 1 28 ? 31.781 12.125 -16.078 1 23.62 28 LEU B C 1
ATOM 2867 O O . LEU B 1 28 ? 33 12 -15.883 1 23.62 28 LEU B O 1
ATOM 2871 N N . THR B 1 29 ? 31.656 13.102 -17.094 1 22.77 29 THR B N 1
ATOM 2872 C CA . THR B 1 29 ? 32.5 14.281 -17.281 1 22.77 29 THR B CA 1
ATOM 2873 C C . THR B 1 29 ? 32.219 15.305 -16.172 1 22.77 29 THR B C 1
ATOM 2875 O O . THR B 1 29 ? 31.062 15.625 -15.891 1 22.77 29 THR B O 1
ATOM 2878 N N . ASP B 1 30 ? 33.094 15.57 -15.172 1 23.92 30 ASP B N 1
ATOM 2879 C CA . ASP B 1 30 ? 33.156 16.875 -14.516 1 23.92 30 ASP B CA 1
ATOM 2880 C C . ASP B 1 30 ? 33.469 17.984 -15.523 1 23.92 30 ASP B C 1
ATOM 2882 O O . ASP B 1 30 ? 33.688 17.703 -16.703 1 23.92 30 ASP B O 1
ATOM 2886 N N . SER B 1 31 ? 34.5 19.25 -15.195 1 22.64 31 SER B N 1
ATOM 2887 C CA . SER B 1 31 ? 35.188 20.344 -15.852 1 22.64 31 SER B CA 1
ATOM 2888 C C . SER B 1 31 ? 36.219 19.828 -16.844 1 22.64 31 SER B C 1
ATOM 2890 O O . SER B 1 31 ? 37.312 19.391 -16.438 1 22.64 31 SER B O 1
ATOM 2892 N N . VAL B 1 32 ? 36.25 19.234 -17.906 1 22.75 32 VAL B N 1
ATOM 2893 C CA . VAL B 1 32 ? 37.312 19.156 -18.891 1 22.75 32 VAL B CA 1
ATOM 2894 C C . VAL B 1 32 ? 37.562 20.547 -19.484 1 22.75 32 VAL B C 1
ATOM 2896 O O . VAL B 1 32 ? 36.625 21.188 -19.984 1 22.75 32 VAL B O 1
ATOM 2899 N N . ARG B 1 33 ? 38.781 21.359 -19.156 1 23.89 33 ARG B N 1
ATOM 2900 C CA . ARG B 1 33 ? 39.656 22.156 -20.031 1 23.89 33 ARG B CA 1
ATOM 2901 C C . ARG B 1 33 ? 39.781 21.5 -21.391 1 23.89 33 ARG B C 1
ATOM 2903 O O . ARG B 1 33 ? 39.719 20.281 -21.516 1 23.89 33 ARG B O 1
ATOM 2910 N N . LYS B 1 34 ? 39.844 22.281 -22.719 1 25.12 34 LYS B N 1
ATOM 2911 C CA . LYS B 1 34 ? 39.719 22.188 -24.172 1 25.12 34 LYS B CA 1
ATOM 2912 C C . LYS B 1 34 ? 40.719 21.219 -24.766 1 25.12 34 LYS B C 1
ATOM 2914 O O . LYS B 1 34 ? 40.781 21.047 -25.984 1 25.12 34 LYS B O 1
ATOM 2919 N N . ASN B 1 35 ? 41.75 20.688 -24.188 1 20.66 35 ASN B N 1
ATOM 2920 C CA . ASN B 1 35 ? 42.844 20.266 -25.078 1 20.66 35 ASN B CA 1
ATOM 2921 C C . ASN B 1 35 ? 42.344 19.266 -26.125 1 20.66 35 ASN B C 1
ATOM 2923 O O . ASN B 1 35 ? 41.656 18.297 -25.781 1 20.66 35 ASN B O 1
ATOM 2927 N N . ARG B 1 36 ? 42.25 19.734 -27.562 1 23.41 36 ARG B N 1
ATOM 2928 C CA . ARG B 1 36 ? 41.906 19.234 -28.891 1 23.41 36 ARG B CA 1
ATOM 2929 C C . ARG B 1 36 ? 42.688 17.969 -29.219 1 23.41 36 ARG B C 1
ATOM 2931 O O . ARG B 1 36 ? 43.906 18.01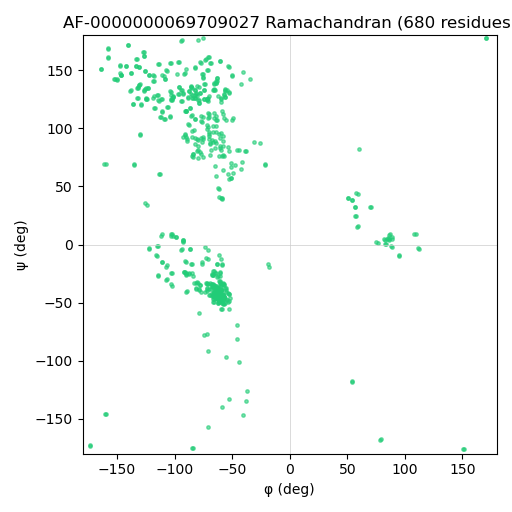6 -29.344 1 23.41 36 ARG B O 1
ATOM 2938 N N . TYR B 1 37 ? 42.688 16.891 -28.5 1 21.78 37 TYR B N 1
ATOM 2939 C CA . TYR B 1 37 ? 43.594 15.914 -29.094 1 21.78 37 TYR B CA 1
ATOM 2940 C C . TYR B 1 37 ? 43.125 15.5 -30.484 1 21.78 37 TYR B C 1
ATOM 2942 O O . TYR B 1 37 ? 41.906 15.328 -30.703 1 21.78 37 TYR B O 1
ATOM 2950 N N . ASP B 1 38 ? 43.812 15.953 -31.562 1 22.25 38 ASP B N 1
ATOM 2951 C CA . ASP B 1 38 ? 43.719 15.672 -33 1 22.25 38 ASP B CA 1
ATOM 2952 C C . ASP B 1 38 ? 43.688 14.172 -33.25 1 22.25 38 ASP B C 1
ATOM 2954 O O . ASP B 1 38 ? 44.688 13.477 -33.031 1 22.25 38 ASP B O 1
ATOM 2958 N N . ILE B 1 39 ? 42.75 13.453 -32.781 1 24.03 39 ILE B N 1
ATOM 2959 C CA . ILE B 1 39 ? 42.688 12.031 -33.094 1 24.03 39 ILE B CA 1
ATOM 2960 C C . ILE B 1 39 ? 42.625 11.836 -34.625 1 24.03 39 ILE B C 1
ATOM 2962 O O . ILE B 1 39 ? 41.625 12.109 -35.25 1 24.03 39 ILE B O 1
ATOM 2966 N N . SER B 1 40 ? 43.656 12.219 -35.281 1 23.81 40 SER B N 1
ATOM 2967 C CA . SER B 1 40 ? 43.938 12 -36.688 1 23.81 40 SER B CA 1
ATOM 2968 C C . SER B 1 40 ? 43.469 10.609 -37.125 1 23.81 40 SER B C 1
ATOM 2970 O O . SER B 1 40 ? 42.531 10.055 -36.594 1 23.81 40 SER B O 1
ATOM 2972 N N . SER B 1 41 ? 44.375 9.797 -37.938 1 23.03 41 SER B N 1
ATOM 2973 C CA . SER B 1 41 ? 44.25 8.852 -39.031 1 23.03 41 SER B CA 1
ATOM 2974 C C . SER B 1 41 ? 43.719 7.504 -38.562 1 23.03 41 SER B C 1
ATOM 2976 O O . SER B 1 41 ? 42.844 6.922 -39.188 1 23.03 41 SER B O 1
ATOM 2978 N N . THR B 1 42 ? 44.688 6.707 -37.938 1 20.72 42 THR B N 1
ATOM 2979 C CA . THR B 1 42 ? 44.75 5.25 -37.938 1 20.72 42 THR B CA 1
ATOM 2980 C C . THR B 1 42 ? 43.75 4.668 -36.969 1 20.72 42 THR B C 1
ATOM 2982 O O . THR B 1 42 ? 43.688 5.094 -35.812 1 20.72 42 THR B O 1
ATOM 2985 N N . PRO B 1 43 ? 42.656 3.994 -37.375 1 23.61 43 PRO B N 1
ATOM 2986 C CA . PRO B 1 43 ? 41.469 3.469 -36.656 1 23.61 43 PRO B CA 1
ATOM 2987 C C . PRO B 1 43 ? 41.875 2.621 -35.438 1 23.61 43 PRO B C 1
ATOM 2989 O O . PRO B 1 43 ? 42.688 1.71 -35.562 1 23.61 43 PRO B O 1
ATOM 2992 N N . VAL B 1 44 ? 42.406 3.17 -34.375 1 21.34 44 VAL B N 1
ATOM 2993 C CA . VAL B 1 44 ? 42.938 2.18 -33.438 1 21.34 44 VAL B CA 1
ATOM 2994 C C . VAL B 1 44 ? 41.812 1.366 -32.844 1 21.34 44 VAL B C 1
ATOM 2996 O O . VAL B 1 44 ? 40.812 1.931 -32.375 1 21.34 44 VAL B O 1
ATOM 2999 N N . GLU B 1 45 ? 41.562 0.151 -33.281 1 22.92 45 GLU B N 1
ATOM 3000 C CA . GLU B 1 45 ? 40.656 -0.895 -32.844 1 22.92 45 GLU B CA 1
ATOM 3001 C C . GLU B 1 45 ? 40.938 -1.267 -31.375 1 22.92 45 GLU B C 1
ATOM 3003 O O . GLU B 1 45 ? 42.062 -1.56 -31 1 22.92 45 GLU B O 1
ATOM 3008 N N . VAL B 1 46 ? 40.531 -0.502 -30.5 1 21.88 46 VAL B N 1
ATOM 3009 C CA . VAL B 1 46 ? 40.938 -1.05 -29.219 1 21.88 46 VAL B CA 1
ATOM 3010 C C . VAL B 1 46 ? 40.031 -2.209 -28.844 1 21.88 46 VAL B C 1
ATOM 3012 O O . VAL B 1 46 ? 38.812 -2.057 -28.828 1 21.88 46 VAL B O 1
ATOM 3015 N N . ARG B 1 47 ? 40.281 -3.383 -29.141 1 23.11 47 ARG B N 1
ATOM 3016 C CA . ARG B 1 47 ? 39.688 -4.68 -28.828 1 23.11 47 ARG B CA 1
ATOM 3017 C C . ARG B 1 47 ? 39.719 -4.949 -27.328 1 23.11 47 ARG B C 1
ATOM 3019 O O . ARG B 1 47 ? 40.75 -4.781 -26.672 1 23.11 47 ARG B O 1
ATOM 3026 N N . PHE B 1 48 ? 38.75 -4.469 -26.594 1 23.06 48 PHE B N 1
ATOM 3027 C CA . PHE B 1 48 ? 38.906 -4.992 -25.25 1 23.06 48 PHE B CA 1
ATOM 3028 C C . PHE B 1 48 ? 38.562 -6.477 -25.203 1 23.06 48 PHE B C 1
ATOM 3030 O O . PHE B 1 48 ? 37.594 -6.914 -25.812 1 23.06 48 PHE B O 1
ATOM 3037 N N . ASP B 1 49 ? 39.312 -7.312 -25.219 1 24.19 49 ASP B N 1
ATOM 3038 C CA . ASP B 1 49 ? 39.312 -8.766 -25.062 1 24.19 49 ASP B CA 1
ATOM 3039 C C . ASP B 1 49 ? 38.75 -9.172 -23.719 1 24.19 49 ASP B C 1
ATOM 3041 O O . ASP B 1 49 ? 39.469 -9.211 -22.719 1 24.19 49 ASP B O 1
ATOM 3045 N N . LEU B 1 50 ? 37.656 -8.555 -23.078 1 24.17 50 LEU B N 1
ATOM 3046 C CA . LEU B 1 50 ? 37.594 -9.266 -21.797 1 24.17 50 LEU B CA 1
ATOM 3047 C C . LEU B 1 50 ? 37.125 -10.711 -22.016 1 24.17 50 LEU B C 1
ATOM 3049 O O . LEU B 1 50 ? 36.375 -11 -22.953 1 24.17 50 LEU B O 1
ATOM 3053 N N . PRO B 1 51 ? 37.75 -11.75 -21.578 1 27.22 51 PRO B N 1
ATOM 3054 C CA . PRO B 1 51 ? 37.25 -13.086 -21.938 1 27.22 51 PRO B CA 1
ATOM 3055 C C . PRO B 1 51 ? 35.75 -13.203 -21.812 1 27.22 51 PRO B C 1
ATOM 3057 O O . PRO B 1 51 ? 35.062 -13.344 -22.828 1 27.22 51 PRO B O 1
ATOM 3060 N N . GLY B 1 52 ? 35 -13.812 -20.734 1 25.81 52 GLY B N 1
ATOM 3061 C CA . GLY B 1 52 ? 33.656 -14.305 -20.516 1 25.81 52 GLY B CA 1
ATOM 3062 C C . GLY B 1 52 ? 32.625 -13.211 -20.547 1 25.81 52 GLY B C 1
ATOM 3063 O O . GLY B 1 52 ? 32.844 -12.102 -20.062 1 25.81 52 GLY B O 1
ATOM 3064 N N . THR B 1 53 ? 31.875 -12.844 -21.531 1 26.33 53 THR B N 1
ATOM 3065 C CA . THR B 1 53 ? 30.812 -11.891 -21.859 1 26.33 53 THR B CA 1
ATOM 3066 C C . THR B 1 53 ? 29.797 -11.812 -20.734 1 26.33 53 THR B C 1
ATOM 3068 O O . THR B 1 53 ? 29.031 -12.742 -20.516 1 26.33 53 THR B O 1
ATOM 3071 N N . ARG B 1 54 ? 30.234 -11.328 -19.594 1 26.36 54 ARG B N 1
ATOM 3072 C CA . ARG B 1 54 ? 29.203 -11.211 -18.594 1 26.36 54 ARG B CA 1
ATOM 3073 C C . ARG B 1 54 ? 28.078 -10.281 -19.062 1 26.36 54 ARG B C 1
ATOM 3075 O O . ARG B 1 54 ? 28.344 -9.164 -19.516 1 26.36 54 ARG B O 1
ATOM 3082 N N . ARG B 1 55 ? 26.922 -10.672 -19.641 1 26.59 55 ARG B N 1
ATOM 3083 C CA . ARG B 1 55 ? 25.625 -10.055 -19.906 1 26.59 55 ARG B CA 1
ATOM 3084 C C . ARG B 1 55 ? 25.297 -9.023 -18.828 1 26.59 55 ARG B C 1
ATOM 3086 O O . ARG B 1 55 ? 25.312 -9.336 -17.641 1 26.59 55 ARG B O 1
ATOM 3093 N N . ILE B 1 56 ? 25.703 -7.828 -19 1 29.39 56 ILE B N 1
ATOM 3094 C CA . ILE B 1 56 ? 25.203 -6.773 -18.125 1 29.39 56 ILE B CA 1
ATOM 3095 C C . ILE B 1 56 ? 23.672 -6.824 -18.094 1 29.39 56 ILE B C 1
ATOM 3097 O O . ILE B 1 56 ? 23.016 -6.531 -19.078 1 29.39 56 ILE B O 1
ATOM 3101 N N . THR B 1 57 ? 23.047 -7.75 -17.781 1 33.41 57 THR B N 1
ATOM 3102 C CA . THR B 1 57 ? 21.625 -7.703 -17.5 1 33.41 57 THR B CA 1
ATOM 3103 C C . THR B 1 57 ? 21.25 -6.422 -16.75 1 33.41 57 THR B C 1
ATOM 3105 O O . THR B 1 57 ? 21.875 -6.094 -15.734 1 33.41 57 THR B O 1
ATOM 3108 N N . HIS B 1 58 ? 21.109 -5.277 -17.5 1 37.72 58 HIS B N 1
ATOM 3109 C CA . HIS B 1 58 ? 20.594 -4.039 -16.938 1 37.72 58 HIS B CA 1
ATOM 3110 C C . HIS B 1 58 ? 19.781 -4.305 -15.68 1 37.72 58 HIS B C 1
ATOM 3112 O O . HIS B 1 58 ? 18.625 -4.754 -15.766 1 37.72 58 HIS B O 1
ATOM 3118 N N . MET B 1 59 ? 20.422 -4.684 -14.719 1 48.28 59 MET B N 1
ATOM 3119 C CA . MET B 1 59 ? 19.75 -4.852 -13.438 1 48.28 59 MET B CA 1
ATOM 3120 C C . MET B 1 59 ? 19.25 -3.514 -12.906 1 48.28 59 MET B C 1
ATOM 3122 O O . MET B 1 59 ? 20.047 -2.59 -12.703 1 48.28 59 MET B O 1
ATOM 3126 N N . SER B 1 60 ? 17.984 -2.961 -13.188 1 66.19 60 SER B N 1
ATOM 3127 C CA . SER B 1 60 ? 17.344 -1.742 -12.68 1 66.19 60 SER B CA 1
ATOM 3128 C C . SER B 1 60 ? 17.406 -1.676 -11.164 1 66.19 60 SER B C 1
ATOM 3130 O O . SER B 1 60 ? 17.172 -2.678 -10.484 1 66.19 60 SER B O 1
ATOM 3132 N N . GLU B 1 61 ? 18.328 -0.706 -10.672 1 83.38 61 GLU B N 1
ATOM 3133 C CA . GLU B 1 61 ? 18.453 -0.482 -9.234 1 83.38 61 GLU B CA 1
ATOM 3134 C C . GLU B 1 61 ? 17.703 0.779 -8.812 1 83.38 61 GLU B C 1
ATOM 3136 O O . GLU B 1 61 ? 17.734 1.794 -9.508 1 83.38 61 GLU B O 1
ATOM 3141 N N . LEU B 1 62 ? 16.875 0.551 -7.812 1 92.19 62 LEU B N 1
ATOM 3142 C CA . LEU B 1 62 ? 16.156 1.627 -7.145 1 92.19 62 LEU B CA 1
ATOM 3143 C C . LEU B 1 62 ? 16.656 1.818 -5.719 1 92.19 62 LEU B C 1
ATOM 3145 O O . LEU B 1 62 ? 16.844 0.845 -4.984 1 92.19 62 LEU B O 1
ATOM 3149 N N . SER B 1 63 ? 17.062 3.055 -5.414 1 93.38 63 SER B N 1
ATOM 3150 C CA . SER B 1 63 ? 17.562 3.303 -4.066 1 93.38 63 SER B CA 1
ATOM 3151 C C . SER B 1 63 ? 16.688 4.328 -3.34 1 93.38 63 SER B C 1
ATOM 3153 O O . SER B 1 63 ? 16.109 5.211 -3.971 1 93.38 63 SER B O 1
ATOM 3155 N N . PHE B 1 64 ? 16.547 4.137 -2.08 1 93.75 64 PHE B N 1
ATOM 3156 C CA . PHE B 1 64 ? 15.906 5.07 -1.164 1 93.75 64 PHE B CA 1
ATOM 3157 C C . PHE B 1 64 ? 16.891 5.562 -0.111 1 93.75 64 PHE B C 1
ATOM 3159 O O . PHE B 1 64 ? 17.562 4.762 0.546 1 93.75 64 PHE B O 1
ATOM 3166 N N . ARG B 1 65 ? 16.984 6.863 0.023 1 92.38 65 ARG B N 1
ATOM 3167 C CA . ARG B 1 65 ? 17.891 7.449 1.006 1 92.38 65 ARG B CA 1
ATOM 3168 C C . ARG B 1 65 ? 17.141 8.391 1.944 1 92.38 65 ARG B C 1
ATOM 3170 O O . ARG B 1 65 ? 16.469 9.32 1.492 1 92.38 65 ARG B O 1
ATOM 3177 N N . GLY B 1 66 ? 17.281 8.109 3.244 1 91.88 66 GLY B N 1
ATOM 3178 C CA . GLY B 1 66 ? 16.719 9.023 4.23 1 91.88 66 GLY B CA 1
ATOM 3179 C C . GLY B 1 66 ? 17.516 10.305 4.379 1 91.88 66 GLY B C 1
ATOM 3180 O O . GLY B 1 66 ? 18.75 10.281 4.324 1 91.88 66 GLY B O 1
ATOM 3181 N N . ILE B 1 67 ? 16.797 11.422 4.488 1 90.56 67 ILE B N 1
ATOM 3182 C CA . ILE B 1 67 ? 17.406 12.734 4.676 1 90.56 67 ILE B CA 1
ATOM 3183 C C . ILE B 1 67 ? 16.984 13.312 6.023 1 90.56 67 ILE B C 1
ATOM 3185 O O . ILE B 1 67 ? 15.789 13.555 6.25 1 90.56 67 ILE B O 1
ATOM 3189 N N . ASP B 1 68 ? 17.906 13.531 6.895 1 85.94 68 ASP B N 1
ATOM 3190 C CA . ASP B 1 68 ? 17.609 14.148 8.188 1 85.94 68 ASP B CA 1
ATOM 3191 C C . ASP B 1 68 ? 17.688 15.672 8.086 1 85.94 68 ASP B C 1
ATOM 3193 O O . ASP B 1 68 ? 18.781 16.25 8.102 1 85.94 68 ASP B O 1
ATOM 3197 N N . ILE B 1 69 ? 16.516 16.25 8.047 1 87.75 69 ILE B N 1
ATOM 3198 C CA . ILE B 1 69 ? 16.5 17.703 7.879 1 87.75 69 ILE B CA 1
ATOM 3199 C C . ILE B 1 69 ? 16.312 18.375 9.234 1 87.75 69 ILE B C 1
ATOM 3201 O O . ILE B 1 69 ? 16.062 19.594 9.305 1 87.75 69 ILE B O 1
ATOM 3205 N N . GLY B 1 70 ? 16.328 17.641 10.32 1 83.31 70 GLY B N 1
ATOM 3206 C CA . GLY B 1 70 ? 16.125 18.203 11.656 1 83.31 70 GLY B CA 1
ATOM 3207 C C . GLY B 1 70 ? 14.656 18.469 11.969 1 83.31 70 GLY B C 1
ATOM 3208 O O . GLY B 1 70 ? 13.766 17.984 11.266 1 83.31 70 GLY B O 1
ATOM 3209 N N . ARG B 1 71 ? 14.469 19.188 13.016 1 83.38 71 ARG B N 1
ATOM 3210 C CA . ARG B 1 71 ? 13.117 19.531 13.461 1 83.38 71 ARG B CA 1
ATOM 3211 C C . ARG B 1 71 ? 12.562 20.703 12.648 1 83.38 71 ARG B C 1
ATOM 3213 O O . ARG B 1 71 ? 13.281 21.656 12.352 1 83.38 71 ARG B O 1
ATOM 3220 N N . VAL B 1 72 ? 11.336 20.531 12.281 1 87.25 72 VAL B N 1
ATOM 3221 C CA . VAL B 1 72 ? 10.648 21.578 11.539 1 87.25 72 VAL B CA 1
ATOM 3222 C C . VAL B 1 72 ? 9.695 22.328 12.461 1 87.25 72 VAL B C 1
ATOM 3224 O O . VAL B 1 72 ? 8.875 21.703 13.148 1 87.25 72 VAL B O 1
ATOM 3227 N N . GLU B 1 73 ? 9.844 23.641 12.539 1 89.06 73 GLU B N 1
ATOM 3228 C CA . GLU B 1 73 ? 8.961 24.484 13.344 1 89.06 73 GLU B CA 1
ATOM 3229 C C . GLU B 1 73 ? 7.855 25.094 12.484 1 89.06 73 GLU B C 1
ATOM 3231 O O . GLU B 1 73 ? 8.008 25.219 11.266 1 89.06 73 GLU B O 1
ATOM 3236 N N . PRO B 1 74 ? 6.797 25.438 13.219 1 91.94 74 PRO B N 1
ATOM 3237 C CA . PRO B 1 74 ? 5.711 26.078 12.469 1 91.94 74 PRO B CA 1
ATOM 3238 C C . PRO B 1 74 ? 6.164 27.328 11.727 1 91.94 74 PRO B C 1
ATOM 3240 O O . PRO B 1 74 ? 6.852 28.172 12.305 1 91.94 74 PRO B O 1
ATOM 3243 N N . GLY B 1 75 ? 5.855 27.406 10.445 1 93.81 75 GLY B N 1
ATOM 3244 C CA . GLY B 1 75 ? 6.152 28.594 9.648 1 93.81 75 GLY B CA 1
ATOM 3245 C C . GLY B 1 75 ? 7.535 28.562 9.031 1 93.81 75 GLY B C 1
ATOM 3246 O O . GLY B 1 75 ? 7.898 29.453 8.266 1 93.81 75 GLY B O 1
ATOM 3247 N N . GLU B 1 76 ? 8.273 27.578 9.266 1 92.06 76 GLU B N 1
ATOM 3248 C CA . GLU B 1 76 ? 9.648 27.484 8.773 1 92.06 76 GLU B CA 1
ATOM 3249 C C . GLU B 1 76 ? 9.688 27 7.328 1 92.06 76 GLU B C 1
ATOM 3251 O O . GLU B 1 76 ? 8.766 26.328 6.871 1 92.06 76 GLU B O 1
ATOM 3256 N N . ASP B 1 77 ? 10.75 27.469 6.75 1 92.56 77 ASP B N 1
ATOM 3257 C CA . ASP B 1 77 ? 11.023 26.984 5.402 1 92.56 77 ASP B CA 1
ATOM 3258 C C . ASP B 1 77 ? 11.477 25.531 5.43 1 92.56 77 ASP B C 1
ATOM 3260 O O . ASP B 1 77 ? 12.438 25.172 6.125 1 92.56 77 ASP B O 1
ATOM 3264 N N . LEU B 1 78 ? 10.797 24.703 4.656 1 94 78 LEU B N 1
ATOM 3265 C CA . LEU B 1 78 ? 11.117 23.266 4.617 1 94 78 LEU B CA 1
ATOM 3266 C C . LEU B 1 78 ? 12.195 22.984 3.576 1 94 78 LEU B C 1
ATOM 3268 O O . LEU B 1 78 ? 12.945 22.016 3.707 1 94 78 LEU B O 1
ATOM 3272 N N . VAL B 1 79 ? 12.297 23.812 2.588 1 96.25 79 VAL B N 1
ATOM 3273 C CA . VAL B 1 79 ? 13.125 23.531 1.424 1 96.25 79 VAL B CA 1
ATOM 3274 C C . VAL B 1 79 ? 14.586 23.859 1.74 1 96.25 79 VAL B C 1
ATOM 3276 O O . VAL B 1 79 ? 15.492 23.141 1.331 1 96.25 79 VAL B O 1
ATOM 3279 N N . GLU B 1 80 ? 14.828 24.906 2.461 1 93.56 80 GLU B N 1
ATOM 3280 C CA . GLU B 1 80 ? 16.188 25.344 2.756 1 93.56 80 GLU B CA 1
ATOM 3281 C C . GLU B 1 80 ? 16.984 24.25 3.473 1 93.56 80 GLU B C 1
ATOM 3283 O O . GLU B 1 80 ? 18.031 23.828 3.002 1 93.56 80 GLU B O 1
ATOM 3288 N N . PRO B 1 81 ? 16.438 23.75 4.633 1 91.94 81 PRO B N 1
ATOM 3289 C CA . PRO B 1 81 ? 17.188 22.672 5.289 1 91.94 81 PRO B CA 1
ATOM 3290 C C . PRO B 1 81 ? 17.328 21.422 4.406 1 91.94 81 PRO B C 1
ATOM 3292 O O . PRO B 1 81 ? 18.328 20.719 4.492 1 91.94 81 PRO B O 1
ATOM 3295 N N . LEU B 1 82 ? 16.375 21.156 3.584 1 93.25 82 LEU B N 1
ATOM 3296 C CA . LEU B 1 82 ? 16.438 20.016 2.678 1 93.25 82 LEU B CA 1
ATOM 3297 C C . LEU B 1 82 ? 17.578 20.172 1.675 1 93.25 82 LEU B C 1
ATOM 3299 O O . LEU B 1 82 ? 18.375 19.25 1.479 1 93.25 82 LEU B O 1
ATOM 3303 N N . VAL B 1 83 ? 17.719 21.344 1.079 1 94.62 83 VAL B N 1
ATOM 3304 C CA . VAL B 1 83 ? 18.766 21.625 0.102 1 94.62 83 VAL B CA 1
ATOM 3305 C C . VAL B 1 83 ? 20.125 21.609 0.785 1 94.62 83 VAL B C 1
ATOM 3307 O O . VAL B 1 83 ? 21.078 21.016 0.265 1 94.62 83 VAL B O 1
ATOM 3310 N N . GLU B 1 84 ? 20.219 22.203 1.91 1 90.56 84 GLU B N 1
ATOM 3311 C CA . GLU B 1 84 ? 21.484 22.25 2.641 1 90.56 84 GLU B CA 1
ATOM 3312 C C . GLU B 1 84 ? 21.969 20.859 3 1 90.56 84 GLU B C 1
ATOM 3314 O O . GLU B 1 84 ? 23.156 20.547 2.846 1 90.56 84 GLU B O 1
ATOM 3319 N N . THR B 1 85 ? 21.062 20.031 3.436 1 89.06 85 THR B N 1
ATOM 3320 C CA . THR B 1 85 ? 21.422 18.703 3.877 1 89.06 85 THR B CA 1
ATOM 3321 C C . THR B 1 85 ? 21.812 17.828 2.686 1 89.06 85 THR B C 1
ATOM 3323 O O . THR B 1 85 ? 22.781 17.047 2.766 1 89.06 85 THR B O 1
ATOM 3326 N N . THR B 1 86 ? 21.125 18 1.555 1 90.31 86 THR B N 1
ATOM 3327 C CA . THR B 1 86 ? 21.359 17.125 0.405 1 90.31 86 THR B CA 1
ATOM 3328 C C . THR B 1 86 ? 22.578 17.625 -0.389 1 90.31 86 THR B C 1
ATOM 3330 O O . THR B 1 86 ? 23.281 16.828 -1.013 1 90.31 86 THR B O 1
ATOM 3333 N N . ASN B 1 87 ? 22.875 18.859 -0.491 1 85.31 87 ASN B N 1
ATOM 3334 C CA . ASN B 1 87 ? 23.953 19.438 -1.299 1 85.31 87 ASN B CA 1
ATOM 3335 C C . ASN B 1 87 ? 25.297 18.844 -0.924 1 85.31 87 ASN B C 1
ATOM 3337 O O . ASN B 1 87 ? 26.141 18.594 -1.796 1 85.31 87 ASN B O 1
ATOM 3341 N N . ASP B 1 88 ? 25.5 18.547 0.24 1 74.5 88 ASP B N 1
ATOM 3342 C CA . ASP B 1 88 ? 26.797 18.078 0.708 1 74.5 88 ASP B CA 1
ATOM 3343 C C . ASP B 1 88 ? 26.906 16.562 0.607 1 74.5 88 ASP B C 1
ATOM 3345 O O . ASP B 1 88 ? 27.891 16.031 0.082 1 74.5 88 ASP B O 1
ATOM 3349 N N . GLU B 1 89 ? 25.938 15.914 0.921 1 72.19 89 GLU B N 1
ATOM 3350 C CA . GLU B 1 89 ? 26.031 14.477 1.16 1 72.19 89 GLU B CA 1
ATOM 3351 C C . GLU B 1 89 ? 25.391 13.688 0.023 1 72.19 89 GLU B C 1
ATOM 3353 O O . GLU B 1 89 ? 25.875 12.602 -0.33 1 72.19 89 GLU B O 1
ATOM 3358 N N . TYR B 1 90 ? 24.422 14.281 -0.58 1 85.94 90 TYR B N 1
ATOM 3359 C CA . TYR B 1 90 ? 23.594 13.57 -1.548 1 85.94 90 TYR B CA 1
ATOM 3360 C C . TYR B 1 90 ? 22.875 14.547 -2.467 1 85.94 90 TYR B C 1
ATOM 3362 O O . TYR B 1 90 ? 21.641 14.641 -2.434 1 85.94 90 TYR B O 1
ATOM 3370 N N . PRO B 1 91 ? 23.672 15.203 -3.33 1 91.81 91 PRO B N 1
ATOM 3371 C CA . PRO B 1 91 ? 23.031 16.219 -4.18 1 91.81 91 PRO B CA 1
ATOM 3372 C C . PRO B 1 91 ? 21.875 15.648 -4.984 1 91.81 91 PRO B C 1
ATOM 3374 O O . PRO B 1 91 ? 21.969 14.555 -5.535 1 91.81 91 PRO B O 1
ATOM 3377 N N . LEU B 1 92 ? 20.781 16.375 -4.973 1 96.25 92 LEU B N 1
ATOM 3378 C CA . LEU B 1 92 ? 19.609 15.969 -5.738 1 96.25 92 LEU B CA 1
ATOM 3379 C C . LEU B 1 92 ? 19.906 15.961 -7.234 1 96.25 92 LEU B C 1
ATOM 3381 O O . LEU B 1 92 ? 20.641 16.828 -7.727 1 96.25 92 LEU B O 1
ATOM 3385 N N . GLN B 1 93 ? 19.391 14.984 -7.953 1 94.94 93 GLN B N 1
ATOM 3386 C CA . GLN B 1 93 ? 19.641 14.789 -9.375 1 94.94 93 GLN B CA 1
ATOM 3387 C C . GLN B 1 93 ? 18.328 14.68 -10.156 1 94.94 93 GLN B C 1
ATOM 3389 O O . GLN B 1 93 ? 17.266 14.508 -9.57 1 94.94 93 GLN B O 1
ATOM 3394 N N . ASP B 1 94 ? 18.516 14.812 -11.523 1 95.5 94 ASP B N 1
ATOM 3395 C CA . ASP B 1 94 ? 17.375 14.594 -12.391 1 95.5 94 ASP B CA 1
ATOM 3396 C C . ASP B 1 94 ? 16.766 13.211 -12.172 1 95.5 94 ASP B C 1
ATOM 3398 O O . ASP B 1 94 ? 17.484 12.219 -12.086 1 95.5 94 ASP B O 1
ATOM 3402 N N . GLY B 1 95 ? 15.453 13.219 -12.031 1 95.81 95 GLY B N 1
ATOM 3403 C CA . GLY B 1 95 ? 14.758 11.945 -11.906 1 95.81 95 GLY B CA 1
ATOM 3404 C C . GLY B 1 95 ? 14.516 11.539 -10.461 1 95.81 95 GLY B C 1
ATOM 3405 O O . GLY B 1 95 ? 13.789 10.578 -10.195 1 95.81 95 GLY B O 1
ATOM 3406 N N . ASP B 1 96 ? 15.125 12.281 -9.539 1 97.31 96 ASP B N 1
ATOM 3407 C CA . ASP B 1 96 ? 14.875 11.984 -8.133 1 97.31 96 ASP B CA 1
ATOM 3408 C C . ASP B 1 96 ? 13.406 12.211 -7.773 1 97.31 96 ASP B C 1
ATOM 3410 O O . ASP B 1 96 ? 12.75 13.086 -8.336 1 97.31 96 ASP B O 1
ATOM 3414 N N . VAL B 1 97 ? 12.898 11.383 -6.941 1 98.06 97 VAL B N 1
ATOM 3415 C CA . VAL B 1 97 ? 11.602 11.625 -6.309 1 98.06 97 VAL B CA 1
ATOM 3416 C C . VAL B 1 97 ? 11.797 11.898 -4.82 1 98.06 97 VAL B C 1
ATOM 3418 O O . VAL B 1 97 ? 12.281 11.039 -4.082 1 98.06 97 VAL B O 1
ATOM 3421 N N . VAL B 1 98 ? 11.5 13.094 -4.367 1 98.19 98 VAL B N 1
ATOM 3422 C CA . VAL B 1 98 ? 11.602 13.477 -2.963 1 98.19 98 VAL B CA 1
ATOM 3423 C C . VAL B 1 98 ? 10.273 13.203 -2.26 1 98.19 98 VAL B C 1
ATOM 3425 O O . VAL B 1 98 ? 9.25 13.828 -2.58 1 98.19 98 VAL B O 1
ATOM 3428 N N . VAL B 1 99 ? 10.289 12.281 -1.314 1 97.94 99 VAL B N 1
ATOM 3429 C CA . VAL B 1 99 ? 9.102 11.922 -0.547 1 97.94 99 VAL B CA 1
ATOM 3430 C C . VAL B 1 99 ? 9.164 12.562 0.838 1 97.94 99 VAL B C 1
ATOM 3432 O O . VAL B 1 99 ? 10.141 12.367 1.571 1 97.94 99 VAL B O 1
ATOM 3435 N N . ILE B 1 100 ? 8.148 13.305 1.178 1 97 100 ILE B N 1
ATOM 3436 C CA . ILE B 1 100 ? 8.117 14.062 2.426 1 97 100 ILE B CA 1
ATOM 3437 C C . ILE B 1 100 ? 6.859 13.695 3.217 1 97 100 ILE B C 1
ATOM 3439 O O . ILE B 1 100 ? 5.766 13.617 2.65 1 97 100 ILE B O 1
ATOM 3443 N N . THR B 1 101 ? 7 13.461 4.516 1 94.5 101 THR B N 1
ATOM 3444 C CA . THR B 1 101 ? 5.816 13.211 5.332 1 94.5 101 THR B CA 1
ATOM 3445 C C . THR B 1 101 ? 4.922 14.438 5.375 1 94.5 101 THR B C 1
ATOM 3447 O O . THR B 1 101 ? 5.41 15.57 5.445 1 94.5 101 THR B O 1
ATOM 3450 N N . SER B 1 102 ? 3.605 14.195 5.285 1 94.38 102 SER B N 1
ATOM 3451 C CA . SER B 1 102 ? 2.656 15.305 5.273 1 94.38 102 SER B CA 1
ATOM 3452 C C . SER B 1 102 ? 2.711 16.094 6.578 1 94.38 102 SER B C 1
ATOM 3454 O O . SER B 1 102 ? 2.465 17.297 6.59 1 94.38 102 SER B O 1
ATOM 3456 N N . LYS B 1 103 ? 3.086 15.438 7.629 1 89.81 103 LYS B N 1
ATOM 3457 C CA . LYS B 1 103 ? 3.098 16.094 8.938 1 89.81 103 LYS B CA 1
ATOM 3458 C C . LYS B 1 103 ? 4.074 17.266 8.961 1 89.81 103 LYS B C 1
ATOM 3460 O O . LYS B 1 103 ? 3.75 18.328 9.469 1 89.81 103 LYS B O 1
ATOM 3465 N N . VAL B 1 104 ? 5.266 17.094 8.492 1 92.19 104 VAL B N 1
ATOM 3466 C CA . VAL B 1 104 ? 6.254 18.172 8.523 1 92.19 104 VAL B CA 1
ATOM 3467 C C . VAL B 1 104 ? 5.824 19.297 7.594 1 92.19 104 VAL B C 1
ATOM 3469 O O . VAL B 1 104 ? 6.082 20.469 7.871 1 92.19 104 VAL B O 1
ATOM 3472 N N . VAL B 1 105 ? 5.203 18.984 6.508 1 96.19 105 VAL B N 1
ATOM 3473 C CA . VAL B 1 105 ? 4.688 20 5.605 1 96.19 105 VAL B CA 1
ATOM 3474 C C . VAL B 1 105 ? 3.562 20.781 6.289 1 96.19 105 VAL B C 1
ATOM 3476 O O . VAL B 1 105 ? 3.533 22.016 6.246 1 96.19 105 VAL B O 1
ATOM 3479 N N . SER B 1 106 ? 2.674 20.016 6.898 1 95.44 106 SER B N 1
ATOM 3480 C CA . SER B 1 106 ? 1.591 20.641 7.652 1 95.44 106 SER B CA 1
ATOM 3481 C C . SER B 1 106 ? 2.133 21.578 8.734 1 95.44 106 SER B C 1
ATOM 3483 O O . SER B 1 106 ? 1.605 22.672 8.938 1 95.44 106 SER B O 1
ATOM 3485 N N . THR B 1 107 ? 3.119 21.109 9.438 1 92.44 107 THR B N 1
ATOM 3486 C CA . THR B 1 107 ? 3.738 21.922 10.477 1 92.44 107 THR B CA 1
ATOM 3487 C C . THR B 1 107 ? 4.332 23.188 9.883 1 92.44 107 THR B C 1
ATOM 3489 O O . THR B 1 107 ? 4.086 24.297 10.391 1 92.44 107 THR B O 1
ATOM 3492 N N . ALA B 1 108 ? 5.074 23.047 8.828 1 95.12 108 ALA B N 1
ATOM 3493 C CA . ALA B 1 108 ? 5.668 24.203 8.156 1 95.12 108 ALA B CA 1
ATOM 3494 C C . ALA B 1 108 ? 4.59 25.188 7.715 1 95.12 108 ALA B C 1
ATOM 3496 O O . ALA B 1 108 ? 4.797 26.406 7.758 1 95.12 108 ALA B O 1
ATOM 3497 N N . GLU B 1 109 ? 3.459 24.672 7.355 1 96.94 109 GLU B N 1
ATOM 3498 C CA . GLU B 1 109 ? 2.363 25.5 6.859 1 96.94 109 GLU B CA 1
ATOM 3499 C C . GLU B 1 109 ? 1.427 25.906 7.992 1 96.94 109 GLU B C 1
ATOM 3501 O O . GLU B 1 109 ? 0.395 26.531 7.754 1 96.94 109 GLU B O 1
ATOM 3506 N N . THR B 1 110 ? 1.693 25.547 9.188 1 95.56 110 THR B N 1
ATOM 3507 C CA . THR B 1 110 ? 0.964 25.906 10.398 1 95.56 110 THR B CA 1
ATOM 3508 C C . THR B 1 110 ? -0.49 25.453 10.312 1 95.56 110 THR B C 1
ATOM 3510 O O . THR B 1 110 ? -1.405 26.219 10.617 1 95.56 110 THR B O 1
ATOM 3513 N N . ARG B 1 111 ? -0.634 24.266 9.844 1 96.56 111 ARG B N 1
ATOM 3514 C CA . ARG B 1 111 ? -1.967 23.672 9.734 1 96.56 111 ARG B CA 1
ATOM 3515 C C . ARG B 1 111 ? -2.4 23.031 11.047 1 96.56 111 ARG B C 1
ATOM 3517 O O . ARG B 1 111 ? -2.41 21.812 11.172 1 96.56 111 ARG B O 1
ATOM 3524 N N . PHE B 1 112 ? -2.791 23.875 12.039 1 95.62 112 PHE B N 1
ATOM 3525 C CA . PHE B 1 112 ? -3.225 23.438 13.367 1 95.62 112 PHE B CA 1
ATOM 3526 C C . PHE B 1 112 ? -4.594 24.016 13.703 1 95.62 112 PHE B C 1
ATOM 3528 O O . PHE B 1 112 ? -4.945 25.109 13.242 1 95.62 112 PHE B O 1
ATOM 3535 N N . VAL B 1 113 ? -5.266 23.266 14.461 1 96.88 113 VAL B N 1
ATOM 3536 C CA . VAL B 1 113 ? -6.535 23.719 15.008 1 96.88 113 VAL B CA 1
ATOM 3537 C C . VAL B 1 113 ? -6.582 23.453 16.5 1 96.88 113 VAL B C 1
ATOM 3539 O O . VAL B 1 113 ? -6.316 22.328 16.953 1 96.88 113 VAL B O 1
ATOM 3542 N N . ALA B 1 114 ? -6.848 24.453 17.266 1 96.81 114 ALA B N 1
ATOM 3543 C CA . ALA B 1 114 ? -7.047 24.266 18.703 1 96.81 114 ALA B CA 1
ATOM 3544 C C . ALA B 1 114 ? -8.383 23.562 18.984 1 96.81 114 ALA B C 1
ATOM 3546 O O . ALA B 1 114 ? -9.438 24.062 18.578 1 96.81 114 ALA B O 1
ATOM 3547 N N . ALA B 1 115 ? -8.258 22.5 19.672 1 95.75 115 ALA B N 1
ATOM 3548 C CA . ALA B 1 115 ? -9.461 21.719 19.969 1 95.75 115 ALA B CA 1
ATOM 3549 C C . ALA B 1 115 ? -10.523 22.578 20.656 1 95.75 115 ALA B C 1
ATOM 3551 O O . ALA B 1 115 ? -11.711 22.484 20.328 1 95.75 115 ALA B O 1
ATOM 3552 N N . ASP B 1 116 ? -10.094 23.391 21.547 1 95.94 116 ASP B N 1
ATOM 3553 C CA . ASP B 1 116 ? -11.016 24.188 22.359 1 95.94 116 ASP B CA 1
ATOM 3554 C C . ASP B 1 116 ? -11.68 25.281 21.516 1 95.94 116 ASP B C 1
ATOM 3556 O O . ASP B 1 116 ? -12.672 25.875 21.938 1 95.94 116 ASP B O 1
ATOM 3560 N N . SER B 1 117 ? -11.227 25.562 20.344 1 97.19 117 SER B N 1
ATOM 3561 C CA . SER B 1 117 ? -11.797 26.594 19.469 1 97.19 117 SER B CA 1
ATOM 3562 C C . SER B 1 117 ? -12.82 26 18.516 1 97.19 117 SER B C 1
ATOM 3564 O O . SER B 1 117 ? -13.508 26.734 17.797 1 97.19 117 SER B O 1
ATOM 3566 N N . VAL B 1 118 ? -12.992 24.719 18.531 1 97.88 118 VAL B N 1
ATOM 3567 C CA . VAL B 1 118 ? -13.836 24.031 17.547 1 97.88 118 VAL B CA 1
ATOM 3568 C C . VAL B 1 118 ? -15.297 24.125 17.969 1 97.88 118 VAL B C 1
ATOM 3570 O O . VAL B 1 118 ? -15.633 23.891 19.141 1 97.88 118 VAL B O 1
ATOM 3573 N N . THR B 1 119 ? -16.109 24.547 17.109 1 97.75 119 THR B N 1
ATOM 3574 C CA . THR B 1 119 ? -17.547 24.516 17.312 1 97.75 119 THR B CA 1
ATOM 3575 C C . THR B 1 119 ? -18.109 23.141 16.922 1 97.75 119 THR B C 1
ATOM 3577 O O . THR B 1 119 ? -17.922 22.688 15.797 1 97.75 119 THR B O 1
ATOM 3580 N N . VAL B 1 120 ? -18.781 22.578 17.812 1 97.88 120 VAL B N 1
ATOM 3581 C CA . VAL B 1 120 ? -19.375 21.266 17.609 1 97.88 120 VAL B CA 1
ATOM 3582 C C . VAL B 1 120 ? -20.859 21.406 17.297 1 97.88 120 VAL B C 1
ATOM 3584 O O . VAL B 1 120 ? -21.594 22.078 18.016 1 97.88 120 VAL B O 1
ATOM 3587 N N . THR B 1 121 ? -21.344 20.844 16.234 1 97.19 121 THR B N 1
ATOM 3588 C CA . THR B 1 121 ? -22.75 20.859 15.844 1 97.19 121 THR B CA 1
ATOM 3589 C C . THR B 1 121 ? -23.469 19.625 16.359 1 97.19 121 THR B C 1
ATOM 3591 O O . THR B 1 121 ? -22.844 18.703 16.891 1 97.19 121 THR B O 1
ATOM 3594 N N . ASP B 1 122 ? -24.766 19.609 16.125 1 96.38 122 ASP B N 1
ATOM 3595 C CA . ASP B 1 122 ? -25.562 18.453 16.484 1 96.38 122 ASP B CA 1
ATOM 3596 C C . ASP B 1 122 ? -25.125 17.219 15.695 1 96.38 122 ASP B C 1
ATOM 3598 O O . ASP B 1 122 ? -25.094 16.109 16.234 1 96.38 122 ASP B O 1
ATOM 3602 N N . ARG B 1 123 ? -24.891 17.469 14.484 1 93.88 123 ARG B N 1
ATOM 3603 C CA . ARG B 1 123 ? -24.391 16.375 13.656 1 93.88 123 ARG B CA 1
ATOM 3604 C C . ARG B 1 123 ? -23.141 15.75 14.258 1 93.88 123 ARG B C 1
ATOM 3606 O O . ARG B 1 123 ? -23.031 14.531 14.352 1 93.88 123 ARG B O 1
ATOM 3613 N N . ASP B 1 124 ? -22.234 16.609 14.625 1 96.38 124 ASP B N 1
ATOM 3614 C CA . ASP B 1 124 ? -20.953 16.141 15.164 1 96.38 124 ASP B CA 1
ATOM 3615 C C . ASP B 1 124 ? -21.172 15.312 16.422 1 96.38 124 ASP B C 1
ATOM 3617 O O . ASP B 1 124 ? -20.516 14.281 16.609 1 96.38 124 ASP B O 1
ATOM 3621 N N . GLU B 1 125 ? -22.062 15.703 17.25 1 96.56 125 GLU B N 1
ATOM 3622 C CA . GLU B 1 125 ? -22.375 14.969 18.469 1 96.56 125 GLU B CA 1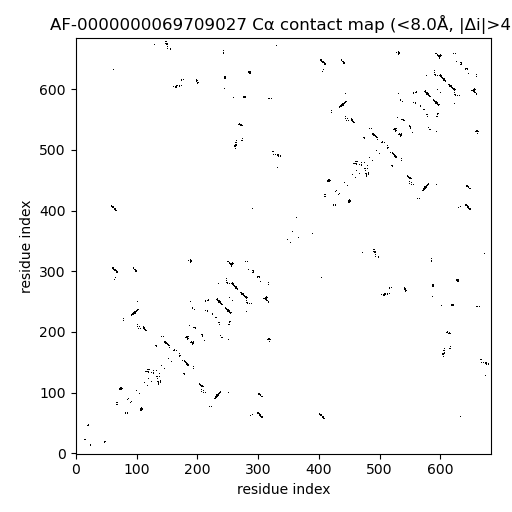
ATOM 3623 C C . GLU B 1 125 ? -22.953 13.594 18.156 1 96.56 125 GLU B C 1
ATOM 3625 O O . GLU B 1 125 ? -22.609 12.609 18.797 1 96.56 125 GLU B O 1
ATOM 3630 N N . ARG B 1 126 ? -23.797 13.578 17.266 1 94.25 126 ARG B N 1
ATOM 3631 C CA . ARG B 1 126 ? -24.422 12.312 16.891 1 94.25 126 ARG B CA 1
ATOM 3632 C C . ARG B 1 126 ? -23.391 11.328 16.359 1 94.25 126 ARG B C 1
ATOM 3634 O O . ARG B 1 126 ? -23.406 10.148 16.719 1 94.25 126 ARG B O 1
ATOM 3641 N N . VAL B 1 127 ? -22.547 11.836 15.461 1 94.25 127 VAL B N 1
ATOM 3642 C CA . VAL B 1 127 ? -21.484 10.992 14.898 1 94.25 127 VAL B CA 1
ATOM 3643 C C . VAL B 1 127 ? -20.547 10.531 16.016 1 94.25 127 VAL B C 1
ATOM 3645 O O . VAL B 1 127 ? -20.141 9.367 16.047 1 94.25 127 VAL B O 1
ATOM 3648 N N . ALA B 1 128 ? -20.203 11.422 16.875 1 94.81 128 ALA B N 1
ATOM 3649 C CA . ALA B 1 128 ? -19.344 11.086 18.016 1 94.81 128 ALA B CA 1
ATOM 3650 C C . ALA B 1 128 ? -19.984 10 18.875 1 94.81 128 ALA B C 1
ATOM 3652 O O . ALA B 1 128 ? -19.297 9.094 19.359 1 94.81 128 ALA B O 1
ATOM 3653 N N . ASP B 1 129 ? -21.25 10.07 19.047 1 93 129 ASP B N 1
ATOM 3654 C CA . ASP B 1 129 ? -21.969 9.086 19.844 1 93 129 ASP B CA 1
ATOM 3655 C C . ASP B 1 129 ? -21.906 7.695 19.219 1 93 129 ASP B C 1
ATOM 3657 O O . ASP B 1 129 ? -21.766 6.695 19.922 1 93 129 ASP B O 1
ATOM 3661 N N . VAL B 1 130 ? -21.984 7.723 17.938 1 89.81 130 VAL B N 1
ATOM 3662 C CA . VAL B 1 130 ? -22.047 6.461 17.219 1 89.81 130 VAL B CA 1
ATOM 3663 C C . VAL B 1 130 ? -20.641 5.875 17.078 1 89.81 130 VAL B C 1
ATOM 3665 O O . VAL B 1 130 ? -20.469 4.652 17.109 1 89.81 130 VAL B O 1
ATOM 3668 N N . THR B 1 131 ? -19.641 6.668 16.969 1 91.88 131 THR B N 1
ATOM 3669 C CA . THR B 1 131 ? -18.297 6.203 16.641 1 91.88 131 THR B CA 1
ATOM 3670 C C . THR B 1 131 ? -17.422 6.168 17.875 1 91.88 131 THR B C 1
ATOM 3672 O O . THR B 1 131 ? -16.375 5.508 17.891 1 91.88 131 THR B O 1
ATOM 3675 N N . GLY B 1 132 ? -17.734 6.945 18.859 1 90.56 132 GLY B N 1
ATOM 3676 C CA . GLY B 1 132 ? -16.906 7.074 20.047 1 90.56 132 GLY B CA 1
ATOM 3677 C C . GLY B 1 132 ? -15.805 8.102 19.891 1 90.56 132 GLY B C 1
ATOM 3678 O O . GLY B 1 132 ? -15 8.289 20.812 1 90.56 132 GLY B O 1
ATOM 3679 N N . LEU B 1 133 ? -15.719 8.805 18.828 1 93.12 133 LEU B N 1
ATOM 3680 C CA . LEU B 1 133 ? -14.68 9.797 18.578 1 93.12 133 LEU B CA 1
ATOM 3681 C C . LEU B 1 133 ? -14.961 11.086 19.344 1 93.12 133 LEU B C 1
ATOM 3683 O O . LEU B 1 133 ? -16.109 11.336 19.75 1 93.12 133 LEU B O 1
ATOM 3687 N N . ASP B 1 134 ? -13.883 11.836 19.594 1 93.38 134 ASP B N 1
ATOM 3688 C CA . ASP B 1 134 ? -14.062 13.188 20.125 1 93.38 134 ASP B CA 1
ATOM 3689 C C . ASP B 1 134 ? -14.883 14.047 19.172 1 93.38 134 ASP B C 1
ATOM 3691 O O . ASP B 1 134 ? -14.562 14.164 18 1 93.38 134 ASP B O 1
ATOM 3695 N N . PRO B 1 135 ? -15.977 14.648 19.75 1 96.44 135 PRO B N 1
ATOM 3696 C CA . PRO B 1 135 ? -16.844 15.438 18.875 1 96.44 135 PRO B CA 1
ATOM 3697 C C . PRO B 1 135 ? -16.109 16.594 18.203 1 96.44 135 PRO B C 1
ATOM 3699 O O . PRO B 1 135 ? -16.469 17 17.094 1 96.44 135 PRO B O 1
ATOM 3702 N N . ARG B 1 136 ? -15.172 17.188 18.859 1 96.81 136 ARG B N 1
ATOM 3703 C CA . ARG B 1 136 ? -14.383 18.266 18.25 1 96.81 136 ARG B CA 1
ATOM 3704 C C . ARG B 1 136 ? -13.602 17.75 17.047 1 96.81 136 ARG B C 1
ATOM 3706 O O . ARG B 1 136 ? -13.5 18.438 16.031 1 96.81 136 ARG B O 1
ATOM 3713 N N . GLU B 1 137 ? -13.031 16.547 17.141 1 95.88 137 GLU B N 1
ATOM 3714 C CA . GLU B 1 137 ? -12.352 15.906 16.031 1 95.88 137 GLU B CA 1
ATOM 3715 C C . GLU B 1 137 ? -13.305 15.641 14.867 1 95.88 137 GLU B C 1
ATOM 3717 O O . GLU B 1 137 ? -12.977 15.891 13.711 1 95.88 137 GLU B O 1
ATOM 3722 N N . VAL B 1 138 ? -14.461 15.148 15.227 1 96.75 138 VAL B N 1
ATOM 3723 C CA . VAL B 1 138 ? -15.477 14.883 14.219 1 96.75 138 VAL B CA 1
ATOM 3724 C C . VAL B 1 138 ? -15.789 16.172 13.453 1 96.75 138 VAL B C 1
ATOM 3726 O O . VAL B 1 138 ? -15.859 16.156 12.219 1 96.75 138 VAL B O 1
ATOM 3729 N N . ALA B 1 139 ? -15.977 17.219 14.18 1 98 139 ALA B N 1
ATOM 3730 C CA . ALA B 1 139 ? -16.297 18.5 13.562 1 98 139 ALA B CA 1
ATOM 3731 C C . ALA B 1 139 ? -15.227 18.906 12.555 1 98 139 ALA B C 1
ATOM 3733 O O . ALA B 1 139 ? -15.539 19.312 11.438 1 98 139 ALA B O 1
ATOM 3734 N N . VAL B 1 140 ? -13.992 18.75 12.961 1 97.81 140 VAL B N 1
ATOM 3735 C CA . VAL B 1 140 ? -12.8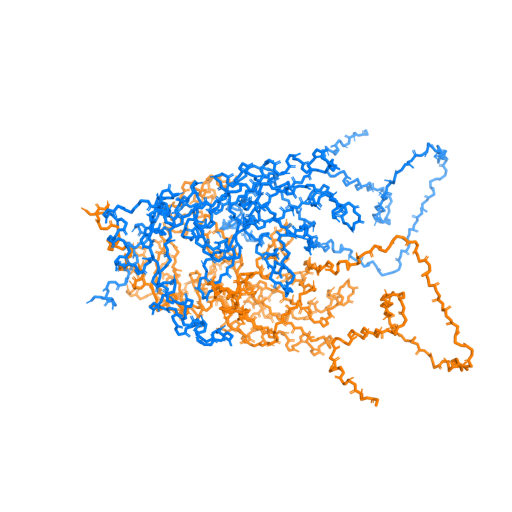83 19.141 12.102 1 97.81 140 VAL B CA 1
ATOM 3736 C C . VAL B 1 140 ? -12.828 18.219 10.875 1 97.81 140 VAL B C 1
ATOM 3738 O O . VAL B 1 140 ? -12.602 18.688 9.758 1 97.81 140 VAL B O 1
ATOM 3741 N N . ILE B 1 141 ? -13.023 16.922 11.047 1 96.94 141 ILE B N 1
ATOM 3742 C CA . ILE B 1 141 ? -13.016 15.953 9.953 1 96.94 141 ILE B CA 1
ATOM 3743 C C . ILE B 1 141 ? -14.078 16.328 8.922 1 96.94 141 ILE B C 1
ATOM 3745 O O . ILE B 1 141 ? -13.805 16.328 7.715 1 96.94 141 ILE B O 1
ATOM 3749 N N . TYR B 1 142 ? -15.242 16.719 9.367 1 96.06 142 TYR B N 1
ATOM 3750 C CA . TYR B 1 142 ? -16.328 17.078 8.461 1 96.06 142 TYR B CA 1
ATOM 3751 C C . TYR B 1 142 ? -16.047 18.406 7.762 1 96.06 142 TYR B C 1
ATOM 3753 O O . TYR B 1 142 ? -16.469 18.609 6.621 1 96.06 142 TYR B O 1
ATOM 3761 N N . GLU B 1 143 ? -15.422 19.25 8.406 1 96.06 143 GLU B N 1
ATOM 3762 C CA . GLU B 1 143 ? -15.039 20.516 7.789 1 96.06 143 GLU B CA 1
ATOM 3763 C C . GLU B 1 143 ? -14 20.312 6.691 1 96.06 143 GLU B C 1
ATOM 3765 O O . GLU B 1 143 ? -14.039 20.969 5.656 1 96.06 143 GLU B O 1
ATOM 3770 N N . GLU B 1 144 ? -13.117 19.359 6.91 1 96.12 144 GLU B N 1
ATOM 3771 C CA . GLU B 1 144 ? -11.945 19.172 6.055 1 96.12 144 GLU B CA 1
ATOM 3772 C C . GLU B 1 144 ? -12.242 18.188 4.918 1 96.12 144 GLU B C 1
ATOM 3774 O O . GLU B 1 144 ? -11.453 18.062 3.98 1 96.12 144 GLU B O 1
ATOM 3779 N N . SER B 1 145 ? -13.367 17.422 5.016 1 94.12 145 SER B N 1
ATOM 3780 C CA . SER B 1 145 ? -13.531 16.297 4.098 1 94.12 145 SER B CA 1
ATOM 3781 C C . SER B 1 145 ? -14.992 15.898 3.961 1 94.12 145 SER B C 1
ATOM 3783 O O . SER B 1 145 ? -15.859 16.469 4.621 1 94.12 145 SER B O 1
ATOM 3785 N N . GLU B 1 146 ? -15.25 15.086 3.023 1 91.88 146 GLU B N 1
ATOM 3786 C CA . GLU B 1 146 ? -16.5 14.336 2.963 1 91.88 146 GLU B CA 1
ATOM 3787 C C . GLU B 1 146 ? -16.344 12.953 3.594 1 91.88 146 GLU B C 1
ATOM 3789 O O . GLU B 1 146 ? -15.477 12.18 3.201 1 91.88 146 GLU B O 1
ATOM 3794 N N . VAL B 1 147 ? -17.172 12.672 4.566 1 93.06 147 VAL B N 1
ATOM 3795 C CA . VAL B 1 147 ? -17.125 11.391 5.254 1 93.06 147 VAL B CA 1
ATOM 3796 C C . VAL B 1 147 ? -17.875 10.336 4.441 1 93.06 147 VAL B C 1
ATOM 3798 O O . VAL B 1 147 ? -19.047 10.516 4.121 1 93.06 147 VAL B O 1
ATOM 3801 N N . LEU B 1 148 ? -17.203 9.219 4.156 1 89.19 148 LEU B N 1
ATOM 3802 C CA . LEU B 1 148 ? -17.781 8.172 3.318 1 89.19 148 LEU B CA 1
ATOM 3803 C C . LEU B 1 148 ? -18.266 7 4.164 1 89.19 148 LEU B C 1
ATOM 3805 O O . LEU B 1 148 ? -19.234 6.324 3.803 1 89.19 148 LEU B O 1
ATOM 3809 N N . GLY B 1 149 ? -17.625 6.723 5.172 1 90.25 149 GLY B N 1
ATOM 3810 C CA . GLY B 1 149 ? -17.906 5.586 6.027 1 90.25 149 GLY B CA 1
ATOM 3811 C C . GLY B 1 149 ? -17.062 5.555 7.289 1 90.25 149 GLY B C 1
ATOM 3812 O O . GLY B 1 149 ? -16.422 6.547 7.629 1 90.25 149 GLY B O 1
ATOM 3813 N N . ALA B 1 150 ? -17.203 4.418 8.031 1 90.5 150 ALA B N 1
ATOM 3814 C CA . ALA B 1 150 ? -16.453 4.285 9.281 1 90.5 150 ALA B CA 1
ATOM 3815 C C . ALA B 1 150 ? -16.062 2.834 9.531 1 90.5 150 ALA B C 1
ATOM 3817 O O . ALA B 1 150 ? -16.781 1.912 9.117 1 90.5 150 ALA B O 1
ATOM 3818 N N . ILE B 1 151 ? -14.953 2.707 10.109 1 86 151 ILE B N 1
ATOM 3819 C CA . ILE B 1 151 ? -14.453 1.412 10.562 1 86 151 ILE B CA 1
ATOM 3820 C C . ILE B 1 151 ? -14.383 1.389 12.086 1 86 151 ILE B C 1
ATOM 3822 O O . ILE B 1 151 ? -13.734 2.242 12.695 1 86 151 ILE B O 1
ATOM 3826 N N . PRO B 1 152 ? -15.023 0.458 12.75 1 87.69 152 PRO B N 1
ATOM 3827 C CA . PRO B 1 152 ? -14.969 0.375 14.211 1 87.69 152 PRO B CA 1
ATOM 3828 C C . PRO B 1 152 ? -13.695 -0.297 14.711 1 87.69 152 PRO B C 1
ATOM 3830 O O . PRO B 1 152 ? -13.734 -1.446 15.164 1 87.69 152 PRO B O 1
ATOM 3833 N N . VAL B 1 153 ? -12.695 0.429 14.75 1 80.62 153 VAL B N 1
ATOM 3834 C CA . VAL B 1 153 ? -11.359 -0.077 15.055 1 80.62 153 VAL B CA 1
ATOM 3835 C C . VAL B 1 153 ? -11.344 -0.684 16.453 1 80.62 153 VAL B C 1
ATOM 3837 O O . VAL B 1 153 ? -10.797 -1.768 16.656 1 80.62 153 VAL B O 1
ATOM 3840 N N . GLY B 1 154 ? -11.844 -0.006 17.438 1 76.75 154 GLY B N 1
ATOM 3841 C CA . GLY B 1 154 ? -11.859 -0.495 18.812 1 76.75 154 GLY B CA 1
ATOM 3842 C C . GLY B 1 154 ? -12.547 -1.84 18.953 1 76.75 154 GLY B C 1
ATOM 3843 O O . GLY B 1 154 ? -12.094 -2.697 19.719 1 76.75 154 GLY B O 1
ATOM 3844 N N . ASP B 1 155 ? -13.578 -2.023 18.203 1 76.44 155 ASP B N 1
ATOM 3845 C CA . ASP B 1 155 ? -14.367 -3.244 18.297 1 76.44 155 ASP B CA 1
ATOM 3846 C C . ASP B 1 155 ? -13.68 -4.406 17.594 1 76.44 155 ASP B C 1
ATOM 3848 O O . ASP B 1 155 ? -13.758 -5.551 18.047 1 76.44 155 ASP B O 1
ATOM 3852 N N . ILE B 1 156 ? -13.047 -4.059 16.562 1 74.62 156 ILE B N 1
A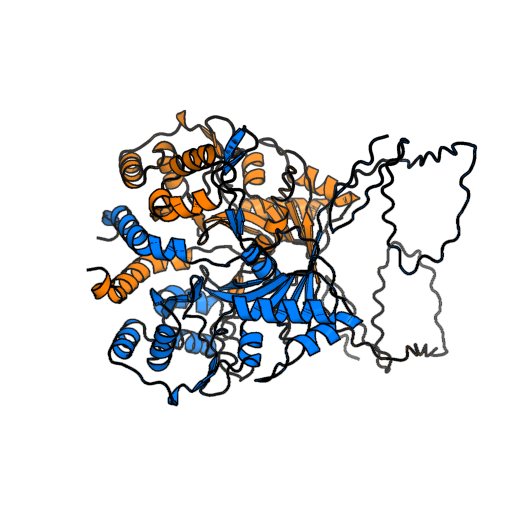TOM 3853 C CA . ILE B 1 156 ? -12.617 -5.172 15.711 1 74.62 156 ILE B CA 1
ATOM 3854 C C . ILE B 1 156 ? -11.109 -5.363 15.844 1 74.62 156 ILE B C 1
ATOM 3856 O O . ILE B 1 156 ? -10.578 -6.422 15.5 1 74.62 156 ILE B O 1
ATOM 3860 N N . GLY B 1 157 ? -10.5 -4.422 16.281 1 72.12 157 GLY B N 1
ATOM 3861 C CA . GLY B 1 157 ? -9.047 -4.48 16.234 1 72.12 157 GLY B CA 1
ATOM 3862 C C . GLY B 1 157 ? -8.398 -4.527 17.609 1 72.12 157 GLY B C 1
ATOM 3863 O O . GLY B 1 157 ? -7.176 -4.625 17.719 1 72.12 157 GLY B O 1
ATOM 3864 N N . LYS B 1 158 ? -9.203 -4.492 18.641 1 75.31 158 LYS B N 1
ATOM 3865 C CA . LYS B 1 158 ? -8.633 -4.336 19.984 1 75.31 158 LYS B CA 1
ATOM 3866 C C . LYS B 1 158 ? -7.656 -5.461 20.297 1 75.31 158 LYS B C 1
ATOM 3868 O O . LYS B 1 158 ? -6.516 -5.207 20.688 1 75.31 158 LYS B O 1
ATOM 3873 N N . ASP B 1 159 ? -8.07 -6.641 20.094 1 75.88 159 ASP B N 1
ATOM 3874 C CA . ASP B 1 159 ? -7.219 -7.777 20.422 1 75.88 159 ASP B CA 1
ATOM 3875 C C . ASP B 1 159 ? -5.953 -7.785 19.578 1 75.88 159 ASP B C 1
ATOM 3877 O O . ASP B 1 159 ? -4.855 -8.031 20.078 1 75.88 159 ASP B O 1
ATOM 3881 N N . LEU B 1 160 ? -6.102 -7.504 18.344 1 72.5 160 LEU B N 1
ATOM 3882 C CA . LEU B 1 160 ? -4.977 -7.504 17.406 1 72.5 160 LEU B CA 1
ATOM 3883 C C . LEU B 1 160 ? -3.98 -6.402 17.766 1 72.5 160 LEU B C 1
ATOM 3885 O O . LEU B 1 160 ? -2.768 -6.621 17.719 1 72.5 160 LEU B O 1
ATOM 3889 N N . LEU B 1 161 ? -4.523 -5.309 18.078 1 75.62 161 LEU B N 1
ATOM 3890 C CA . LEU B 1 161 ? -3.676 -4.168 18.422 1 75.62 161 LEU B CA 1
ATOM 3891 C C . LEU B 1 161 ? -2.945 -4.406 19.734 1 75.62 161 LEU B C 1
ATOM 3893 O O . LEU B 1 161 ? -1.773 -4.051 19.875 1 75.62 161 LEU B O 1
ATOM 3897 N N . LEU B 1 162 ? -3.623 -5.008 20.625 1 77.38 162 LEU B N 1
ATOM 3898 C CA . LEU B 1 162 ? -3.002 -5.305 21.922 1 77.38 162 LEU B CA 1
ATOM 3899 C C . LEU B 1 162 ? -1.867 -6.309 21.75 1 77.38 162 LEU B C 1
ATOM 3901 O O . LEU B 1 162 ? -0.855 -6.227 22.453 1 77.38 162 LEU B O 1
ATOM 3905 N N . GLU B 1 163 ? -2.051 -7.215 20.812 1 76.19 163 GLU B N 1
ATOM 3906 C CA . GLU B 1 163 ? -1.01 -8.203 20.531 1 76.19 163 GLU B CA 1
ATOM 3907 C C . GLU B 1 163 ? 0.244 -7.539 19.969 1 76.19 163 GLU B C 1
ATOM 3909 O O . GLU B 1 163 ? 1.353 -8.055 20.141 1 76.19 163 GLU B O 1
ATOM 3914 N N . GLN B 1 164 ? 0.057 -6.383 19.406 1 74.81 164 GLN B N 1
ATOM 3915 C CA . GLN B 1 164 ? 1.166 -5.703 18.734 1 74.81 164 GLN B CA 1
ATOM 3916 C C . GLN B 1 164 ? 1.711 -4.57 19.609 1 74.81 164 GLN B C 1
ATOM 3918 O O . GLN B 1 164 ? 2.584 -3.816 19.172 1 74.81 164 GLN B O 1
ATOM 3923 N N . ALA B 1 165 ? 1.208 -4.535 20.875 1 75.88 165 ALA B N 1
ATOM 3924 C CA . ALA B 1 165 ? 1.517 -3.385 21.719 1 75.88 165 ALA B CA 1
ATOM 3925 C C . ALA B 1 165 ? 2.85 -3.574 22.438 1 75.88 165 ALA B C 1
ATOM 3927 O O . ALA B 1 165 ? 3.178 -4.684 22.859 1 75.88 165 ALA B O 1
ATOM 3928 N N . VAL B 1 166 ? 3.652 -2.518 22.438 1 72.31 166 VAL B N 1
ATOM 3929 C CA . VAL B 1 166 ? 4.871 -2.512 23.25 1 72.31 166 VAL B CA 1
ATOM 3930 C C . VAL B 1 166 ? 4.512 -2.461 24.734 1 72.31 166 VAL B C 1
ATOM 3932 O O . VAL B 1 166 ? 5.137 -3.141 25.547 1 72.31 166 VAL B O 1
ATOM 3935 N N . ASP B 1 167 ? 3.555 -1.63 25.062 1 78.38 167 ASP B N 1
ATOM 3936 C CA . ASP B 1 167 ? 3.025 -1.436 26.406 1 78.38 167 ASP B CA 1
ATOM 3937 C C . ASP B 1 167 ? 1.502 -1.529 26.422 1 78.38 167 ASP B C 1
ATOM 3939 O O . ASP B 1 167 ? 0.82 -0.726 25.781 1 78.38 167 ASP B O 1
ATOM 3943 N N . THR B 1 168 ? 1.039 -2.434 27.156 1 79.81 168 THR B N 1
ATOM 3944 C CA . THR B 1 168 ? -0.384 -2.754 27.156 1 79.81 168 THR B CA 1
ATOM 3945 C C . THR B 1 168 ? -1.208 -1.57 27.641 1 79.81 168 THR B C 1
ATOM 3947 O O . THR B 1 168 ? -2.254 -1.252 27.078 1 79.81 168 THR B O 1
ATOM 3950 N N . GLU B 1 169 ? -0.786 -0.996 28.688 1 81.44 169 GLU B N 1
ATOM 3951 C CA . GLU B 1 169 ? -1.537 0.123 29.25 1 81.44 169 GLU B CA 1
ATOM 3952 C C . GLU B 1 169 ? -1.622 1.283 28.266 1 81.44 169 GLU B C 1
ATOM 3954 O O . GLU B 1 169 ? -2.697 1.847 28.047 1 81.44 169 GLU B O 1
ATOM 3959 N N . THR B 1 170 ? -0.495 1.558 27.688 1 77.19 170 THR B N 1
ATOM 3960 C CA . THR B 1 170 ? -0.462 2.625 26.688 1 77.19 170 THR B CA 1
ATOM 3961 C C . THR B 1 170 ? -1.312 2.26 25.469 1 77.19 170 THR B C 1
ATOM 3963 O O . THR B 1 170 ? -1.961 3.125 24.875 1 77.19 170 THR B O 1
ATOM 3966 N N . ALA B 1 171 ? -1.253 0.996 25.188 1 78.31 171 ALA B N 1
ATOM 3967 C CA . ALA B 1 171 ? -2.031 0.514 24.047 1 78.31 171 ALA B CA 1
ATOM 3968 C C . ALA B 1 171 ? -3.527 0.671 24.297 1 78.31 171 ALA B C 1
ATOM 3970 O O . ALA B 1 171 ? -4.277 1.068 23.406 1 78.31 171 ALA B O 1
ATOM 3971 N N . GLU B 1 172 ? -3.898 0.345 25.438 1 81.12 172 GLU B N 1
ATOM 3972 C CA . GLU B 1 172 ? -5.312 0.484 25.781 1 81.12 172 GLU B CA 1
ATOM 3973 C C . GLU B 1 172 ? -5.758 1.941 25.703 1 81.12 172 GLU B C 1
ATOM 3975 O O . GLU B 1 172 ? -6.852 2.236 25.219 1 81.12 172 GLU B O 1
ATOM 3980 N N . GLU B 1 173 ? -4.957 2.785 26.141 1 79.75 173 GLU B N 1
ATOM 3981 C CA . GLU B 1 173 ? -5.254 4.211 26.062 1 79.75 173 GLU B CA 1
ATOM 3982 C C . GLU B 1 173 ? -5.344 4.68 24.609 1 79.75 173 GLU B C 1
ATOM 3984 O O . GLU B 1 173 ? -6.211 5.484 24.266 1 79.75 173 GLU B O 1
ATOM 3989 N N . ALA B 1 174 ? -4.43 4.184 23.859 1 76.25 174 ALA B N 1
ATOM 3990 C CA . ALA B 1 174 ? -4.43 4.543 22.438 1 76.25 174 ALA B CA 1
ATOM 3991 C C . ALA B 1 174 ? -5.711 4.078 21.75 1 76.25 174 ALA B C 1
ATOM 3993 O O . ALA B 1 174 ? -6.293 4.809 20.953 1 76.25 174 ALA B O 1
ATOM 3994 N N . ILE B 1 175 ? -6.086 2.891 22.109 1 78.69 175 ILE B N 1
ATOM 3995 C CA . ILE B 1 175 ? -7.289 2.314 21.516 1 78.69 175 ILE B CA 1
ATOM 3996 C C . ILE B 1 175 ? -8.508 3.127 21.938 1 78.69 175 ILE B C 1
ATOM 3998 O O . ILE B 1 175 ? -9.422 3.344 21.141 1 78.69 175 ILE B O 1
ATOM 4002 N N . GLU B 1 176 ? -8.5 3.57 23.141 1 78.56 176 GLU B N 1
ATOM 4003 C CA . GLU B 1 176 ? -9.602 4.387 23.641 1 78.56 176 GLU B CA 1
ATOM 4004 C C . GLU B 1 176 ? -9.688 5.711 22.891 1 78.56 176 GLU B C 1
ATOM 4006 O O . GLU B 1 176 ? -10.773 6.277 22.75 1 78.56 176 GLU B O 1
ATOM 4011 N N . ARG B 1 177 ? -8.562 6.094 22.359 1 76.5 177 ARG B N 1
ATOM 4012 C CA . ARG B 1 177 ? -8.508 7.375 21.672 1 76.5 177 ARG B CA 1
ATOM 4013 C C . ARG B 1 177 ? -8.938 7.23 20.219 1 76.5 177 ARG B C 1
ATOM 4015 O O . ARG B 1 177 ? -9.242 8.227 19.547 1 76.5 177 ARG B O 1
ATOM 4022 N N . MET B 1 178 ? -8.945 6.027 19.766 1 79.06 178 MET B N 1
ATOM 4023 C CA . MET B 1 178 ? -9.336 5.824 18.375 1 79.06 178 MET B CA 1
ATOM 4024 C C . MET B 1 178 ? -10.305 4.652 18.25 1 79.06 178 MET B C 1
ATOM 4026 O O . MET B 1 178 ? -10 3.662 17.578 1 79.06 178 MET B O 1
ATOM 4030 N N . PRO B 1 179 ? -11.523 4.867 18.781 1 85 179 PRO B N 1
ATOM 4031 C CA . PRO B 1 179 ? -12.523 3.791 18.719 1 85 179 PRO B CA 1
ATOM 4032 C C . PRO B 1 179 ? -12.977 3.482 17.297 1 85 179 PRO B C 1
ATOM 4034 O O . PRO B 1 179 ? -13.406 2.359 17.016 1 85 179 PRO B O 1
ATOM 4037 N N . ALA B 1 180 ? -12.867 4.508 16.469 1 89.44 180 ALA B N 1
ATOM 4038 C CA . ALA B 1 180 ? -13.258 4.332 15.078 1 89.44 180 ALA B CA 1
ATOM 4039 C C . ALA B 1 180 ? -12.398 5.18 14.156 1 89.44 180 ALA B C 1
ATOM 4041 O O . ALA B 1 180 ? -11.734 6.125 14.602 1 89.44 180 ALA B O 1
ATOM 4042 N N . ALA B 1 181 ? -12.305 4.723 12.977 1 90.19 181 ALA B N 1
ATOM 4043 C CA . ALA B 1 181 ? -11.688 5.512 11.914 1 90.19 181 ALA B CA 1
ATOM 4044 C C . ALA B 1 181 ? -12.711 5.875 10.836 1 90.19 181 ALA B C 1
ATOM 4046 O O . ALA B 1 181 ? -13.445 5.008 10.359 1 90.19 181 ALA B O 1
ATOM 4047 N N . LEU B 1 182 ? -12.742 7.137 10.555 1 93.12 182 LEU B N 1
ATOM 4048 C CA . LEU B 1 182 ? -13.633 7.574 9.477 1 93.12 182 LEU B CA 1
ATOM 4049 C C . LEU B 1 182 ? -12.922 7.523 8.133 1 93.12 182 LEU B C 1
ATOM 4051 O O . LEU B 1 182 ? -11.773 7.973 8.008 1 93.12 182 LEU B O 1
ATOM 4055 N N . LEU B 1 183 ? -13.547 6.848 7.195 1 90.81 183 LEU B N 1
ATOM 4056 C CA . LEU B 1 183 ? -13.117 6.906 5.801 1 90.81 183 LEU B CA 1
ATOM 4057 C C . LEU B 1 183 ? -13.602 8.188 5.133 1 90.81 183 LEU B C 1
ATOM 4059 O O . LEU B 1 183 ? -14.805 8.438 5.066 1 90.81 183 LEU B O 1
ATOM 4063 N N . THR B 1 184 ? -12.648 8.984 4.609 1 92.81 184 THR B N 1
ATOM 4064 C CA . THR B 1 184 ? -13.039 10.297 4.117 1 92.81 184 THR B CA 1
ATOM 4065 C C . THR B 1 184 ? -12.477 10.547 2.721 1 92.81 184 THR B C 1
ATOM 4067 O O . THR B 1 184 ? -11.547 9.859 2.293 1 92.81 184 THR B O 1
ATOM 4070 N N . ASP B 1 185 ? -13.164 11.375 1.981 1 89.75 185 ASP B N 1
ATOM 4071 C CA . ASP B 1 185 ? -12.672 11.961 0.74 1 89.75 185 ASP B CA 1
ATOM 4072 C C . ASP B 1 185 ? -12.258 13.414 0.948 1 89.75 185 ASP B C 1
ATOM 4074 O O . ASP B 1 185 ? -13.109 14.281 1.193 1 89.75 185 ASP B O 1
ATOM 4078 N N . ARG B 1 186 ? -11.039 13.625 0.883 1 89.31 186 ARG B N 1
ATOM 4079 C CA . ARG B 1 186 ? -10.516 14.977 0.983 1 89.31 186 ARG B CA 1
ATOM 4080 C C . ARG B 1 186 ? -9.891 15.422 -0.336 1 89.31 186 ARG B C 1
ATOM 4082 O O . ARG B 1 186 ? -8.797 14.984 -0.693 1 89.31 186 ARG B O 1
ATOM 4089 N N . ASN B 1 187 ? -10.523 16.344 -1.025 1 80.81 187 ASN B N 1
ATOM 4090 C CA . ASN B 1 187 ? -10.039 16.844 -2.305 1 80.81 187 ASN B CA 1
ATOM 4091 C C . ASN B 1 187 ? -9.789 15.719 -3.301 1 80.81 187 ASN B C 1
ATOM 4093 O O . ASN B 1 187 ? -8.75 15.68 -3.955 1 80.81 187 ASN B O 1
ATOM 4097 N N . GLY B 1 188 ? -10.695 14.727 -3.242 1 78.56 188 GLY B N 1
ATOM 4098 C CA . GLY B 1 188 ? -10.625 13.641 -4.215 1 78.56 188 GLY B CA 1
ATOM 4099 C C . GLY B 1 188 ? -9.727 12.5 -3.77 1 78.56 188 GLY B C 1
ATOM 4100 O O . GLY B 1 188 ? -9.523 11.539 -4.516 1 78.56 188 GLY B O 1
ATOM 4101 N N . ARG B 1 189 ? -9.266 12.578 -2.594 1 85.12 189 ARG B N 1
ATOM 4102 C CA . ARG B 1 189 ? -8.359 11.547 -2.088 1 85.12 189 ARG B CA 1
ATOM 4103 C C . ARG B 1 189 ? -8.961 10.836 -0.88 1 85.12 189 ARG B C 1
ATOM 4105 O O . ARG B 1 189 ? -9.594 11.469 -0.033 1 85.12 189 ARG B O 1
ATOM 4112 N N . LEU B 1 190 ? -8.727 9.555 -0.882 1 84.38 190 LEU B N 1
ATOM 4113 C CA . LEU B 1 190 ? -9.133 8.789 0.291 1 84.38 190 LEU B CA 1
ATOM 4114 C C . LEU B 1 190 ? -8.141 8.977 1.436 1 84.38 190 LEU B C 1
ATOM 4116 O O . LEU B 1 190 ? -6.93 8.914 1.229 1 84.38 190 LEU B O 1
ATOM 4120 N N . CYS B 1 191 ? -8.688 9.281 2.566 1 89.38 191 CYS B N 1
ATOM 4121 C CA . CYS B 1 191 ? -7.852 9.461 3.752 1 89.38 191 CYS B CA 1
ATOM 4122 C C . CYS B 1 191 ? -8.594 9.023 5.008 1 89.38 191 CYS B C 1
ATOM 4124 O O . CYS B 1 191 ? -9.812 9.164 5.094 1 89.38 191 CYS B O 1
ATOM 4126 N N . THR B 1 192 ? -7.766 8.531 5.871 1 90.5 192 THR B N 1
ATOM 4127 C CA . THR B 1 192 ? -8.328 8.211 7.18 1 90.5 192 THR B CA 1
ATOM 4128 C C . THR B 1 192 ? -8.453 9.461 8.039 1 90.5 192 THR B C 1
ATOM 4130 O O . THR B 1 192 ? -7.496 10.227 8.18 1 90.5 192 THR B O 1
ATOM 4133 N N . ASN B 1 193 ? -9.672 9.758 8.539 1 93.75 193 ASN B N 1
ATOM 4134 C CA . ASN B 1 193 ? -9.977 10.875 9.43 1 93.75 193 ASN B CA 1
ATOM 4135 C C . ASN B 1 193 ? -9.555 12.203 8.82 1 93.75 193 ASN B C 1
ATOM 4137 O O . ASN B 1 193 ? -9.078 13.094 9.531 1 93.75 193 ASN B O 1
ATOM 4141 N N . ALA B 1 194 ? -9.625 12.273 7.543 1 94.19 194 ALA B N 1
ATOM 4142 C CA . ALA B 1 194 ? -9.266 13.477 6.793 1 94.19 194 ALA B CA 1
ATOM 4143 C C . ALA B 1 194 ? -7.812 13.867 7.059 1 94.19 194 ALA B C 1
ATOM 4145 O O . ALA B 1 194 ? -7.426 15.023 6.855 1 94.19 194 ALA B O 1
ATOM 4146 N N . GLY B 1 195 ? -7.074 12.922 7.617 1 92.38 195 GLY B N 1
ATOM 4147 C CA . GLY B 1 195 ? -5.684 13.195 7.945 1 92.38 195 GLY B CA 1
ATOM 4148 C C . GLY B 1 195 ? -5.516 13.93 9.258 1 92.38 195 GLY B C 1
ATOM 4149 O O . GLY B 1 195 ? -4.406 14.336 9.609 1 92.38 195 GLY B O 1
ATOM 4150 N N . VAL B 1 196 ? -6.598 14.156 10 1 93.25 196 VAL B N 1
ATOM 4151 C CA . VAL B 1 196 ? -6.52 14.828 11.289 1 93.25 196 VAL B CA 1
ATOM 4152 C C . VAL B 1 196 ? -5.746 13.953 12.281 1 93.25 196 VAL B C 1
ATOM 4154 O O . VAL B 1 196 ? -5.988 12.75 12.383 1 93.25 196 VAL B O 1
ATOM 4157 N N . ASP B 1 197 ? -4.812 14.609 12.992 1 88.31 197 ASP B N 1
ATOM 4158 C CA . ASP B 1 197 ? -3.938 13.859 13.891 1 88.31 197 ASP B CA 1
ATOM 4159 C C . ASP B 1 197 ? -3.738 14.602 15.211 1 88.31 197 ASP B C 1
ATOM 4161 O O . ASP B 1 197 ? -3.412 15.789 15.211 1 88.31 197 ASP B O 1
ATOM 4165 N N . TRP B 1 198 ? -3.906 13.805 16.25 1 83.5 198 TRP B N 1
ATOM 4166 C CA . TRP B 1 198 ? -3.627 14.344 17.578 1 83.5 198 TRP B CA 1
ATOM 4167 C C . TRP B 1 198 ? -2.166 14.125 17.969 1 83.5 198 TRP B C 1
ATOM 4169 O O . TRP B 1 198 ? -1.606 14.883 18.766 1 83.5 198 TRP B O 1
ATOM 4179 N N . SER B 1 199 ? -1.637 13.047 17.297 1 76.69 199 SER B N 1
ATOM 4180 C CA . SER B 1 199 ? -0.28 12.664 17.672 1 76.69 199 SER B CA 1
ATOM 4181 C C . SER B 1 199 ? 0.75 13.617 17.078 1 76.69 199 SER B C 1
ATOM 4183 O O . SER B 1 199 ? 0.557 14.148 15.984 1 76.69 199 SER B O 1
ATOM 4185 N N . ASN B 1 200 ? 1.862 13.812 17.859 1 74.44 200 ASN B N 1
ATOM 4186 C CA . ASN B 1 200 ? 2.955 14.695 17.469 1 74.44 200 ASN B CA 1
ATOM 4187 C C . ASN B 1 200 ? 2.459 16.109 17.203 1 74.44 200 ASN B C 1
ATOM 4189 O O . ASN B 1 200 ? 2.998 16.812 16.344 1 74.44 200 ASN B O 1
ATOM 4193 N N . SER B 1 201 ? 1.408 16.438 17.766 1 79.69 201 SER B N 1
ATOM 4194 C CA . SER B 1 201 ? 0.859 17.797 17.703 1 79.69 201 SER B CA 1
ATOM 4195 C C . SER B 1 201 ? 1.041 18.531 19.031 1 79.69 201 SER B C 1
ATOM 4197 O O . SER B 1 201 ? 1.09 17.906 20.094 1 79.69 201 SER B O 1
ATOM 4199 N N . PRO B 1 202 ? 1.187 19.891 18.891 1 80.38 202 PRO B N 1
ATOM 4200 C CA . PRO B 1 202 ? 1.218 20.641 20.156 1 80.38 202 PRO B CA 1
ATOM 4201 C C . PRO B 1 202 ? 0.017 20.344 21.047 1 80.38 202 PRO B C 1
ATOM 4203 O O . PRO B 1 202 ? -1.019 19.875 20.562 1 80.38 202 PRO B O 1
ATOM 4206 N N . GLU B 1 203 ? 0.236 20.516 22.328 1 83.69 203 GLU B N 1
ATOM 4207 C CA . GLU B 1 203 ? -0.808 20.203 23.312 1 83.69 203 GLU B CA 1
ATOM 4208 C C . GLU B 1 203 ? -2.117 20.906 22.953 1 83.69 203 GLU B C 1
ATOM 4210 O O . GLU B 1 203 ? -2.129 22.109 22.672 1 83.69 203 GLU B O 1
ATOM 4215 N N . GLY B 1 204 ? -3.135 20.125 22.969 1 89 204 GLY B N 1
ATOM 4216 C CA . GLY B 1 204 ? -4.469 20.656 22.734 1 89 204 GLY B CA 1
ATOM 4217 C C . GLY B 1 204 ? -4.742 20.984 21.281 1 89 204 GLY B C 1
ATOM 4218 O O . GLY B 1 204 ? -5.809 21.5 20.938 1 89 204 GLY B O 1
ATOM 4219 N N . MET B 1 205 ? -3.779 20.703 20.469 1 92.75 205 MET B N 1
ATOM 4220 C CA . MET B 1 205 ? -3.928 21.031 19.047 1 92.75 205 MET B CA 1
ATOM 4221 C C . MET B 1 205 ? -4.059 19.766 18.203 1 92.75 205 MET B C 1
ATOM 4223 O O . MET B 1 205 ? -3.504 18.719 18.547 1 92.75 205 MET B O 1
ATOM 4227 N N . MET B 1 206 ? -4.859 19.906 17.156 1 93.69 206 MET B N 1
ATOM 4228 C CA . MET B 1 206 ? -4.906 18.891 16.109 1 93.69 206 MET B CA 1
ATOM 4229 C C . MET B 1 206 ? -4.152 19.375 14.867 1 93.69 206 MET B C 1
ATOM 4231 O O . MET B 1 206 ? -4.273 20.531 14.461 1 93.69 206 MET B O 1
ATOM 4235 N N . THR B 1 207 ? -3.316 18.5 14.375 1 93.56 207 THR B N 1
ATOM 4236 C CA . THR B 1 207 ? -2.639 18.797 13.117 1 93.56 207 THR B CA 1
ATOM 4237 C C . THR B 1 207 ? -3.48 18.344 11.93 1 93.56 207 THR B C 1
ATOM 4239 O O . THR B 1 207 ? -4.031 17.234 11.938 1 93.56 207 THR B O 1
ATOM 4242 N N . LEU B 1 208 ? -3.625 19.219 10.961 1 96.5 208 LEU B N 1
ATOM 4243 C CA . LEU B 1 208 ? -4.363 18.922 9.734 1 96.5 208 LEU B CA 1
ATOM 4244 C C . LEU B 1 208 ? -3.406 18.656 8.578 1 96.5 208 LEU B C 1
ATOM 4246 O O . LEU B 1 208 ? -2.248 19.078 8.617 1 96.5 208 LEU B O 1
ATOM 4250 N N . LEU B 1 209 ? -3.895 17.922 7.582 1 95.56 209 LEU B N 1
ATOM 4251 C CA . LEU B 1 209 ? -3.143 17.828 6.332 1 95.56 209 LEU B CA 1
ATOM 4252 C C . LEU B 1 209 ? -2.986 19.219 5.699 1 95.56 209 LEU B C 1
ATOM 4254 O O . LEU B 1 209 ? -3.75 20.125 6.008 1 95.56 209 LEU B O 1
ATOM 4258 N N . PRO B 1 210 ? -1.938 19.359 4.809 1 95.88 210 PRO B N 1
ATOM 4259 C CA . PRO B 1 210 ? -1.913 20.594 4.023 1 95.88 210 PRO B CA 1
ATOM 4260 C C . PRO B 1 210 ? -3.248 20.891 3.344 1 95.88 210 PRO B C 1
ATOM 4262 O O . PRO B 1 210 ? -3.969 19.953 2.967 1 95.88 210 PRO B O 1
ATOM 4265 N N . GLU B 1 211 ? -3.605 22.172 3.227 1 94.81 211 GLU B N 1
ATOM 4266 C CA . GLU B 1 211 ? -4.883 22.547 2.627 1 94.81 211 GLU B CA 1
ATOM 4267 C C . GLU B 1 211 ? -5.047 21.906 1.248 1 94.81 211 GLU B C 1
ATOM 4269 O O . GLU B 1 211 ? -6.117 21.391 0.924 1 94.81 211 GLU B O 1
ATOM 4274 N N . ASP B 1 212 ? -4.109 22.016 0.456 1 94.5 212 ASP B N 1
ATOM 4275 C CA . ASP B 1 212 ? -3.996 21.375 -0.851 1 94.5 212 ASP B CA 1
ATOM 4276 C C . ASP B 1 212 ? -2.645 20.672 -1.009 1 94.5 212 ASP B C 1
ATOM 4278 O O . ASP B 1 212 ? -1.674 21.297 -1.454 1 94.5 212 ASP B O 1
ATOM 4282 N N . PRO B 1 213 ? -2.672 19.359 -0.69 1 95.5 213 PRO B N 1
ATOM 4283 C CA . PRO B 1 213 ? -1.393 18.641 -0.688 1 95.5 213 PRO B CA 1
ATOM 4284 C C . PRO B 1 213 ? -0.701 18.672 -2.049 1 95.5 213 PRO B C 1
ATOM 4286 O O . PRO B 1 213 ? 0.53 18.719 -2.119 1 95.5 213 PRO B O 1
ATOM 4289 N N . ASP B 1 214 ? -1.424 18.625 -3.145 1 95.38 214 ASP B N 1
ATOM 4290 C CA . ASP B 1 214 ? -0.812 18.703 -4.469 1 95.38 214 ASP B CA 1
ATOM 4291 C C . ASP B 1 214 ? -0.154 20.062 -4.688 1 95.38 214 ASP B C 1
ATOM 4293 O O . ASP B 1 214 ? 0.942 20.156 -5.246 1 95.38 214 ASP B O 1
ATOM 4297 N N . ALA B 1 215 ? -0.827 21.078 -4.309 1 96.38 215 ALA B N 1
ATOM 4298 C CA . ALA B 1 215 ? -0.254 22.422 -4.43 1 96.38 215 ALA B CA 1
ATOM 4299 C C . ALA B 1 215 ? 1 22.562 -3.572 1 96.38 215 ALA B C 1
ATOM 4301 O O . ALA B 1 215 ? 1.983 23.172 -3.994 1 96.38 215 ALA B O 1
ATOM 4302 N N . SER B 1 216 ? 0.917 22.016 -2.318 1 97.44 216 SER B N 1
ATOM 4303 C CA . SER B 1 216 ? 2.086 22.047 -1.446 1 97.44 216 SER B CA 1
ATOM 4304 C C . SER B 1 216 ? 3.266 21.328 -2.082 1 97.44 216 SER B C 1
ATOM 4306 O O . SER B 1 216 ? 4.395 21.828 -2.064 1 97.44 216 SER B O 1
ATOM 4308 N N . ALA B 1 217 ? 3.006 20.156 -2.625 1 97.81 217 ALA B N 1
ATOM 4309 C CA . ALA B 1 217 ? 4.055 19.406 -3.303 1 97.81 217 ALA B CA 1
ATOM 4310 C C . ALA B 1 217 ? 4.633 20.188 -4.473 1 97.81 217 ALA B C 1
ATOM 4312 O O . ALA B 1 217 ? 5.852 20.219 -4.672 1 97.81 217 ALA B O 1
ATOM 4313 N N . ARG B 1 218 ? 3.789 20.828 -5.242 1 97.94 218 ARG B N 1
ATOM 4314 C CA . ARG B 1 218 ? 4.215 21.609 -6.398 1 97.94 218 ARG B CA 1
ATOM 4315 C C . ARG B 1 218 ? 5.105 22.781 -5.973 1 97.94 218 ARG B C 1
ATOM 4317 O O . ARG B 1 218 ? 6.145 23.031 -6.586 1 97.94 218 ARG B O 1
ATOM 4324 N N . GLU B 1 219 ? 4.668 23.453 -4.945 1 98.06 219 GLU B N 1
ATOM 4325 C CA . GLU B 1 219 ? 5.457 24.578 -4.453 1 98.06 219 GLU B CA 1
ATOM 4326 C C . GLU B 1 219 ? 6.836 24.125 -3.986 1 98.06 219 GLU B C 1
ATOM 4328 O O . GLU B 1 219 ? 7.848 24.766 -4.297 1 98.06 219 GLU B O 1
ATOM 4333 N N . ILE B 1 220 ? 6.867 23.047 -3.229 1 98.31 220 ILE B N 1
ATOM 4334 C CA . ILE B 1 220 ? 8.133 22.516 -2.754 1 98.31 220 ILE B CA 1
ATOM 4335 C C . ILE B 1 220 ? 8.992 22.094 -3.943 1 98.31 220 ILE B C 1
ATOM 4337 O O . ILE B 1 220 ? 10.195 22.375 -3.984 1 98.31 220 ILE B O 1
ATOM 4341 N N . ARG B 1 221 ? 8.422 21.406 -4.898 1 98.44 221 ARG B N 1
ATOM 4342 C CA . ARG B 1 221 ? 9.133 20.953 -6.09 1 98.44 221 ARG B CA 1
ATOM 4343 C C . ARG B 1 221 ? 9.766 22.141 -6.828 1 98.44 221 ARG B C 1
ATOM 4345 O O . ARG B 1 221 ? 10.945 22.094 -7.184 1 98.44 221 ARG B O 1
ATOM 4352 N N . GLU B 1 222 ? 8.961 23.156 -7.09 1 98.12 222 GLU B N 1
ATOM 4353 C CA . GLU B 1 222 ? 9.445 24.344 -7.805 1 98.12 222 GLU B CA 1
ATOM 4354 C C . GLU B 1 222 ? 10.609 24.984 -7.07 1 98.12 222 GLU B C 1
ATOM 4356 O O . GLU B 1 222 ? 11.602 25.375 -7.695 1 98.12 222 GLU B O 1
ATOM 4361 N N . GLN B 1 223 ? 10.492 25.094 -5.773 1 98.25 223 GLN B N 1
ATOM 4362 C CA . GLN B 1 223 ? 11.562 25.672 -4.984 1 98.25 223 GLN B CA 1
ATOM 4363 C C . GLN B 1 223 ? 12.82 24.812 -5.031 1 98.25 223 GLN B C 1
ATOM 4365 O O . GLN B 1 223 ? 13.938 25.328 -5.094 1 98.25 223 GLN B O 1
ATOM 4370 N N . LEU B 1 224 ? 12.664 23.5 -4.965 1 98 224 LEU B N 1
ATOM 4371 C CA . LEU B 1 224 ? 13.797 22.594 -5.066 1 98 224 LEU B CA 1
ATOM 4372 C C . LEU B 1 224 ? 14.477 22.719 -6.426 1 98 224 LEU B C 1
ATOM 4374 O O . LEU B 1 224 ? 15.703 22.781 -6.512 1 98 224 LEU B O 1
ATOM 4378 N N . GLU B 1 225 ? 13.672 22.766 -7.465 1 97.5 225 GLU B N 1
ATOM 4379 C CA . GLU B 1 225 ? 14.219 22.906 -8.812 1 97.5 225 GLU B CA 1
ATOM 4380 C C . GLU B 1 225 ? 14.977 24.219 -8.977 1 97.5 225 GLU B C 1
ATOM 4382 O O . GLU B 1 225 ? 16.047 24.25 -9.57 1 97.5 225 GLU B O 1
ATOM 4387 N N . ASP B 1 226 ? 14.406 25.25 -8.453 1 97.12 226 ASP B N 1
ATOM 4388 C CA . ASP B 1 226 ? 15.023 26.578 -8.531 1 97.12 226 ASP B CA 1
ATOM 4389 C C . ASP B 1 226 ? 16.375 26.578 -7.836 1 97.12 226 ASP B C 1
ATOM 4391 O O . ASP B 1 226 ? 17.328 27.203 -8.328 1 97.12 226 ASP B O 1
ATOM 4395 N N . ARG B 1 227 ? 16.531 25.922 -6.75 1 95.94 227 ARG B N 1
ATOM 4396 C CA . ARG B 1 227 ? 17.703 26.031 -5.898 1 95.94 227 ARG B CA 1
ATOM 4397 C C . ARG B 1 227 ? 18.75 24.984 -6.285 1 95.94 227 ARG B C 1
ATOM 4399 O O . ARG B 1 227 ? 19.938 25.156 -6.008 1 95.94 227 ARG B O 1
ATOM 4406 N N . THR B 1 228 ? 18.359 23.906 -6.906 1 95.5 228 THR B N 1
ATOM 4407 C CA . THR B 1 228 ? 19.297 22.828 -7.184 1 95.5 228 THR B CA 1
ATOM 4408 C C . THR B 1 228 ? 19.516 22.672 -8.688 1 95.5 228 THR B C 1
ATOM 4410 O O . THR B 1 228 ? 20.516 22.094 -9.117 1 95.5 228 THR B O 1
ATOM 4413 N N . GLY B 1 229 ? 18.547 23.047 -9.5 1 95.31 229 GLY B N 1
ATOM 4414 C CA . GLY B 1 229 ? 18.594 22.859 -10.938 1 95.31 229 GLY B CA 1
ATOM 4415 C C . GLY B 1 229 ? 18.156 21.484 -11.375 1 95.31 229 GLY B C 1
ATOM 4416 O O . GLY B 1 229 ? 18.078 21.188 -12.578 1 95.31 229 GLY B O 1
ATOM 4417 N N . ALA B 1 230 ? 17.797 20.672 -10.469 1 96.56 230 ALA B N 1
ATOM 4418 C CA . ALA B 1 230 ? 17.406 19.297 -10.781 1 96.56 230 ALA B CA 1
ATOM 4419 C C . ALA B 1 230 ? 15.938 19.219 -11.18 1 96.56 230 ALA B C 1
ATOM 4421 O O . ALA B 1 230 ? 15.086 19.875 -10.57 1 96.56 230 ALA B O 1
ATOM 4422 N N . ASP B 1 231 ? 15.656 18.484 -12.25 1 96.88 231 ASP B N 1
ATOM 4423 C CA . ASP B 1 231 ? 14.289 18.109 -12.602 1 96.88 231 ASP B CA 1
ATOM 4424 C C . ASP B 1 231 ? 13.828 16.891 -11.805 1 96.88 231 ASP B C 1
ATOM 4426 O O . ASP B 1 231 ? 14.305 15.781 -12.031 1 96.88 231 ASP B O 1
ATOM 4430 N N . LEU B 1 232 ? 12.938 17.125 -10.859 1 97.94 232 LEU B N 1
ATOM 4431 C CA . LEU B 1 232 ? 12.594 16.062 -9.914 1 97.94 232 LEU B CA 1
ATOM 4432 C C . LEU B 1 232 ? 11.102 16.062 -9.602 1 97.94 232 LEU B C 1
ATOM 4434 O O . LEU B 1 232 ? 10.359 16.906 -10.125 1 97.94 232 LEU B O 1
ATOM 4438 N N . ALA B 1 233 ? 10.609 15.07 -8.906 1 98.25 233 ALA B N 1
ATOM 4439 C CA . ALA B 1 233 ? 9.234 14.992 -8.43 1 98.25 233 ALA B CA 1
ATOM 4440 C C . ALA B 1 233 ? 9.18 15.055 -6.902 1 98.25 233 ALA B C 1
ATOM 4442 O O . ALA B 1 233 ? 10.18 14.797 -6.227 1 98.25 233 ALA B O 1
ATOM 4443 N N . VAL B 1 234 ? 8.07 15.484 -6.375 1 98.62 234 VAL B N 1
ATOM 4444 C CA . VAL B 1 234 ? 7.832 15.523 -4.938 1 98.62 234 VAL B CA 1
ATOM 4445 C C . VAL B 1 234 ? 6.535 14.789 -4.605 1 98.62 234 VAL B C 1
ATOM 4447 O O . VAL B 1 234 ? 5.527 14.961 -5.297 1 98.62 234 VAL B O 1
ATOM 4450 N N . ILE B 1 235 ? 6.582 13.93 -3.615 1 98.12 235 ILE B N 1
ATOM 4451 C CA . ILE B 1 235 ? 5.414 13.227 -3.102 1 98.12 235 ILE B CA 1
ATOM 4452 C C . ILE B 1 235 ? 5.254 13.508 -1.609 1 98.12 235 ILE B C 1
ATOM 4454 O O . ILE B 1 235 ? 6.234 13.516 -0.863 1 98.12 235 ILE B O 1
ATOM 4458 N N . LEU B 1 236 ? 4.055 13.805 -1.188 1 96.94 236 LEU B N 1
ATOM 4459 C CA . LEU B 1 236 ? 3.729 13.898 0.232 1 96.94 236 LEU B CA 1
ATOM 4460 C C . LEU B 1 236 ? 3.127 12.586 0.737 1 96.94 236 LEU B C 1
ATOM 4462 O O . LEU B 1 236 ? 2.199 12.047 0.127 1 96.94 236 LEU B O 1
ATOM 4466 N N . ALA B 1 237 ? 3.676 12.109 1.826 1 95.88 237 ALA B N 1
ATOM 4467 C CA . ALA B 1 237 ? 3.307 10.812 2.387 1 95.88 237 ALA B CA 1
ATOM 4468 C C . ALA B 1 237 ? 2.512 10.977 3.678 1 95.88 237 ALA B C 1
ATOM 4470 O O . ALA B 1 237 ? 2.816 11.852 4.496 1 95.88 237 ALA B O 1
ATOM 4471 N N . ASP B 1 238 ? 1.547 10.156 3.893 1 93.25 238 ASP B N 1
ATOM 4472 C CA . ASP B 1 238 ? 0.809 10.055 5.148 1 93.25 238 ASP B CA 1
ATOM 4473 C C . ASP B 1 238 ? 0.471 8.602 5.477 1 93.25 238 ASP B C 1
ATOM 4475 O O . ASP B 1 238 ? 0.371 7.766 4.578 1 93.25 238 ASP B O 1
ATOM 4479 N N . SER B 1 239 ? 0.32 8.352 6.75 1 89.5 239 SER B N 1
ATOM 4480 C CA . SER B 1 239 ? 0.007 7 7.207 1 89.5 239 SER B CA 1
ATOM 4481 C C . SER B 1 239 ? -1.483 6.703 7.074 1 89.5 239 SER B C 1
ATOM 4483 O O . SER B 1 239 ? -2.32 7.516 7.469 1 89.5 239 SER B O 1
ATOM 4485 N N . GLU B 1 240 ? -1.801 5.598 6.477 1 87.81 240 GLU B N 1
ATOM 4486 C CA . GLU B 1 240 ? -3.182 5.16 6.297 1 87.81 240 GLU B CA 1
ATOM 4487 C C . GLU B 1 240 ? -3.408 3.785 6.926 1 87.81 240 GLU B C 1
ATOM 4489 O O . GLU B 1 240 ? -2.525 2.928 6.887 1 87.81 240 GLU B O 1
ATOM 4494 N N . ILE B 1 241 ? -4.602 3.65 7.43 1 80.75 241 ILE B N 1
ATOM 4495 C CA . ILE B 1 241 ? -4.969 2.344 7.969 1 80.75 241 ILE B CA 1
ATOM 4496 C C . ILE B 1 241 ? -5.168 1.353 6.824 1 80.75 241 ILE B C 1
ATOM 4498 O O . ILE B 1 241 ? -5.855 1.653 5.848 1 80.75 241 ILE B O 1
ATOM 4502 N N . MET B 1 242 ? -4.441 0.266 6.934 1 76.69 242 MET B N 1
ATOM 4503 C CA . MET B 1 242 ? -4.535 -0.817 5.961 1 76.69 242 MET B CA 1
ATOM 4504 C C . MET B 1 242 ? -4.574 -2.174 6.656 1 76.69 242 MET B C 1
ATOM 4506 O O . MET B 1 242 ? -3.621 -2.553 7.344 1 76.69 242 MET B O 1
ATOM 4510 N N . GLY B 1 243 ? -5.672 -2.891 6.395 1 70.19 243 GLY B N 1
ATOM 4511 C CA . GLY B 1 243 ? -5.762 -4.219 6.977 1 70.19 243 GLY B CA 1
ATOM 4512 C C . GLY B 1 243 ? -5.566 -4.223 8.484 1 70.19 243 GLY B C 1
ATOM 4513 O O . GLY B 1 243 ? -6.293 -3.547 9.211 1 70.19 243 GLY B O 1
ATOM 4514 N N . SER B 1 244 ? -4.449 -4.945 8.852 1 70.12 244 SER B N 1
ATOM 4515 C CA . SER B 1 244 ? -4.164 -5.137 10.273 1 70.12 244 SER B CA 1
ATOM 4516 C C . SER B 1 244 ? -3.234 -4.051 10.797 1 70.12 244 SER B C 1
ATOM 4518 O O . SER B 1 244 ? -2.91 -4.027 11.992 1 70.12 244 SER B O 1
ATOM 4520 N N . GLY B 1 245 ? -2.932 -3.127 9.938 1 80.56 245 GLY B N 1
ATOM 4521 C CA . GLY B 1 245 ? -1.987 -2.096 10.328 1 80.56 245 GLY B CA 1
ATOM 4522 C C . GLY B 1 245 ? -2.07 -0.847 9.477 1 80.56 245 GLY B C 1
ATOM 4523 O O . GLY B 1 245 ? -3.164 -0.395 9.133 1 80.56 245 GLY B O 1
ATOM 4524 N N . SER B 1 246 ? -0.905 -0.305 9.32 1 85.56 246 SER B N 1
ATOM 4525 C CA . SER B 1 246 ? -0.859 0.93 8.547 1 85.56 246 SER B CA 1
ATOM 4526 C C . SER B 1 246 ? 0.266 0.896 7.516 1 85.56 246 SER B C 1
ATOM 4528 O O . SER B 1 246 ? 1.21 0.114 7.648 1 85.56 246 SER B O 1
ATOM 4530 N N . MET B 1 247 ? 0.077 1.622 6.492 1 89.12 247 MET B N 1
ATOM 4531 C CA . MET B 1 247 ? 1.074 1.9 5.465 1 89.12 247 MET B CA 1
ATOM 4532 C C . MET B 1 247 ? 1.039 3.369 5.055 1 89.12 247 MET B C 1
ATOM 4534 O O . MET B 1 247 ? -0.008 4.016 5.133 1 89.12 247 MET B O 1
ATOM 4538 N N . ASP B 1 248 ? 2.221 3.812 4.723 1 92.25 248 ASP B N 1
ATOM 4539 C CA . ASP B 1 248 ? 2.223 5.172 4.195 1 92.25 248 ASP B CA 1
ATOM 4540 C C . ASP B 1 248 ? 1.853 5.188 2.715 1 92.25 248 ASP B C 1
ATOM 4542 O O . ASP B 1 248 ? 2.322 4.352 1.943 1 92.25 248 ASP B O 1
ATOM 4546 N N . LEU B 1 249 ? 0.962 6.078 2.396 1 93.06 249 LEU B N 1
ATOM 4547 C CA . LEU B 1 249 ? 0.528 6.285 1.019 1 93.06 249 LEU B CA 1
ATOM 4548 C C . LEU B 1 249 ? 0.668 7.754 0.619 1 93.06 249 LEU B C 1
ATOM 4550 O O . LEU B 1 249 ? 0.851 8.617 1.477 1 93.06 249 LEU B O 1
ATOM 4554 N N . ALA B 1 250 ? 0.644 7.934 -0.666 1 94.88 250 ALA B N 1
ATOM 4555 C CA . ALA B 1 250 ? 0.766 9.289 -1.192 1 94.88 250 ALA B CA 1
ATOM 4556 C C . ALA B 1 250 ? -0.53 10.07 -0.998 1 94.88 250 ALA B C 1
ATOM 4558 O O . ALA B 1 250 ? -1.616 9.57 -1.3 1 94.88 250 ALA B O 1
ATOM 4559 N N . VAL B 1 251 ? -0.373 11.312 -0.489 1 94.31 251 VAL B N 1
ATOM 4560 C CA . VAL B 1 251 ? -1.559 12.148 -0.325 1 94.31 251 VAL B CA 1
ATOM 4561 C C . VAL B 1 251 ? -1.462 13.367 -1.238 1 94.31 251 VAL B C 1
ATOM 4563 O O . VAL B 1 251 ? -2.441 14.094 -1.417 1 94.31 251 VAL B O 1
ATOM 4566 N N . GLY B 1 252 ? -0.346 13.602 -1.844 1 94.94 252 GLY B N 1
ATOM 4567 C CA . GLY B 1 252 ? -0.082 14.648 -2.816 1 94.94 252 GLY B CA 1
ATOM 4568 C C . GLY B 1 252 ? 1.185 14.414 -3.617 1 94.94 252 GLY B C 1
ATOM 4569 O O . GLY B 1 252 ? 2.104 13.734 -3.152 1 94.94 252 GLY B O 1
ATOM 4570 N N . CYS B 1 253 ? 1.124 14.945 -4.82 1 96.38 253 CYS B N 1
ATOM 4571 C CA . CYS B 1 253 ? 2.355 14.812 -5.59 1 96.38 253 CYS B CA 1
ATOM 4572 C C . CYS B 1 253 ? 2.432 15.867 -6.688 1 96.38 253 CYS B C 1
ATOM 4574 O O . CYS B 1 253 ? 1.43 16.5 -7.008 1 96.38 253 CYS B O 1
ATOM 4576 N N . SER B 1 254 ? 3.572 16.078 -7.141 1 97.75 254 SER B N 1
ATOM 4577 C CA . SER B 1 254 ? 3.875 16.953 -8.273 1 97.75 254 SER B CA 1
ATOM 4578 C C . SER B 1 254 ? 5.113 16.484 -9.023 1 97.75 254 SER B C 1
ATOM 4580 O O . SER B 1 254 ? 6.066 15.992 -8.414 1 97.75 254 SER B O 1
ATOM 4582 N N . GLY B 1 255 ? 5.082 16.594 -10.398 1 97.38 255 GLY B N 1
ATOM 4583 C CA . GLY B 1 255 ? 6.199 16.188 -11.234 1 97.38 255 GLY B CA 1
ATOM 4584 C C . GLY B 1 255 ? 6.164 14.711 -11.602 1 97.38 255 GLY B C 1
ATOM 4585 O O . GLY B 1 255 ? 7.117 14.195 -12.188 1 97.38 255 GLY B O 1
ATOM 4586 N N . ILE B 1 256 ? 5.059 14.086 -11.266 1 95 256 ILE B N 1
ATOM 4587 C CA . ILE B 1 256 ? 4.934 12.656 -11.539 1 95 256 ILE B CA 1
ATOM 4588 C C . ILE B 1 256 ? 3.461 12.289 -11.719 1 95 256 ILE B C 1
ATOM 4590 O O . ILE B 1 256 ? 2.592 12.828 -11.031 1 95 256 ILE B O 1
ATOM 4594 N N . GLU B 1 257 ? 3.271 11.383 -12.664 1 91.12 257 GLU B N 1
ATOM 4595 C CA . GLU B 1 257 ? 1.946 10.773 -12.734 1 91.12 257 GLU B CA 1
ATOM 4596 C C . GLU B 1 257 ? 1.737 9.773 -11.594 1 91.12 257 GLU B C 1
ATOM 4598 O O . GLU B 1 257 ? 2.613 8.961 -11.312 1 91.12 257 GLU B O 1
ATOM 4603 N N . ALA B 1 258 ? 0.713 9.945 -10.859 1 88.88 258 ALA B N 1
ATOM 4604 C CA . ALA B 1 258 ? 0.458 9.109 -9.688 1 88.88 258 ALA B CA 1
ATOM 4605 C C . ALA B 1 258 ? 0.135 7.676 -10.102 1 88.88 258 ALA B C 1
ATOM 4607 O O . ALA B 1 258 ? 0.293 6.746 -9.312 1 88.88 258 ALA B O 1
ATOM 4608 N N . ILE B 1 259 ? -0.359 7.5 -11.266 1 85.75 259 ILE B N 1
ATOM 4609 C CA . ILE B 1 259 ? -0.801 6.207 -11.773 1 85.75 259 ILE B CA 1
ATOM 4610 C C . ILE B 1 259 ? -0.085 5.902 -13.086 1 85.75 259 ILE B C 1
ATOM 4612 O O . ILE B 1 259 ? 0.064 6.781 -13.938 1 85.75 259 ILE B O 1
ATOM 4616 N N . ASP B 1 260 ? 0.541 4.723 -13.078 1 78.81 260 ASP B N 1
ATOM 4617 C CA . ASP B 1 260 ? 1.056 4.23 -14.352 1 78.81 260 ASP B CA 1
ATOM 4618 C C . ASP B 1 260 ? -0.027 3.486 -15.125 1 78.81 260 ASP B C 1
ATOM 4620 O O . ASP B 1 260 ? -0.449 2.398 -14.727 1 78.81 260 ASP B O 1
ATOM 4624 N N . SER B 1 261 ? -0.399 4.121 -16.188 1 71.44 261 SER B N 1
ATOM 4625 C CA . SER B 1 261 ? -1.556 3.682 -16.953 1 71.44 261 SER B CA 1
ATOM 4626 C C . SER B 1 261 ? -1.155 2.672 -18.031 1 71.44 261 SER B C 1
ATOM 4628 O O . SER B 1 261 ? -0.667 3.049 -19.094 1 71.44 261 SER B O 1
ATOM 4630 N N . ASN B 1 262 ? -1.143 1.482 -17.719 1 68.75 262 ASN B N 1
ATOM 4631 C CA . ASN B 1 262 ? -0.884 0.417 -18.672 1 68.75 262 ASN B CA 1
ATOM 4632 C C . ASN B 1 262 ? -2.014 -0.609 -18.703 1 68.75 262 ASN B C 1
ATOM 4634 O O . ASN B 1 262 ? -1.771 -1.801 -18.891 1 68.75 262 ASN B O 1
ATOM 4638 N N . PHE B 1 263 ? -3.166 0.011 -18.484 1 66 263 PHE B N 1
ATOM 4639 C CA . PHE B 1 263 ? -4.312 -0.889 -18.406 1 66 263 PHE B CA 1
ATOM 4640 C C . PHE B 1 263 ? -4.562 -1.551 -19.766 1 66 263 PHE B C 1
ATOM 4642 O O . PHE B 1 263 ? -4.488 -0.896 -20.797 1 66 263 PHE B O 1
ATOM 4649 N N . ALA B 1 264 ? -4.746 -2.83 -19.625 1 59.91 264 ALA B N 1
ATOM 4650 C CA . ALA B 1 264 ? -5.203 -3.691 -20.703 1 59.91 264 ALA B CA 1
ATOM 4651 C C . ALA B 1 264 ? -4.121 -3.852 -21.766 1 59.91 264 ALA B C 1
ATOM 4653 O O . ALA B 1 264 ? -4.414 -3.84 -22.969 1 59.91 264 ALA B O 1
ATOM 4654 N N . ARG B 1 265 ? -2.857 -3.828 -21.312 1 67.75 265 ARG B N 1
ATOM 4655 C CA . ARG B 1 265 ? -1.829 -4.324 -22.219 1 67.75 265 ARG B CA 1
ATOM 4656 C C . ARG B 1 265 ? -1.957 -5.832 -22.422 1 67.75 265 ARG B C 1
ATOM 4658 O O . ARG B 1 265 ? -2.693 -6.5 -21.688 1 67.75 265 ARG B O 1
ATOM 4665 N N . THR B 1 266 ? -1.458 -6.285 -23.516 1 67.56 266 THR B N 1
ATOM 4666 C CA . THR B 1 266 ? -1.558 -7.723 -23.734 1 67.56 266 THR B CA 1
ATOM 4667 C C . THR B 1 266 ? -0.554 -8.477 -22.875 1 67.56 266 THR B C 1
ATOM 4669 O O . THR B 1 266 ? 0.527 -7.969 -22.578 1 67.56 266 THR B O 1
ATOM 4672 N N . ASP B 1 267 ? -0.969 -9.672 -22.391 1 66.31 267 ASP B N 1
ATOM 4673 C CA . ASP B 1 267 ? -0.086 -10.492 -21.562 1 66.31 267 ASP B CA 1
ATOM 4674 C C . ASP B 1 267 ? 0.827 -11.359 -22.438 1 66.31 267 ASP B C 1
ATOM 4676 O O . ASP B 1 267 ? 0.974 -11.109 -23.625 1 66.31 267 ASP B O 1
ATOM 4680 N N . LEU B 1 268 ? 1.624 -12.242 -21.766 1 66.31 268 LEU B N 1
ATOM 4681 C CA . LEU B 1 268 ? 2.613 -13.086 -22.422 1 66.31 268 LEU B CA 1
ATOM 4682 C C . LEU B 1 268 ? 1.956 -13.984 -23.453 1 66.31 268 LEU B C 1
ATOM 4684 O O . LEU B 1 268 ? 2.633 -14.516 -24.344 1 66.31 268 LEU B O 1
ATOM 4688 N N . TYR B 1 269 ? 0.625 -14.148 -23.391 1 70.56 269 TYR B N 1
ATOM 4689 C CA . TYR B 1 269 ? -0.087 -15.031 -24.312 1 70.56 269 TYR B CA 1
ATOM 4690 C C . TYR B 1 269 ? -0.959 -14.234 -25.266 1 70.56 269 TYR B C 1
ATOM 4692 O O . TYR B 1 269 ? -1.803 -14.805 -25.969 1 70.56 269 TYR B O 1
ATOM 4700 N N . GLY B 1 270 ? -0.797 -12.898 -25.234 1 69.44 270 GLY B N 1
ATOM 4701 C CA . GLY B 1 270 ? -1.492 -12.047 -26.172 1 69.44 270 GLY B CA 1
ATOM 4702 C C . GLY B 1 270 ? -2.9 -11.688 -25.734 1 69.44 270 GLY B C 1
ATOM 4703 O O . GLY B 1 270 ? -3.68 -11.141 -26.516 1 69.44 270 GLY B O 1
ATOM 4704 N N . GLU B 1 271 ? -3.27 -12.094 -24.578 1 71.25 271 GLU B N 1
ATOM 4705 C CA . GLU B 1 271 ? -4.602 -11.805 -24.062 1 71.25 271 GLU B CA 1
ATOM 4706 C C . GLU B 1 271 ? -4.613 -10.508 -23.266 1 71.25 271 GLU B C 1
ATOM 4708 O O . GLU B 1 271 ? -3.602 -10.117 -22.672 1 71.25 271 GLU B O 1
ATOM 4713 N N . PRO B 1 272 ? -5.824 -9.898 -23.422 1 68.56 272 PRO B N 1
ATOM 4714 C CA . PRO B 1 272 ? -5.918 -8.664 -22.641 1 68.56 272 PRO B CA 1
ATOM 4715 C C . PRO B 1 272 ? -5.645 -8.891 -21.156 1 68.56 272 PRO B C 1
ATOM 4717 O O . PRO B 1 272 ? -6.23 -9.789 -20.547 1 68.56 272 PRO B O 1
ATOM 4720 N N . LYS B 1 273 ? -4.711 -8.109 -20.641 1 69.44 273 LYS B N 1
ATOM 4721 C CA . LYS B 1 273 ? -4.363 -8.211 -19.219 1 69.44 273 LYS B CA 1
ATOM 4722 C C . LYS B 1 273 ? -5.281 -7.344 -18.375 1 69.44 273 LYS B C 1
ATOM 4724 O O . LYS B 1 273 ? -5.48 -6.164 -18.656 1 69.44 273 LYS B O 1
ATOM 4729 N N . VAL B 1 274 ? -6.043 -8.141 -17.453 1 65.5 274 VAL B N 1
ATOM 4730 C CA . VAL B 1 274 ? -6.816 -7.391 -16.469 1 65.5 274 VAL B CA 1
ATOM 4731 C C . VAL B 1 274 ? -5.887 -6.836 -15.398 1 65.5 274 VAL B C 1
ATOM 4733 O O . VAL B 1 274 ? -5.141 -7.59 -14.766 1 65.5 274 VAL B O 1
ATOM 4736 N N . GLY B 1 275 ? -5.383 -5.629 -15.594 1 66.69 275 GLY B N 1
ATOM 4737 C CA . GLY B 1 275 ? -4.438 -4.973 -14.703 1 66.69 275 GLY B CA 1
ATOM 4738 C C . GLY B 1 275 ? -3.527 -3.994 -15.422 1 66.69 275 GLY B C 1
ATOM 4739 O O . GLY B 1 275 ? -3.793 -3.611 -16.562 1 66.69 275 GLY B O 1
ATOM 4740 N N . GLY B 1 276 ? -2.691 -3.508 -14.664 1 68.94 276 GLY B N 1
ATOM 4741 C CA . GLY B 1 276 ? -1.717 -2.623 -15.281 1 68.94 276 GLY B CA 1
ATOM 4742 C C . GLY B 1 276 ? -1.862 -1.177 -14.852 1 68.94 276 GLY B C 1
ATOM 4743 O O . GLY B 1 276 ? -1.158 -0.299 -15.359 1 68.94 276 GLY B O 1
ATOM 4744 N N . VAL B 1 277 ? -2.883 -1.03 -14.078 1 78.56 277 VAL B N 1
ATOM 4745 C CA . VAL B 1 277 ? -2.977 0.301 -13.484 1 78.56 277 VAL B CA 1
ATOM 4746 C C . VAL B 1 277 ? -2.258 0.321 -12.141 1 78.56 277 VAL B C 1
ATOM 4748 O O . VAL B 1 277 ? -2.852 0.002 -11.102 1 78.56 277 VAL B O 1
ATOM 4751 N N . ASP B 1 278 ? -1.017 0.718 -12.18 1 85.06 278 ASP B N 1
ATOM 4752 C CA . ASP B 1 278 ? -0.191 0.672 -10.977 1 85.06 278 ASP B CA 1
ATOM 4753 C C . ASP B 1 278 ? -0.2 2.016 -10.25 1 85.06 278 ASP B C 1
ATOM 4755 O O . ASP B 1 278 ? -0.026 3.064 -10.875 1 85.06 278 ASP B O 1
ATOM 4759 N N . LEU B 1 279 ? -0.391 1.917 -8.992 1 89.5 279 LEU B N 1
ATOM 4760 C CA . LEU B 1 279 ? -0.354 3.117 -8.164 1 89.5 279 LEU B CA 1
ATOM 4761 C C . LEU B 1 279 ? 1.08 3.471 -7.785 1 89.5 279 LEU B C 1
ATOM 4763 O O . LEU B 1 279 ? 1.466 3.348 -6.621 1 89.5 279 LEU B O 1
ATOM 4767 N N . VAL B 1 280 ? 1.778 4.047 -8.695 1 91.56 280 VAL B N 1
ATOM 4768 C CA . VAL B 1 280 ? 3.225 4.23 -8.617 1 91.56 280 VAL B CA 1
ATOM 4769 C C . VAL B 1 280 ? 3.562 5.18 -7.469 1 91.56 280 VAL B C 1
ATOM 4771 O O . VAL B 1 280 ? 4.512 4.941 -6.719 1 91.56 280 VAL B O 1
ATOM 4774 N N . ALA B 1 281 ? 2.83 6.242 -7.324 1 94 281 ALA B N 1
ATOM 4775 C CA . ALA B 1 281 ? 3.102 7.172 -6.227 1 94 281 ALA B CA 1
ATOM 4776 C C . ALA B 1 281 ? 2.957 6.48 -4.875 1 94 281 ALA B C 1
ATOM 4778 O O . ALA B 1 281 ? 3.756 6.711 -3.965 1 94 281 ALA B O 1
ATOM 4779 N N . ASN B 1 282 ? 1.958 5.648 -4.77 1 93.5 282 ASN B N 1
ATOM 4780 C CA . ASN B 1 282 ? 1.772 4.887 -3.537 1 93.5 282 ASN B CA 1
ATOM 4781 C C . ASN B 1 282 ? 2.916 3.904 -3.311 1 93.5 282 ASN B C 1
ATOM 4783 O O . ASN B 1 282 ? 3.389 3.744 -2.184 1 93.5 282 ASN B O 1
ATOM 4787 N N . GLU B 1 283 ? 3.287 3.289 -4.336 1 94.44 283 GLU B N 1
ATOM 4788 C CA . GLU B 1 283 ? 4.352 2.301 -4.203 1 94.44 283 GLU B CA 1
ATOM 4789 C C . GLU B 1 283 ? 5.676 2.961 -3.82 1 94.44 283 GLU B C 1
ATOM 4791 O O . GLU B 1 283 ? 6.402 2.455 -2.967 1 94.44 283 GLU B O 1
ATOM 4796 N N . ILE B 1 284 ? 5.957 4.086 -4.398 1 96.06 284 ILE B N 1
ATOM 4797 C CA . ILE B 1 284 ? 7.148 4.844 -4.031 1 96.06 284 ILE B CA 1
ATOM 4798 C C . ILE B 1 284 ? 7.066 5.25 -2.561 1 96.06 284 ILE B C 1
ATOM 4800 O O . ILE B 1 284 ? 8.047 5.117 -1.82 1 96.06 284 ILE B O 1
ATOM 4804 N N . THR B 1 285 ? 5.934 5.707 -2.188 1 96.56 285 THR B N 1
ATOM 4805 C CA . THR B 1 285 ? 5.723 6.16 -0.817 1 96.56 285 THR B CA 1
ATOM 4806 C C . THR B 1 285 ? 5.898 5.008 0.167 1 96.56 285 THR B C 1
ATOM 4808 O O . THR B 1 285 ? 6.566 5.152 1.192 1 96.56 285 THR B O 1
ATOM 4811 N N . ALA B 1 286 ? 5.301 3.883 -0.196 1 94.19 286 ALA B N 1
ATOM 4812 C CA . ALA B 1 286 ? 5.426 2.715 0.673 1 94.19 286 ALA B CA 1
ATOM 4813 C C . ALA B 1 286 ? 6.891 2.307 0.831 1 94.19 286 ALA B C 1
ATOM 4815 O O . ALA B 1 286 ? 7.34 2 1.938 1 94.19 286 ALA B O 1
ATOM 4816 N N . GLY B 1 287 ? 7.633 2.291 -0.228 1 94.31 287 GLY B N 1
ATOM 4817 C CA . GLY B 1 287 ? 9.062 2.023 -0.143 1 94.31 287 GLY B CA 1
ATOM 4818 C C . GLY B 1 287 ? 9.805 3.02 0.728 1 94.31 287 GLY B C 1
ATOM 4819 O O . GLY B 1 287 ? 10.688 2.641 1.496 1 94.31 287 GLY B O 1
ATOM 4820 N N . SER B 1 288 ? 9.445 4.254 0.666 1 94.75 288 SER B N 1
ATOM 4821 C CA . SER B 1 288 ? 10.078 5.312 1.448 1 94.75 288 SER B CA 1
ATOM 4822 C C . SER B 1 288 ? 9.758 5.164 2.934 1 94.75 288 SER B C 1
ATOM 4824 O O . SER B 1 288 ? 10.594 5.484 3.783 1 94.75 288 SER B O 1
ATOM 4826 N N . ALA B 1 289 ? 8.586 4.684 3.207 1 92.19 289 ALA B N 1
ATOM 4827 C CA . ALA B 1 289 ? 8.094 4.578 4.578 1 92.19 289 ALA B CA 1
ATOM 4828 C C . ALA B 1 289 ? 8.992 3.664 5.41 1 92.19 289 ALA B C 1
ATOM 4830 O O . ALA B 1 289 ? 9.047 3.789 6.637 1 92.19 289 ALA B O 1
ATOM 4831 N N . LEU B 1 290 ? 9.672 2.803 4.734 1 90.06 290 LEU B N 1
ATOM 4832 C CA . LEU B 1 290 ? 10.562 1.874 5.418 1 90.06 290 LEU B CA 1
ATOM 4833 C C . LEU B 1 290 ? 11.68 2.623 6.129 1 90.06 290 LEU B C 1
ATOM 4835 O O . LEU B 1 290 ? 12.336 2.07 7.02 1 90.06 290 LEU B O 1
ATOM 4839 N N . LEU B 1 291 ? 11.867 3.875 5.75 1 88.25 291 LEU B N 1
ATOM 4840 C CA . LEU B 1 291 ? 12.977 4.633 6.309 1 88.25 291 LEU B CA 1
ATOM 4841 C C . LEU B 1 291 ? 12.477 5.746 7.223 1 88.25 291 LEU B C 1
ATOM 4843 O O . LEU B 1 291 ? 13.258 6.34 7.969 1 88.25 291 LEU B O 1
ATOM 4847 N N . PHE B 1 292 ? 11.102 6.109 7.168 1 82.19 292 PHE B N 1
ATOM 4848 C CA . PHE B 1 292 ? 10.586 7.199 7.988 1 82.19 292 PHE B CA 1
ATOM 4849 C C . PHE B 1 292 ? 10.789 6.906 9.469 1 82.19 292 PHE B C 1
ATOM 4851 O O . PHE B 1 292 ? 11.047 7.816 10.258 1 82.19 292 PHE B O 1
ATOM 4858 N N . GLY B 1 293 ? 10.391 5.582 10.062 1 61.88 293 GLY B N 1
ATOM 4859 C CA . GLY B 1 293 ? 10.289 5.211 11.461 1 61.88 293 GLY B CA 1
ATOM 4860 C C . GLY B 1 293 ? 11.609 4.797 12.07 1 61.88 293 GLY B C 1
ATOM 4861 O O . GLY B 1 293 ? 11.656 4.348 13.219 1 61.88 293 GLY B O 1
ATOM 4862 N N . GLN B 1 294 ? 12.562 4.277 11.297 1 45.97 294 GLN B N 1
ATOM 4863 C CA . GLN B 1 294 ? 13.617 3.461 11.875 1 45.97 294 GLN B CA 1
ATOM 4864 C C . GLN B 1 294 ? 14.188 4.109 13.133 1 45.97 294 GLN B C 1
ATOM 4866 O O . GLN B 1 294 ? 14.641 3.416 14.047 1 45.97 294 GLN B O 1
ATOM 4871 N N . THR B 1 295 ? 14.828 5.078 13.172 1 39.62 295 THR B N 1
ATOM 4872 C CA . THR B 1 295 ? 15.531 5.465 14.391 1 39.62 295 THR B CA 1
ATOM 4873 C C . THR B 1 295 ? 14.734 6.508 15.172 1 39.62 295 THR B C 1
ATOM 4875 O O . THR B 1 295 ? 13.75 7.047 14.664 1 39.62 295 THR B O 1
ATOM 4878 N N . ASP B 1 296 ? 14.828 6.461 16.531 1 41.53 296 ASP B N 1
ATOM 4879 C CA . ASP B 1 296 ? 14.5 7.645 17.312 1 41.53 296 ASP B CA 1
ATOM 4880 C C . ASP B 1 296 ? 14.523 8.906 16.453 1 41.53 296 ASP B C 1
ATOM 4882 O O . ASP B 1 296 ? 14.164 9.984 16.922 1 41.53 296 ASP B O 1
ATOM 4886 N N . GLU B 1 297 ? 15.242 8.672 15.328 1 46.59 297 GLU B N 1
ATOM 4887 C CA . GLU B 1 297 ? 15.578 9.812 14.484 1 46.59 297 GLU B CA 1
ATOM 4888 C C . GLU B 1 297 ? 14.492 10.055 13.438 1 46.59 297 GLU B C 1
ATOM 4890 O O . GLU B 1 297 ? 14.062 9.125 12.758 1 46.59 297 GLU B O 1
ATOM 4895 N N . ARG B 1 298 ? 13.484 10.859 13.57 1 61.19 298 ARG B N 1
ATOM 4896 C CA . ARG B 1 298 ? 12.406 11.367 12.719 1 61.19 298 ARG B CA 1
ATOM 4897 C C . ARG B 1 298 ? 12.938 11.766 11.344 1 61.19 298 ARG B C 1
ATOM 4899 O O . ARG B 1 298 ? 13.625 12.781 11.211 1 61.19 298 ARG B O 1
ATOM 4906 N N . ILE B 1 299 ? 13.133 10.766 10.406 1 82.06 299 ILE B N 1
ATOM 4907 C CA . ILE B 1 299 ? 13.469 11.086 9.023 1 82.06 299 ILE B CA 1
ATOM 4908 C C . ILE B 1 299 ? 12.188 11.406 8.25 1 82.06 299 ILE B C 1
ATOM 4910 O O . ILE B 1 299 ? 11.523 10.5 7.738 1 82.06 299 ILE B O 1
ATOM 4914 N N . PRO B 1 300 ? 11.984 12.672 8.156 1 90.62 300 PRO B N 1
ATOM 4915 C CA . PRO B 1 300 ? 10.711 13.023 7.52 1 90.62 300 PRO B CA 1
ATOM 4916 C C . PRO B 1 300 ? 10.82 13.086 5.996 1 90.62 300 PRO B C 1
ATOM 4918 O O . PRO B 1 300 ? 9.812 13.281 5.312 1 90.62 300 PRO B O 1
ATOM 4921 N N . VAL B 1 301 ? 12.094 12.898 5.43 1 94.56 301 VAL B N 1
ATOM 4922 C CA . VAL B 1 301 ? 12.305 13.023 3.99 1 94.56 301 VAL B CA 1
ATOM 4923 C C . VAL B 1 301 ? 13.117 11.836 3.482 1 94.56 301 VAL B C 1
ATOM 4925 O O . VAL B 1 301 ? 14.109 11.445 4.098 1 94.56 301 VAL B O 1
ATOM 4928 N N . VAL B 1 302 ? 12.68 11.281 2.391 1 95.5 302 VAL B N 1
ATOM 4929 C CA . VAL B 1 302 ? 13.398 10.211 1.701 1 95.5 302 VAL B CA 1
ATOM 4930 C C . VAL B 1 302 ? 13.523 10.555 0.218 1 95.5 302 VAL B C 1
ATOM 4932 O O . VAL B 1 302 ? 12.578 11.055 -0.396 1 95.5 302 VAL B O 1
ATOM 4935 N N . VAL B 1 303 ? 14.703 10.305 -0.358 1 96.31 303 VAL B N 1
ATOM 4936 C CA . VAL B 1 303 ? 14.922 10.5 -1.788 1 96.31 303 VAL B CA 1
ATOM 4937 C C . VAL B 1 303 ? 15.008 9.141 -2.484 1 96.31 303 VAL B C 1
ATOM 4939 O O . VAL B 1 303 ? 15.828 8.297 -2.117 1 96.31 303 VAL B O 1
ATOM 4942 N N . ALA B 1 304 ? 14.078 8.922 -3.383 1 96.81 304 ALA B N 1
ATOM 4943 C CA . ALA B 1 304 ? 14.117 7.734 -4.238 1 96.81 304 ALA B CA 1
ATOM 4944 C C . ALA B 1 304 ? 14.836 8.031 -5.551 1 96.81 304 ALA B C 1
ATOM 4946 O O . ALA B 1 304 ? 14.523 9.016 -6.227 1 96.81 304 ALA B O 1
ATOM 4947 N N . ARG B 1 305 ? 15.789 7.188 -5.918 1 94.69 305 ARG B N 1
ATOM 4948 C CA . ARG B 1 305 ? 16.594 7.398 -7.121 1 94.69 305 ARG B CA 1
ATOM 4949 C C . ARG B 1 305 ? 16.656 6.129 -7.961 1 94.69 305 ARG B C 1
ATOM 4951 O O . ARG B 1 305 ? 16.812 5.031 -7.422 1 94.69 305 ARG B O 1
ATOM 4958 N N . GLY B 1 306 ? 16.516 6.25 -9.281 1 91.31 306 GLY B N 1
ATOM 4959 C CA . GLY B 1 306 ? 16.688 5.125 -10.188 1 91.31 306 GLY B CA 1
ATOM 4960 C C . GLY B 1 306 ? 15.383 4.637 -10.789 1 91.31 306 GLY B C 1
ATOM 4961 O O . GLY B 1 306 ? 15.344 3.592 -11.438 1 91.31 306 GLY B O 1
ATOM 4962 N N . LEU B 1 307 ? 14.359 5.383 -10.555 1 88.44 307 LEU B N 1
ATOM 4963 C CA . LEU B 1 307 ? 13.047 5 -11.07 1 88.44 307 LEU B CA 1
ATOM 4964 C C . LEU B 1 307 ? 12.75 5.715 -12.391 1 88.44 307 LEU B C 1
ATOM 4966 O O . LEU B 1 307 ? 13.047 6.898 -12.539 1 88.44 307 LEU B O 1
ATOM 4970 N N . ASP B 1 308 ? 12.258 4.957 -13.297 1 83.12 308 ASP B N 1
ATOM 4971 C CA . ASP B 1 308 ? 11.656 5.566 -14.484 1 83.12 308 ASP B CA 1
ATOM 4972 C C . ASP B 1 308 ? 10.172 5.828 -14.266 1 83.12 308 ASP B C 1
ATOM 4974 O O . ASP B 1 308 ? 9.406 4.91 -13.961 1 83.12 308 ASP B O 1
ATOM 4978 N N . TYR B 1 309 ? 9.797 7.09 -14.258 1 87.31 309 TYR B N 1
ATOM 4979 C CA . TYR B 1 309 ? 8.398 7.449 -14.055 1 87.31 309 TYR B CA 1
ATOM 4980 C C . TYR B 1 309 ? 7.953 8.484 -15.078 1 87.31 309 TYR B C 1
ATOM 4982 O O . TYR B 1 309 ? 8.781 9.133 -15.719 1 87.31 309 TYR B O 1
ATOM 4990 N N . GLU B 1 310 ? 6.703 8.594 -15.273 1 87.5 310 GLU B N 1
ATOM 4991 C CA . GLU B 1 310 ? 6.125 9.57 -16.188 1 87.5 310 GLU B CA 1
ATOM 4992 C C . GLU B 1 310 ? 5.93 10.922 -15.508 1 87.5 310 GLU B C 1
ATOM 4994 O O . GLU B 1 310 ? 5.352 10.992 -14.414 1 87.5 310 GLU B O 1
ATOM 4999 N N . ASP B 1 311 ? 6.43 11.961 -16.156 1 91.38 311 ASP B N 1
ATOM 5000 C CA . ASP B 1 311 ? 6.227 13.32 -15.664 1 91.38 311 ASP B CA 1
ATOM 5001 C C . ASP B 1 311 ? 4.75 13.703 -15.719 1 91.38 311 ASP B C 1
ATOM 5003 O O . ASP B 1 311 ? 4.047 13.367 -16.672 1 91.38 311 ASP B O 1
ATOM 5007 N N . GLY B 1 312 ? 4.297 14.375 -14.664 1 91.62 312 GLY B N 1
ATOM 5008 C CA . GLY B 1 312 ? 2.906 14.805 -14.648 1 91.62 312 GLY B CA 1
ATOM 5009 C C . GLY B 1 312 ? 2.469 15.359 -13.305 1 91.62 312 GLY B C 1
ATOM 5010 O O . GLY B 1 312 ? 3.291 15.531 -12.406 1 91.62 312 GLY B O 1
ATOM 5011 N N . GLU B 1 313 ? 1.25 15.797 -13.266 1 90.81 313 GLU B N 1
ATOM 5012 C CA . GLU B 1 313 ? 0.61 16.297 -12.047 1 90.81 313 GLU B CA 1
ATOM 5013 C C . GLU B 1 313 ? -0.526 15.367 -11.609 1 90.81 313 GLU B C 1
ATOM 5015 O O . GLU B 1 313 ? -1.678 15.797 -11.516 1 90.81 313 GLU B O 1
ATOM 5020 N N . GLY B 1 314 ? -0.11 14.164 -11.352 1 80.75 314 GLY B N 1
ATOM 5021 C CA . GLY B 1 314 ? -1.119 13.172 -11.008 1 80.75 314 GLY B CA 1
ATOM 5022 C C . GLY B 1 314 ? -1.747 13.406 -9.648 1 80.75 314 GLY B C 1
ATOM 5023 O O . GLY B 1 314 ? -1.244 14.211 -8.852 1 80.75 314 GLY B O 1
ATOM 5024 N N . VAL B 1 315 ? -2.914 12.805 -9.414 1 78.94 315 VAL B N 1
ATOM 5025 C CA . VAL B 1 315 ? -3.584 12.812 -8.117 1 78.94 315 VAL B CA 1
ATOM 5026 C C . VAL B 1 315 ? -3.518 11.414 -7.496 1 78.94 315 VAL B C 1
ATOM 5028 O O . VAL B 1 315 ? -4.16 10.484 -7.977 1 78.94 315 VAL B O 1
ATOM 5031 N N . PRO B 1 316 ? -2.678 11.367 -6.473 1 80.5 316 PRO B N 1
ATOM 5032 C CA . PRO B 1 316 ? -2.59 10.047 -5.844 1 80.5 316 PRO B CA 1
ATOM 5033 C C . PRO B 1 316 ? -3.828 9.703 -5.02 1 80.5 316 PRO B C 1
ATOM 5035 O O . PRO B 1 316 ? -4.578 10.602 -4.621 1 80.5 316 PRO B O 1
ATOM 5038 N N . ASN B 1 317 ? -4.027 8.383 -4.777 1 65.88 317 ASN B N 1
ATOM 5039 C CA . ASN B 1 317 ? -5.082 7.84 -3.932 1 65.88 317 ASN B CA 1
ATOM 5040 C C . ASN B 1 317 ? -6.449 8.414 -4.301 1 65.88 317 ASN B C 1
ATOM 5042 O O . ASN B 1 317 ? -7.223 8.797 -3.422 1 65.88 317 ASN B O 1
ATOM 5046 N N . ALA B 1 318 ? -6.617 8.539 -5.562 1 63.59 318 ALA B N 1
ATOM 5047 C CA . ALA B 1 318 ? -7.867 9.133 -6.035 1 63.59 318 ALA B CA 1
ATOM 5048 C C . ALA B 1 318 ? -9.07 8.344 -5.539 1 63.59 318 ALA B C 1
ATOM 5050 O O . ALA B 1 318 ? -9.156 7.129 -5.742 1 63.59 318 ALA B O 1
ATOM 5051 N N . GLY B 1 319 ? -9.781 8.898 -4.73 1 59.25 319 GLY B N 1
ATOM 5052 C CA . GLY B 1 319 ? -10.953 8.344 -4.066 1 59.25 319 GLY B CA 1
ATOM 5053 C C . GLY B 1 319 ? -12.141 8.18 -4.996 1 59.25 319 GLY B C 1
ATOM 5054 O O . GLY B 1 319 ? -13.109 7.496 -4.664 1 59.25 319 GLY B O 1
ATOM 5055 N N . GLY B 1 320 ? -11.984 8.609 -6.129 1 61.69 320 GLY B N 1
ATOM 5056 C CA . GLY B 1 320 ? -13.164 8.68 -6.977 1 61.69 320 GLY B CA 1
ATOM 5057 C C . GLY B 1 320 ? -13.812 7.332 -7.219 1 61.69 320 GLY B C 1
ATOM 5058 O O . GLY B 1 320 ? -15.039 7.23 -7.309 1 61.69 320 GLY B O 1
ATOM 5059 N N . LEU B 1 321 ? -13.078 6.277 -7.156 1 62.75 321 LEU B N 1
ATOM 5060 C CA . LEU B 1 321 ? -13.664 4.961 -7.367 1 62.75 321 LEU B CA 1
ATOM 5061 C C . LEU B 1 321 ? -14.438 4.504 -6.137 1 62.75 321 LEU B C 1
ATOM 5063 O O . LEU B 1 321 ? -15.539 3.961 -6.258 1 62.75 321 LEU B O 1
ATOM 5067 N N . ILE B 1 322 ? -13.859 4.77 -5.039 1 63.97 322 ILE B N 1
ATOM 5068 C CA . ILE B 1 322 ? -14.492 4.324 -3.799 1 63.97 322 ILE B CA 1
ATOM 5069 C C . ILE B 1 322 ? -15.742 5.164 -3.525 1 63.97 322 ILE B C 1
ATOM 5071 O O . ILE B 1 322 ? -16.766 4.633 -3.105 1 63.97 322 ILE B O 1
ATOM 5075 N N . ARG B 1 323 ? -15.609 6.387 -3.818 1 67 323 ARG B N 1
ATOM 5076 C CA . ARG B 1 323 ? -16.781 7.25 -3.631 1 67 323 ARG B CA 1
ATOM 5077 C C . ARG B 1 323 ? -17.953 6.777 -4.48 1 67 323 ARG B C 1
ATOM 5079 O O . ARG B 1 323 ? -19.078 6.719 -4.004 1 67 323 ARG B O 1
ATOM 5086 N N . ARG B 1 324 ? -17.578 6.422 -5.695 1 67.81 324 ARG B N 1
ATOM 5087 C CA . ARG B 1 324 ? -18.609 6 -6.633 1 67.81 324 ARG B CA 1
ATOM 5088 C C . ARG B 1 324 ? -19.078 4.582 -6.32 1 67.81 324 ARG B C 1
ATOM 5090 O O . ARG B 1 324 ? -20.219 4.223 -6.633 1 67.81 324 ARG B O 1
ATOM 5097 N N . GLY B 1 325 ? -18.328 3.99 -5.582 1 77.88 325 GLY B N 1
ATOM 5098 C CA . GLY B 1 325 ? -18.562 2.555 -5.566 1 77.88 325 GLY B CA 1
ATOM 5099 C C . GLY B 1 325 ? -18.875 2.018 -4.184 1 77.88 325 GLY B C 1
ATOM 5100 O O . GLY B 1 325 ? -19.359 0.89 -4.043 1 77.88 325 GLY B O 1
ATOM 5101 N N . LEU B 1 326 ? -18.812 2.867 -3.193 1 80.69 326 LEU B N 1
ATOM 5102 C CA . LEU B 1 326 ? -18.938 2.336 -1.841 1 80.69 326 LEU B CA 1
ATOM 5103 C C . LEU B 1 326 ? -20.328 1.782 -1.603 1 80.69 326 LEU B C 1
ATOM 5105 O O . LEU B 1 326 ? -20.484 0.663 -1.108 1 80.69 326 LEU B O 1
ATOM 5109 N N . ARG B 1 327 ? -21.359 2.582 -1.938 1 80.81 327 ARG B N 1
ATOM 5110 C CA . ARG B 1 327 ? -22.734 2.135 -1.748 1 80.81 327 ARG B CA 1
ATOM 5111 C C . ARG B 1 327 ? -23 0.848 -2.52 1 80.81 327 ARG B C 1
ATOM 5113 O O . ARG B 1 327 ? -23.578 -0.098 -1.979 1 80.81 327 ARG B O 1
ATOM 5120 N N . LYS B 1 328 ? -22.609 0.833 -3.715 1 83.62 328 LYS B N 1
ATOM 5121 C CA . LYS B 1 328 ? -22.812 -0.347 -4.547 1 83.62 328 LYS B CA 1
ATOM 5122 C C . LYS B 1 328 ? -22.047 -1.548 -4.004 1 83.62 328 LYS B C 1
ATOM 5124 O O . LYS B 1 328 ? -22.531 -2.682 -4.07 1 83.62 328 LYS B O 1
ATOM 5129 N N . THR B 1 329 ? -20.922 -1.305 -3.508 1 83.94 329 THR B N 1
ATOM 5130 C CA . THR B 1 329 ? -20.109 -2.363 -2.922 1 83.94 329 THR B CA 1
ATOM 5131 C C . THR B 1 329 ? -20.797 -2.953 -1.692 1 83.94 329 THR B C 1
ATOM 5133 O O . THR B 1 329 ? -20.859 -4.176 -1.539 1 83.94 329 THR B O 1
ATOM 5136 N N . ILE B 1 330 ? -21.312 -2.107 -0.883 1 85.06 330 ILE B N 1
ATOM 5137 C CA . ILE B 1 330 ? -22.016 -2.559 0.315 1 85.06 330 ILE B CA 1
ATOM 5138 C C . ILE B 1 330 ? -23.266 -3.348 -0.082 1 85.06 330 ILE B C 1
ATOM 5140 O O . ILE B 1 330 ? -23.531 -4.414 0.479 1 85.06 330 ILE B O 1
ATOM 5144 N N . GLN B 1 331 ? -23.953 -2.834 -1.052 1 84.75 331 GLN B N 1
ATOM 5145 C CA . GLN B 1 331 ? -25.156 -3.518 -1.525 1 84.75 331 GLN B CA 1
ATOM 5146 C C . GLN B 1 331 ? -24.812 -4.895 -2.09 1 84.75 331 GLN B C 1
ATOM 5148 O O . GLN B 1 331 ? -25.469 -5.883 -1.764 1 84.75 331 GLN B O 1
ATOM 5153 N N . LEU B 1 332 ? -23.875 -4.926 -2.943 1 85.75 332 LEU B N 1
ATOM 5154 C CA . LEU B 1 332 ? -23.453 -6.184 -3.549 1 85.75 332 LEU B CA 1
ATOM 5155 C C . LEU B 1 332 ? -22.984 -7.168 -2.486 1 85.75 332 LEU B C 1
ATOM 5157 O O . LEU B 1 332 ? -23.344 -8.344 -2.518 1 85.75 332 LEU B O 1
ATOM 5161 N N . THR B 1 333 ? -22.219 -6.711 -1.548 1 85.62 333 THR B N 1
ATOM 5162 C CA . THR B 1 333 ? -21.703 -7.551 -0.473 1 85.62 333 THR B CA 1
ATOM 5163 C C . THR B 1 333 ? -22.844 -8.078 0.396 1 85.62 333 THR B C 1
ATOM 5165 O O . THR B 1 333 ? -22.859 -9.25 0.765 1 85.62 333 THR B O 1
ATOM 5168 N N . THR B 1 334 ? -23.734 -7.223 0.691 1 84.56 334 THR B N 1
ATOM 5169 C CA . THR B 1 334 ? -24.875 -7.625 1.502 1 84.56 334 THR B CA 1
ATOM 5170 C C . THR B 1 334 ? -25.719 -8.68 0.778 1 84.56 334 THR B C 1
ATOM 5172 O O . THR B 1 334 ? -26.203 -9.625 1.399 1 84.56 334 THR B O 1
ATOM 5175 N N . ARG B 1 335 ? -25.875 -8.531 -0.484 1 84.81 335 ARG B N 1
ATOM 5176 C CA . ARG B 1 335 ? -26.594 -9.523 -1.278 1 84.81 335 ARG B CA 1
ATOM 5177 C C . ARG B 1 335 ? -25.859 -10.867 -1.273 1 84.81 335 ARG B C 1
ATOM 5179 O O . ARG B 1 335 ? -26.484 -11.914 -1.137 1 84.81 335 ARG B O 1
ATOM 5186 N N . LEU B 1 336 ? -24.641 -10.797 -1.446 1 86.19 336 LEU B N 1
ATOM 5187 C CA . LEU B 1 336 ? -23.812 -11.992 -1.485 1 86.19 336 LEU B CA 1
ATOM 5188 C C . LEU B 1 336 ? -23.844 -12.727 -0.147 1 86.19 336 LEU B C 1
ATOM 5190 O O . LEU B 1 336 ? -23.844 -13.953 -0.108 1 86.19 336 LEU B O 1
ATOM 5194 N N . LYS B 1 337 ? -23.906 -11.922 0.932 1 84.31 337 LYS B N 1
ATOM 5195 C CA . LYS B 1 337 ? -23.766 -12.5 2.268 1 84.31 337 LYS B CA 1
ATOM 5196 C C . LYS B 1 337 ? -25.125 -12.617 2.951 1 84.31 337 LYS B C 1
ATOM 5198 O O . LYS B 1 337 ? -25.203 -12.945 4.137 1 84.31 337 LYS B O 1
ATOM 5203 N N . ALA B 1 338 ? -26.156 -12.367 2.311 1 81.56 338 ALA B N 1
ATOM 5204 C CA . ALA B 1 338 ? -27.5 -12.266 2.879 1 81.56 338 ALA B CA 1
ATOM 5205 C C . ALA B 1 338 ? -27.844 -13.5 3.705 1 81.56 338 ALA B C 1
ATOM 5207 O O . ALA B 1 338 ? -28.328 -13.391 4.828 1 81.56 338 ALA B O 1
ATOM 5208 N N . ARG B 1 339 ? -27.516 -14.68 3.236 1 77.94 339 ARG B N 1
ATOM 5209 C CA . ARG B 1 339 ? -27.875 -15.906 3.934 1 77.94 339 ARG B CA 1
ATOM 5210 C C . ARG B 1 339 ? -27.031 -16.094 5.195 1 77.94 339 ARG B C 1
ATOM 5212 O O . ARG B 1 339 ? -27.516 -16.625 6.195 1 77.94 339 ARG B O 1
ATOM 5219 N N . GLU B 1 340 ? -25.875 -15.656 5.113 1 79.12 340 GLU B N 1
ATOM 5220 C CA . GLU B 1 340 ? -24.969 -15.82 6.234 1 79.12 340 GLU B CA 1
ATOM 5221 C C . GLU B 1 340 ? -25.234 -14.789 7.324 1 79.12 340 GLU B C 1
ATOM 5223 O O . GLU B 1 340 ? -25.109 -15.086 8.516 1 79.12 340 GLU B O 1
ATOM 5228 N N . TRP B 1 341 ? -25.547 -13.609 6.934 1 75.19 341 TRP B N 1
ATOM 5229 C CA . TRP B 1 341 ? -25.625 -12.492 7.875 1 75.19 341 TRP B CA 1
ATOM 5230 C C . TRP B 1 341 ? -27.047 -12.352 8.422 1 75.19 341 TRP B C 1
ATOM 5232 O O . TRP B 1 341 ? -27.25 -11.734 9.469 1 75.19 341 TRP B O 1
ATOM 5242 N N . PHE B 1 342 ? -28.016 -12.797 7.762 1 68.81 342 PHE B N 1
ATOM 5243 C CA . PHE B 1 342 ? -29.406 -12.617 8.18 1 68.81 342 PHE B CA 1
ATOM 5244 C C . PHE B 1 342 ? -30.156 -13.938 8.141 1 68.81 342 PHE B C 1
ATOM 5246 O O . PHE B 1 342 ? -31.031 -14.188 8.977 1 68.81 342 PHE B O 1
#

Radius of gyration: 27.06 Å; Cα contacts (8 Å, |Δi|>4): 1353; chains: 2; bounding box: 88×58×75 Å

Solvent-accessible surface area (backbone atoms only — not comparable to full-atom values): 36760 Å² total; per-residue (Å²): 132,77,80,76,76,74,74,78,84,82,71,72,70,74,73,78,65,88,63,86,51,80,66,83,75,83,78,83,78,82,93,77,82,77,87,76,77,82,82,75,80,78,80,75,76,74,72,58,71,72,83,79,82,74,78,76,65,84,52,60,47,35,36,33,34,37,40,71,55,67,86,76,48,70,66,40,74,68,60,61,46,45,50,60,52,23,61,77,78,52,59,77,43,70,53,25,34,40,36,30,38,34,63,59,52,6,33,25,67,55,33,64,42,52,50,88,74,50,74,62,50,70,66,20,46,53,52,19,68,74,42,56,41,58,32,47,55,44,31,51,30,54,72,62,22,45,78,73,36,38,38,50,39,38,80,38,33,43,69,62,48,50,72,31,27,75,36,60,71,40,25,53,52,23,38,65,70,40,24,37,44,36,37,17,36,36,95,53,17,57,31,51,37,42,46,56,30,61,62,77,33,63,88,69,27,32,30,35,47,48,95,48,35,36,59,52,20,37,53,52,37,52,52,49,27,71,76,67,69,29,57,49,23,19,33,26,26,41,79,31,81,44,83,75,28,27,44,35,30,28,64,12,22,17,48,28,37,17,55,43,60,39,18,19,40,62,36,92,78,66,40,54,22,79,47,47,34,34,37,46,39,35,23,53,29,15,38,41,43,70,50,33,70,65,50,102,53,70,22,53,28,27,41,35,39,64,61,89,76,55,77,32,74,26,68,29,53,34,22,61,33,49,70,64,23,46,67,57,20,51,51,49,21,46,62,74,36,40,80,79,76,102,130,78,79,76,78,74,78,65,84,87,61,73,73,74,75,78,65,89,63,88,71,80,71,83,78,83,80,84,78,78,92,77,84,78,84,75,76,81,77,71,85,78,80,74,77,77,75,73,75,68,82,83,80,73,77,75,67,82,54,58,48,36,36,34,34,38,40,71,55,68,85,75,49,70,66,41,75,69,60,61,45,46,49,61,52,23,59,77,78,51,60,76,43,70,52,26,34,40,36,31,37,35,63,58,54,6,33,23,66,56,33,65,42,51,48,88,74,50,75,65,51,71,67,22,46,53,51,16,67,74,42,58,40,58,33,50,58,44,31,51,31,55,73,64,21,46,78,73,35,39,38,50,39,39,80,38,33,44,68,62,48,51,73,30,26,75,35,61,70,40,25,51,53,24,39,64,70,40,23,38,42,38,36,16,36,36,94,53,18,57,31,50,38,42,47,54,32,61,61,75,32,61,87,67,26,32,31,35,48,48,94,47,37,36,60,53,21,37,53,53,36,54,52,48,26,73,75,66,67,28,56,48,24,20,35,26,25,42,80,30,80,44,80,75,28,25,44,35,30,28,64,11,22,18,48,27,36,17,56,44,60,39,17,20,40,63,36,90,77,67,41,55,20,77,47,47,32,33,37,46,39,34,23,53,29,16,37,42,44,70,51,32,71,68,46,103,54,68,23,54,29,27,40,36,40,63,61,88,74,55,76,32,76,25,68,30,54,36,22,62,34,50,70,63,23,46,66,57,20,51,51,49,21,46,63,74,38,39,79,80,77,103

Foldseek 3Di:
DDPPPPDDDPPLPQPQDPDDPSDRDPDPDDDDDDPPPCPDDDPPPPPPPDDPPDPPPVPQDKDKDFFFLDDAAAQDDPQVSVCVRCVVPPADAAAKEKEFAQQSLLRNPVQKDQLVVADADPVLVVVCVVQVADSSLSRVLVVQWAFDAKDQCLVPQVVVQCVVDPDNVVSVVVCSNDRMWTFTGGPQATATSQQWDPPPDPPRMIGHGPSAQQVSQVVSQVVNCVVRVYQYKYFYWDWGDDDNGIFIFTQYMAFFAQWQDPAQDADPVRGGDHDGTDRVRGVVRRVNVVPCPPDVRRRRMMMMDRDDTDTDGHGGRRCVCCNVCVVVVVVVVCVVCVVVPD/DDPPCPDDDPCLPCPQDPDDPSDRDDDPDDDDDDPPPCPDDDPPPPDPCPDPPPPPPVPQDKDKDFFFLDDAAAQDDPQVSVCVRCVVPNADAAAKEKEFAQQSLLRNPVQKDQLVPADFDPVLVVVCVVQVADSSLSRVLVVQWAFDAKDQCLVPQVVVQCVVDPDNVVSVVVCSNDRMWTFTQGPQATATSQLWDPPPDPPRMIGHGPSAQQVSQVVSQVVNCVVRVYQYKYFYWDWGDDDNGIFIFTQYMAFFAQWQDPAQDADPVRGGDHDDTDRVRGVVRRVNVVPCPPDVRRRRMMMMDRDDTDTDGHGGNRCPCCSVCVVVVVVVVCVVCVVVPD

Secondary structure (DSSP, 8-state):
-------SSS-------SSS---------SS---------SS--------SS--------EEEEEEE---PPPTT--SHHHHHHHHHHHS---TT-EEEEEHHHHHHHTT-EEEGGGPPP-HHHHHHHHHH---HHHHHHHHHHSEEEEEE-HHHHHHHHHHHTBSSHHHHHHHHHH-S-EEEEEETTEEEEGGG-B-TTS-TTEEEPPPSSHHHHHHHHHHHHHHHH----EEEEEEEEEETTEEEEEEEEEESB-SSEE-BT-B-TTSPBPS--EE-HHHHHHHHHHHHHSSSSS---EEEEES-----SB--TTBTHHHHHHHHHHHHHHHHHHHHHH-/-------SSS-------SSS--------------------S---------SS--------EEEEEEE---PPPTT--SHHHHHHHHHHHS---TT-EEEEEHHHHHHHTT-EEEGGGPPP-HHHHHHHHHH---HHHHHHHHHHSEEEEEE-HHHHHHHHHHHTBSSHHHHHHHHHH-S-EEEEEETTEEEEGGG-B-TTS-TTEEEPPPSSHHHHHHHHHHHHHHHH----EEEEEEEEEETTEEEEEEEEEESB-SSEE-BT-B-TTSPBPS--EE-HHHHHHHHHHHHHSSSSS---EEEEES-----SB--TTBTHHHHHHHHHHHHHHHHHHHHHH-

pLDDT: mean 76.01, std 25.43, range [17.36, 98.62]

Nearest PDB structures (foldseek):
  8g8p-assembly1_AAA  TM=8.458E-01  e=9.866E-24  Archaeoglobus fulgidus DSM 4304
  2g9i-assembly1_B  TM=8.203E-01  e=2.994E-21  Archaeoglobus fulgidus DSM 4304
  8g8p-assembly1_AAA  TM=8.466E-01  e=4.523E-24  Archaeoglobus fulgidus DSM 4304
  2g9i-assembly1_B  TM=8.219E-01  e=1.251E-21  Archaeoglobus fulgidus DSM 4304